Protein AF-A0A9E3R0T6-F1 (afdb_monomer)

Mean predicted aligned error: 9.63 Å

Nearest PDB structures (foldseek):
  4bvy-assembly1_B  TM=3.135E-01  e=6.376E+00  Homo sapiens
  3fvy-assembly1_A  TM=2.188E-01  e=5.363E+00  Homo sapiens
  3thy-assembly1_A  TM=2.079E-01  e=4.020E+00  Homo sapiens

Structure (mmCIF, N/CA/C/O backbone):
data_AF-A0A9E3R0T6-F1
#
_entry.id   AF-A0A9E3R0T6-F1
#
loop_
_atom_site.group_PDB
_atom_site.id
_atom_site.type_symbol
_atom_site.label_atom_id
_atom_site.label_alt_id
_atom_site.label_comp_id
_atom_site.label_asym_id
_atom_site.label_entity_id
_atom_site.label_seq_id
_atom_site.pdbx_PDB_ins_code
_atom_site.Cartn_x
_atom_site.Cartn_y
_atom_site.Cartn_z
_atom_site.occupancy
_atom_site.B_iso_or_equiv
_atom_site.auth_seq_id
_atom_site.auth_comp_id
_atom_site.auth_asym_id
_atom_site.auth_atom_id
_atom_site.pdbx_PDB_model_num
ATOM 1 N N . MET A 1 1 ? 24.625 13.377 29.999 1.00 34.31 1 MET A N 1
ATOM 2 C CA . MET A 1 1 ? 25.183 12.161 30.628 1.00 34.31 1 MET A CA 1
ATOM 3 C C . MET A 1 1 ? 24.936 11.013 29.670 1.00 34.31 1 MET A C 1
ATOM 5 O O . MET A 1 1 ? 23.888 11.055 29.035 1.00 34.31 1 MET A O 1
ATOM 9 N N . PRO A 1 2 ? 25.865 10.062 29.485 1.00 40.34 2 PRO A N 1
ATOM 10 C CA . PRO A 1 2 ? 25.537 8.855 28.735 1.00 40.34 2 PRO A CA 1
ATOM 11 C C . PRO A 1 2 ? 24.373 8.166 29.459 1.00 40.34 2 PRO A C 1
ATOM 13 O O . PRO A 1 2 ? 24.388 8.087 30.689 1.00 40.34 2 PRO A O 1
ATOM 16 N N . GLY A 1 3 ? 23.334 7.782 28.714 1.00 46.12 3 GLY A N 1
ATOM 17 C CA . GLY A 1 3 ? 22.205 7.026 29.259 1.00 46.12 3 GLY A CA 1
ATOM 18 C C . GLY A 1 3 ? 22.681 5.720 29.913 1.00 46.12 3 GLY A C 1
ATOM 19 O O . GLY A 1 3 ? 23.823 5.304 29.687 1.00 46.12 3 GLY A O 1
ATOM 20 N N . PRO A 1 4 ? 21.854 5.084 30.755 1.00 53.22 4 PRO A N 1
ATOM 21 C CA . PRO A 1 4 ? 22.205 3.832 31.408 1.00 53.22 4 PRO A CA 1
ATOM 22 C C . PRO A 1 4 ? 22.650 2.779 30.386 1.00 53.22 4 PRO A C 1
ATOM 24 O O . PRO A 1 4 ? 22.109 2.697 29.278 1.00 53.22 4 PRO A O 1
ATOM 27 N N . ASP A 1 5 ? 23.628 1.966 30.796 1.00 67.00 5 ASP A N 1
ATOM 28 C CA . ASP A 1 5 ? 24.130 0.801 30.063 1.00 67.00 5 ASP A CA 1
ATOM 29 C C . ASP A 1 5 ? 22.947 -0.034 29.522 1.00 67.00 5 ASP A C 1
ATOM 31 O O . ASP A 1 5 ? 21.957 -0.245 30.241 1.00 67.00 5 ASP A O 1
ATOM 35 N N . PRO A 1 6 ? 23.000 -0.490 28.254 1.00 63.66 6 PRO A N 1
ATOM 36 C CA . PRO A 1 6 ? 22.072 -1.455 27.684 1.00 63.66 6 PRO A CA 1
ATOM 37 C C . PRO A 1 6 ? 21.591 -2.541 28.652 1.00 63.66 6 PRO A C 1
ATOM 39 O O . PRO A 1 6 ? 20.382 -2.738 28.810 1.00 63.66 6 PRO A O 1
ATOM 42 N N . SER A 1 7 ? 22.543 -3.123 29.381 1.00 73.12 7 SER A N 1
ATOM 43 C CA . SER A 1 7 ? 22.357 -4.169 30.385 1.00 73.12 7 SER A CA 1
ATOM 44 C C . SER A 1 7 ? 21.593 -3.704 31.633 1.00 73.12 7 SER A C 1
ATOM 46 O O . SER A 1 7 ? 20.827 -4.468 32.217 1.00 73.12 7 SER A O 1
ATOM 48 N N . GLU A 1 8 ? 21.736 -2.444 32.045 1.00 83.69 8 GLU A N 1
ATOM 49 C CA . GLU A 1 8 ? 21.077 -1.918 33.248 1.00 83.69 8 GLU A CA 1
ATOM 50 C C . GLU A 1 8 ? 19.575 -1.709 33.031 1.00 83.69 8 GLU A C 1
ATOM 52 O O . GLU A 1 8 ? 18.769 -2.133 33.858 1.00 83.69 8 GLU A O 1
ATOM 57 N N . LEU A 1 9 ? 19.166 -1.150 31.885 1.00 84.88 9 LEU A N 1
ATOM 58 C CA . LEU A 1 9 ? 17.736 -1.026 31.567 1.00 84.88 9 LEU A CA 1
ATOM 59 C C . LEU A 1 9 ? 17.074 -2.400 31.392 1.00 84.88 9 LEU A C 1
ATOM 61 O O . LEU A 1 9 ? 15.929 -2.582 31.803 1.00 84.88 9 LEU A O 1
ATOM 65 N N . ALA A 1 10 ? 17.795 -3.372 30.825 1.00 87.19 10 ALA A N 1
ATOM 66 C CA . ALA A 1 10 ? 17.323 -4.747 30.701 1.00 87.19 10 ALA A CA 1
ATOM 67 C C . ALA A 1 10 ? 16.992 -5.355 32.078 1.00 87.19 10 ALA A C 1
ATOM 69 O O . ALA A 1 10 ? 15.898 -5.889 32.265 1.00 87.19 10 ALA A O 1
ATOM 70 N N . LYS A 1 11 ? 17.885 -5.185 33.067 1.00 88.44 11 LYS A N 1
ATOM 71 C CA . LYS A 1 11 ? 17.655 -5.612 34.460 1.00 88.44 11 LYS A CA 1
ATOM 72 C C . LYS A 1 11 ? 16.478 -4.885 35.106 1.00 88.44 11 LYS A C 1
ATOM 74 O O . LYS A 1 11 ? 15.686 -5.517 35.800 1.00 88.44 11 LYS A O 1
ATOM 79 N N . VAL A 1 12 ? 16.348 -3.575 34.878 1.00 88.12 12 VAL A N 1
ATOM 80 C CA . VAL A 1 12 ? 15.220 -2.775 35.389 1.00 88.12 12 VAL A CA 1
ATOM 81 C C . VAL A 1 12 ? 13.895 -3.298 34.834 1.00 88.12 12 VAL A C 1
ATOM 83 O O . VAL A 1 12 ? 12.953 -3.504 35.594 1.00 88.12 12 VAL A O 1
ATOM 86 N N . CYS A 1 13 ? 13.829 -3.575 33.532 1.00 86.12 13 CYS A N 1
ATOM 87 C CA . CYS A 1 13 ? 12.639 -4.131 32.894 1.00 86.12 13 CYS A CA 1
ATOM 88 C C . CYS A 1 13 ? 12.314 -5.537 33.411 1.00 86.12 13 CYS A C 1
ATOM 90 O O . CYS A 1 13 ? 11.156 -5.811 33.715 1.00 86.12 13 CYS A O 1
ATOM 92 N N . GLU A 1 14 ? 13.312 -6.417 33.550 1.00 88.25 14 GLU A N 1
ATOM 93 C CA . GLU A 1 14 ? 13.103 -7.745 34.132 1.00 88.25 14 GLU A CA 1
ATOM 94 C C . GLU A 1 14 ? 12.560 -7.637 35.561 1.00 88.25 14 GLU A C 1
ATOM 96 O O . GLU A 1 14 ? 11.529 -8.232 35.868 1.00 88.25 14 GLU A O 1
ATOM 101 N N . ALA A 1 15 ? 13.196 -6.840 36.424 1.00 86.44 15 ALA A N 1
ATOM 102 C CA . ALA A 1 15 ? 12.739 -6.638 37.796 1.00 86.44 15 ALA A CA 1
ATOM 103 C C . ALA A 1 15 ? 11.297 -6.105 37.843 1.00 86.44 15 ALA A C 1
ATOM 105 O O . ALA A 1 15 ? 10.486 -6.584 38.639 1.00 86.44 15 ALA A O 1
ATOM 106 N N . HIS A 1 16 ? 10.957 -5.171 36.950 1.00 84.88 16 HIS A N 1
ATOM 107 C CA . HIS A 1 16 ? 9.610 -4.616 36.830 1.00 84.88 16 HIS A CA 1
ATOM 108 C C . HIS A 1 16 ? 8.584 -5.670 36.391 1.00 84.88 16 HIS A C 1
ATOM 110 O O . HIS A 1 16 ? 7.516 -5.771 36.989 1.00 84.88 16 HIS A O 1
ATOM 116 N N . LEU A 1 17 ? 8.914 -6.512 35.406 1.00 80.69 17 LEU A N 1
ATOM 117 C CA . LEU A 1 17 ? 8.072 -7.630 34.954 1.00 80.69 17 LEU A CA 1
ATOM 118 C C . LEU A 1 17 ? 7.846 -8.672 36.058 1.00 80.69 17 LEU A C 1
ATOM 120 O O . LEU A 1 17 ? 6.721 -9.135 36.257 1.00 80.69 17 LEU A O 1
ATOM 124 N N . ARG A 1 18 ? 8.904 -9.025 36.798 1.00 84.25 18 ARG A N 1
ATOM 125 C CA . ARG A 1 18 ? 8.845 -9.961 37.933 1.00 84.25 18 ARG A CA 1
ATOM 126 C C . ARG A 1 18 ? 7.965 -9.421 39.057 1.00 84.25 18 ARG A C 1
ATOM 128 O O . ARG A 1 18 ? 7.143 -10.165 39.585 1.00 84.25 18 ARG A O 1
ATOM 135 N N . ALA A 1 19 ? 8.094 -8.133 39.385 1.00 79.00 19 ALA A N 1
ATOM 136 C CA . ALA A 1 19 ? 7.260 -7.466 40.387 1.00 79.00 19 ALA A CA 1
ATOM 137 C C . ALA A 1 19 ? 5.765 -7.487 40.019 1.00 79.00 19 ALA A C 1
ATOM 139 O O . ALA A 1 19 ? 4.919 -7.512 40.908 1.00 79.00 19 ALA A O 1
ATOM 140 N N . HIS A 1 20 ? 5.453 -7.545 38.722 1.00 72.31 20 HIS A N 1
ATOM 141 C CA . HIS A 1 20 ? 4.093 -7.650 38.188 1.00 72.31 20 HIS A CA 1
ATOM 142 C C . HIS A 1 20 ? 3.665 -9.094 37.865 1.00 72.31 20 HIS A C 1
ATOM 144 O O . HIS A 1 20 ? 2.673 -9.309 37.169 1.00 72.31 20 HIS A O 1
ATOM 150 N N . GLY A 1 21 ? 4.390 -10.092 38.385 1.00 71.50 21 GLY A N 1
ATOM 151 C CA . GLY A 1 21 ? 3.963 -11.491 38.416 1.00 71.50 21 GLY A CA 1
ATOM 152 C C . GLY A 1 21 ? 4.444 -12.366 37.258 1.00 71.50 21 GLY A C 1
ATOM 153 O O . GLY A 1 21 ? 4.038 -13.524 37.187 1.00 71.50 21 GLY A O 1
ATOM 154 N N . LEU A 1 22 ? 5.297 -11.871 36.352 1.00 78.19 22 LEU A N 1
ATOM 155 C CA . LEU A 1 22 ? 5.832 -12.688 35.257 1.00 78.19 22 LEU A CA 1
ATOM 156 C C . LEU A 1 22 ? 6.675 -13.864 35.793 1.00 78.19 22 LEU A C 1
ATOM 158 O O . LEU A 1 22 ? 7.728 -13.674 36.408 1.00 78.19 22 LEU A O 1
ATOM 162 N N . THR A 1 23 ? 6.259 -15.096 35.494 1.00 76.12 23 THR A N 1
ATOM 163 C CA . THR A 1 23 ? 6.945 -16.319 35.950 1.00 76.12 23 THR A CA 1
ATOM 164 C C . THR A 1 23 ? 7.883 -16.944 34.918 1.00 76.12 23 THR A C 1
ATOM 166 O O . THR A 1 23 ? 8.727 -17.750 35.299 1.00 76.12 23 THR A O 1
ATOM 169 N N . GLY A 1 24 ? 7.772 -16.595 33.634 1.00 74.44 24 GLY A N 1
ATOM 170 C CA . GLY A 1 24 ? 8.584 -17.209 32.578 1.00 74.44 24 GLY A CA 1
ATOM 171 C C . GLY A 1 24 ? 9.998 -16.625 32.446 1.00 74.44 24 GLY A C 1
ATOM 172 O O . GLY A 1 24 ? 10.426 -15.792 33.249 1.00 74.44 24 GLY A O 1
ATOM 173 N N . GLU A 1 25 ? 10.782 -17.131 31.497 1.00 81.19 25 GLU A N 1
ATOM 174 C CA . GLU A 1 25 ? 12.190 -16.751 31.318 1.00 81.19 25 GLU A CA 1
ATOM 175 C C . GLU A 1 25 ? 12.318 -15.344 30.713 1.00 81.19 25 GLU A C 1
ATOM 177 O O . GLU A 1 25 ? 11.623 -15.015 29.757 1.00 81.19 25 GLU A O 1
ATOM 182 N N . VAL A 1 26 ? 13.230 -14.521 31.233 1.00 84.88 26 VAL A N 1
ATOM 183 C CA . VAL A 1 26 ? 13.609 -13.244 30.617 1.00 84.88 26 VAL A CA 1
ATOM 184 C C . VAL A 1 26 ? 15.099 -13.313 30.309 1.00 84.88 26 VAL A C 1
ATOM 186 O O . VAL A 1 26 ? 15.900 -13.533 31.211 1.00 84.88 26 VAL A O 1
ATOM 189 N N . ALA A 1 27 ? 15.471 -13.161 29.042 1.00 83.94 27 ALA A N 1
ATOM 190 C CA . ALA A 1 27 ? 16.856 -13.202 28.591 1.00 83.94 27 ALA A CA 1
ATOM 191 C C . ALA A 1 27 ? 17.202 -11.918 27.831 1.00 83.94 27 ALA A C 1
ATOM 193 O O . ALA A 1 27 ? 16.477 -11.507 26.926 1.00 83.94 27 ALA A O 1
ATOM 194 N N . PHE A 1 28 ? 18.316 -11.286 28.190 1.00 85.88 28 PHE A N 1
ATOM 195 C CA . PHE A 1 28 ? 18.832 -10.123 27.474 1.00 85.88 28 PHE A CA 1
ATOM 196 C C . PHE A 1 28 ? 19.744 -10.558 26.324 1.00 85.88 28 PHE A C 1
ATOM 198 O O . PHE A 1 28 ? 20.696 -11.312 26.522 1.00 85.88 28 PHE A O 1
ATOM 205 N N . ASP A 1 29 ? 19.459 -10.052 25.130 1.00 77.25 29 ASP A N 1
ATOM 206 C CA . ASP A 1 29 ? 20.255 -10.248 23.925 1.00 77.25 29 ASP A CA 1
ATOM 207 C C . ASP A 1 29 ? 21.022 -8.954 23.632 1.00 77.25 29 ASP A C 1
ATOM 209 O O . ASP A 1 29 ? 20.477 -7.985 23.096 1.00 77.25 29 ASP A O 1
ATOM 213 N N . ALA A 1 30 ? 22.297 -8.944 24.029 1.00 79.44 30 ALA A N 1
ATOM 214 C CA . ALA A 1 30 ? 23.168 -7.779 23.913 1.00 79.44 30 ALA A CA 1
ATOM 215 C C . ALA A 1 30 ? 23.504 -7.420 22.458 1.00 79.44 30 ALA A C 1
ATOM 217 O O . ALA A 1 30 ? 23.741 -6.251 22.165 1.00 79.44 30 ALA A O 1
ATOM 218 N N . ALA A 1 31 ? 23.511 -8.396 21.544 1.00 70.44 31 ALA A N 1
ATOM 219 C CA . ALA A 1 31 ? 23.819 -8.153 20.136 1.00 70.44 31 ALA A CA 1
ATOM 220 C C . ALA A 1 31 ? 22.686 -7.394 19.429 1.00 70.44 31 ALA A C 1
ATOM 222 O O . ALA A 1 31 ? 22.945 -6.617 18.512 1.00 70.44 31 ALA A O 1
ATOM 223 N N . LYS A 1 32 ? 21.439 -7.604 19.869 1.00 65.12 32 LYS A N 1
ATOM 224 C CA . LYS A 1 32 ? 20.229 -7.001 19.284 1.00 65.12 32 LYS A CA 1
ATOM 225 C C . LYS A 1 32 ? 19.561 -5.938 20.190 1.00 65.12 32 LYS A C 1
ATOM 227 O O . LYS A 1 32 ? 18.469 -5.484 19.859 1.00 65.12 32 LYS A O 1
ATOM 232 N N . ASP A 1 33 ? 20.188 -5.556 21.313 1.00 76.81 33 ASP A N 1
ATOM 233 C CA . ASP A 1 33 ? 19.683 -4.625 22.355 1.00 76.81 33 ASP A CA 1
ATOM 234 C C . ASP A 1 33 ? 18.196 -4.837 22.712 1.00 76.81 33 ASP A C 1
ATOM 236 O O . ASP A 1 33 ? 17.338 -3.956 22.562 1.00 76.81 33 ASP A O 1
ATOM 240 N N . ARG A 1 34 ? 17.864 -6.060 23.146 1.00 77.94 34 ARG A N 1
ATOM 241 C CA . ARG A 1 34 ? 16.473 -6.479 23.385 1.00 77.94 34 ARG A CA 1
ATOM 242 C C . ARG A 1 34 ? 16.320 -7.482 24.524 1.00 77.94 34 ARG A C 1
ATOM 244 O O . ARG A 1 34 ? 17.253 -8.206 24.862 1.00 77.94 34 ARG A O 1
ATOM 251 N N . LEU A 1 35 ? 15.103 -7.582 25.052 1.00 80.75 35 LEU A N 1
ATOM 252 C CA . LEU A 1 35 ? 14.685 -8.662 25.946 1.00 80.75 35 LEU A CA 1
ATOM 253 C C . LEU A 1 35 ? 13.883 -9.718 25.188 1.00 80.75 35 LEU A C 1
ATOM 255 O O . LEU A 1 35 ? 12.963 -9.382 24.444 1.00 80.75 35 LEU A O 1
ATOM 259 N N . ARG A 1 36 ? 14.205 -10.987 25.430 1.00 76.62 36 ARG A N 1
ATOM 260 C CA . ARG A 1 36 ? 13.409 -12.166 25.089 1.00 76.62 36 ARG A CA 1
ATOM 261 C C . ARG A 1 36 ? 12.639 -12.581 26.338 1.00 76.62 36 ARG A C 1
ATOM 263 O O . ARG A 1 36 ? 13.248 -12.930 27.341 1.00 76.62 36 ARG A O 1
ATOM 270 N N . ILE A 1 37 ? 11.318 -12.507 26.291 1.00 77.62 37 ILE A N 1
ATOM 271 C CA . ILE A 1 37 ? 10.422 -12.709 27.427 1.00 77.62 37 ILE A CA 1
ATOM 272 C C . ILE A 1 37 ? 9.515 -13.894 27.107 1.00 77.62 37 ILE A C 1
ATOM 274 O O . ILE A 1 37 ? 8.553 -13.766 26.354 1.00 77.62 37 ILE A O 1
ATOM 278 N N . ALA A 1 38 ? 9.814 -15.052 27.678 1.00 67.62 38 ALA A N 1
ATOM 279 C CA . ALA A 1 38 ? 8.906 -16.186 27.700 1.00 67.62 38 ALA A CA 1
ATOM 280 C C . ALA A 1 38 ? 7.878 -15.974 28.822 1.00 67.62 38 ALA A C 1
ATOM 282 O O . ALA A 1 38 ? 8.243 -15.657 29.955 1.00 67.62 38 ALA A O 1
ATOM 283 N N . GLY A 1 39 ? 6.587 -16.107 28.516 1.00 61.59 39 GLY A N 1
ATOM 284 C CA . GLY A 1 39 ? 5.519 -16.078 29.521 1.00 61.59 39 GLY A CA 1
ATOM 285 C C . GLY A 1 39 ? 5.340 -17.419 30.248 1.00 61.59 39 GLY A C 1
ATOM 286 O O . GLY A 1 39 ? 6.155 -18.328 30.130 1.00 61.59 39 GLY A O 1
ATOM 287 N N . ALA A 1 40 ? 4.229 -17.567 30.981 1.00 45.94 40 ALA A N 1
ATOM 288 C CA . ALA A 1 40 ? 3.763 -18.872 31.482 1.00 45.94 40 ALA A CA 1
ATOM 289 C C . ALA A 1 40 ? 3.128 -19.754 30.379 1.00 45.94 40 ALA A C 1
ATOM 291 O O . ALA A 1 40 ? 2.806 -20.915 30.621 1.00 45.94 40 ALA A O 1
ATOM 292 N N . GLY A 1 41 ? 2.910 -19.189 29.186 1.00 49.97 41 GLY A N 1
ATOM 293 C CA . GLY A 1 41 ? 2.424 -19.887 27.995 1.00 49.97 41 GLY A CA 1
ATOM 294 C C . GLY A 1 41 ? 3.549 -20.199 26.998 1.00 49.97 41 GLY A C 1
ATOM 295 O O . GLY A 1 41 ? 4.700 -19.858 27.254 1.00 49.97 41 GLY A O 1
ATOM 296 N N .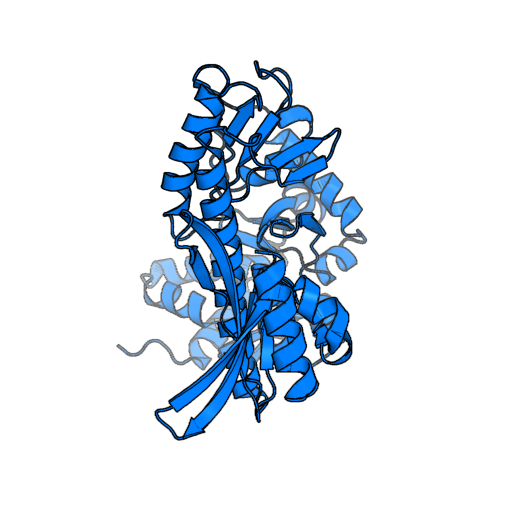 PRO A 1 42 ? 3.229 -20.794 25.835 1.00 41.44 42 PRO A N 1
ATOM 297 C CA . PRO A 1 42 ? 4.214 -21.169 24.809 1.00 41.44 42 PRO A CA 1
ATOM 298 C C . PRO A 1 42 ? 4.855 -19.969 24.091 1.00 41.44 42 PRO A C 1
ATOM 300 O O . PRO A 1 42 ? 5.694 -20.161 23.217 1.00 41.44 42 PRO A O 1
ATOM 303 N N . VAL A 1 43 ? 4.451 -18.750 24.450 1.00 49.81 43 VAL A N 1
ATOM 304 C CA . VAL A 1 43 ? 4.769 -17.532 23.719 1.00 49.81 43 VAL A CA 1
ATOM 305 C C . VAL A 1 43 ? 6.060 -16.890 24.204 1.00 49.81 43 VAL A C 1
ATOM 307 O O . VAL A 1 43 ? 6.200 -16.567 25.390 1.00 49.81 43 VAL A O 1
ATOM 310 N N . VAL A 1 44 ? 6.972 -16.657 23.260 1.00 58.62 44 VAL A N 1
ATOM 311 C CA . VAL A 1 44 ? 8.203 -15.890 23.462 1.00 58.62 44 VAL A CA 1
ATOM 312 C C . VAL A 1 44 ? 8.043 -14.527 22.804 1.00 58.62 44 VAL A C 1
ATOM 314 O O . VAL A 1 44 ? 7.984 -14.392 21.587 1.00 58.62 44 VAL A O 1
ATOM 317 N N . HIS A 1 45 ? 7.985 -13.491 23.625 1.00 67.81 45 HIS A N 1
ATOM 318 C CA . HIS A 1 45 ? 7.876 -12.117 23.176 1.00 67.81 45 HIS A CA 1
ATOM 319 C C . HIS A 1 45 ? 9.246 -11.440 23.123 1.00 67.81 45 HIS A C 1
ATOM 321 O O . HIS A 1 45 ? 10.121 -11.719 23.941 1.00 67.81 45 HIS A O 1
ATOM 327 N N . PHE A 1 46 ? 9.411 -10.484 22.213 1.00 69.25 46 PHE A N 1
ATOM 328 C CA . PHE A 1 46 ? 10.627 -9.682 22.114 1.00 69.25 46 PHE A CA 1
ATOM 329 C C . PHE A 1 46 ? 10.311 -8.211 22.365 1.00 69.25 46 PHE A C 1
ATOM 331 O O . PHE A 1 46 ? 9.349 -7.669 21.823 1.00 69.25 46 PHE A O 1
ATOM 338 N N . LEU A 1 47 ? 11.134 -7.560 23.181 1.00 74.94 47 LEU A N 1
ATOM 339 C CA . LEU A 1 47 ? 11.050 -6.134 23.469 1.00 74.94 47 LEU A CA 1
ATOM 340 C C . LEU A 1 47 ? 12.365 -5.466 23.075 1.00 74.94 47 LEU A C 1
ATOM 342 O O . LEU A 1 47 ? 13.383 -5.671 23.736 1.00 74.94 47 LEU A O 1
ATOM 346 N N . SER A 1 48 ? 12.341 -4.645 22.024 1.00 76.81 48 SER A N 1
ATOM 347 C CA . SER A 1 48 ? 13.476 -3.775 21.701 1.00 76.81 48 SER A CA 1
ATOM 348 C C . SER A 1 48 ? 13.601 -2.672 22.752 1.00 76.81 48 SER A C 1
ATOM 350 O O . SER A 1 48 ? 12.618 -1.996 23.069 1.00 76.81 48 SER A O 1
ATOM 352 N N . LEU A 1 49 ? 14.808 -2.473 23.283 1.00 80.31 49 LEU A N 1
ATOM 353 C CA . LEU A 1 49 ? 15.042 -1.513 24.359 1.00 80.31 49 LEU A CA 1
ATOM 354 C C . LEU A 1 49 ? 15.283 -0.088 23.854 1.00 80.31 49 LEU A C 1
ATOM 356 O O . LEU A 1 49 ? 15.163 0.843 24.642 1.00 80.31 49 LEU A O 1
ATOM 360 N N . GLY A 1 50 ? 15.572 0.127 22.567 1.00 73.38 50 GLY A N 1
ATOM 361 C CA . GLY A 1 50 ? 15.977 1.443 22.056 1.00 73.38 50 GLY A CA 1
ATOM 362 C C . GLY A 1 50 ? 14.918 2.543 22.221 1.00 73.38 50 GLY A C 1
ATOM 363 O O . GLY A 1 50 ? 15.233 3.659 22.636 1.00 73.38 50 GLY A O 1
ATOM 364 N N . GLY A 1 51 ? 13.651 2.232 21.925 1.00 74.50 51 GLY A N 1
ATOM 365 C CA . GLY A 1 51 ? 12.540 3.178 22.091 1.00 74.50 51 GLY A CA 1
ATOM 366 C C . GLY A 1 51 ? 12.185 3.415 23.559 1.00 74.50 51 GLY A C 1
ATOM 367 O O . GLY A 1 51 ? 12.046 4.564 23.979 1.00 74.50 51 GLY A O 1
ATOM 368 N N . LEU A 1 52 ? 12.122 2.334 24.342 1.00 79.62 52 LEU A N 1
ATOM 369 C CA . LEU A 1 52 ? 11.880 2.386 25.782 1.00 79.62 52 LEU A CA 1
ATOM 370 C C . LEU A 1 52 ? 12.958 3.203 26.495 1.00 79.62 52 LEU A C 1
ATOM 372 O O . LEU A 1 52 ? 12.637 4.045 27.323 1.00 79.62 52 LEU A O 1
ATOM 376 N N . ARG A 1 53 ? 14.229 3.003 26.140 1.00 85.69 53 ARG A N 1
ATOM 377 C CA . ARG A 1 53 ? 15.368 3.707 26.732 1.00 85.69 53 ARG A CA 1
ATOM 378 C C . ARG A 1 53 ? 15.253 5.205 26.557 1.00 85.69 53 ARG A C 1
ATOM 380 O O . ARG A 1 53 ? 15.343 5.922 27.541 1.00 85.69 53 ARG A O 1
ATOM 387 N N . ARG A 1 54 ? 14.987 5.668 25.332 1.00 79.00 54 ARG A N 1
ATOM 388 C CA . ARG A 1 54 ? 14.828 7.099 25.053 1.00 79.00 54 ARG A CA 1
ATOM 389 C C . ARG A 1 54 ? 13.757 7.716 25.949 1.00 79.00 54 ARG A C 1
ATOM 391 O O . ARG A 1 54 ? 14.012 8.704 26.620 1.00 79.00 54 ARG A O 1
ATOM 398 N N . GLU A 1 55 ? 12.588 7.088 26.013 1.00 80.00 55 GLU A N 1
ATOM 399 C CA . GLU A 1 55 ? 11.474 7.628 26.789 1.00 80.00 55 GLU A CA 1
ATOM 400 C C . GLU A 1 55 ? 11.678 7.507 28.307 1.00 80.00 55 GLU A C 1
ATOM 402 O O . GLU A 1 55 ? 11.288 8.395 29.060 1.00 80.00 55 GLU A O 1
ATOM 407 N N . HIS A 1 56 ? 12.313 6.432 28.769 1.00 84.69 56 HIS A N 1
ATOM 408 C CA . HIS A 1 56 ? 12.671 6.247 30.172 1.00 84.69 56 HIS A CA 1
ATOM 409 C C . HIS A 1 56 ? 13.749 7.248 30.622 1.00 84.69 56 HIS A C 1
ATOM 411 O O . HIS A 1 56 ? 13.687 7.773 31.734 1.00 84.69 56 HIS A O 1
ATOM 417 N N . ASP A 1 57 ? 14.726 7.539 29.766 1.00 83.94 57 ASP A N 1
ATOM 418 C CA . ASP A 1 57 ? 15.814 8.469 30.064 1.00 83.94 57 ASP A CA 1
ATOM 419 C C . ASP A 1 57 ? 15.330 9.922 30.077 1.00 83.94 57 ASP A C 1
ATOM 421 O O . ASP A 1 57 ? 15.711 10.671 30.983 1.00 83.94 57 ASP A O 1
ATOM 425 N N . ASP A 1 58 ? 14.453 10.281 29.133 1.00 83.88 58 ASP A N 1
ATOM 426 C CA . ASP A 1 58 ? 13.822 11.603 29.034 1.00 83.88 58 ASP A CA 1
ATOM 427 C C . ASP A 1 58 ? 12.804 11.854 30.164 1.00 83.88 58 ASP A C 1
ATOM 429 O O . ASP A 1 58 ? 12.528 13.006 30.516 1.00 83.88 58 ASP A O 1
ATOM 433 N N . ALA A 1 59 ? 12.252 10.793 30.763 1.00 82.19 59 ALA A N 1
ATOM 434 C CA . ALA A 1 59 ? 11.300 10.899 31.860 1.00 82.19 59 ALA A CA 1
ATOM 435 C C . ALA A 1 59 ? 11.982 11.267 33.198 1.00 82.19 59 ALA A C 1
ATOM 437 O O . ALA A 1 59 ? 13.018 10.688 33.561 1.00 82.19 59 ALA A O 1
ATOM 438 N N . PRO A 1 60 ? 11.375 12.166 34.001 1.00 80.19 60 PRO A N 1
ATOM 439 C CA . PRO A 1 60 ? 11.775 12.392 35.388 1.00 80.19 60 PRO A CA 1
ATOM 440 C C . PRO A 1 60 ? 11.774 11.090 36.201 1.00 80.19 60 PRO A C 1
ATOM 442 O O . PRO A 1 60 ? 10.941 10.216 35.967 1.00 80.19 60 PRO A O 1
ATOM 445 N N . GLU A 1 61 ? 12.640 10.971 37.216 1.00 80.44 61 GLU A N 1
ATOM 446 C CA . GLU A 1 61 ? 12.777 9.733 38.011 1.00 80.44 61 GLU A CA 1
ATOM 447 C C . GLU A 1 61 ? 11.449 9.202 38.574 1.00 80.44 61 GLU A C 1
ATOM 449 O O . GLU A 1 61 ? 11.226 7.995 38.608 1.00 80.44 61 GLU A O 1
ATOM 454 N N . TRP A 1 62 ? 10.538 10.100 38.953 1.00 64.31 62 TRP A N 1
ATOM 455 C CA . TRP A 1 62 ? 9.218 9.759 39.485 1.00 64.31 62 TRP A CA 1
ATOM 456 C C . TRP A 1 62 ? 8.209 9.282 38.421 1.00 64.31 62 TRP A C 1
ATOM 458 O O . TRP A 1 62 ? 7.185 8.701 38.779 1.00 64.31 62 TRP A O 1
ATOM 468 N N . GLU A 1 63 ? 8.479 9.486 37.127 1.00 72.56 63 GLU A N 1
ATOM 469 C CA . GLU A 1 63 ? 7.648 9.005 36.008 1.00 72.56 63 GLU A CA 1
ATOM 470 C C . GLU A 1 63 ? 8.179 7.732 35.352 1.00 72.56 63 GLU A C 1
ATOM 472 O O . GLU A 1 63 ? 7.416 7.024 34.695 1.00 72.56 63 GLU A O 1
ATOM 477 N N . ARG A 1 64 ? 9.454 7.389 35.557 1.00 80.75 64 ARG A N 1
ATOM 478 C CA . ARG A 1 64 ? 10.098 6.222 34.930 1.00 80.75 64 ARG A CA 1
ATOM 479 C C . ARG A 1 64 ? 9.355 4.909 35.164 1.00 80.75 64 ARG A C 1
ATOM 481 O O . ARG A 1 64 ? 9.204 4.124 34.233 1.00 80.75 64 ARG A O 1
ATOM 488 N N . GLY A 1 65 ? 8.803 4.711 36.364 1.00 72.00 65 GLY A N 1
ATOM 489 C CA . GLY A 1 65 ? 7.946 3.560 36.668 1.00 72.00 65 GLY A CA 1
ATOM 490 C C . GLY A 1 65 ? 6.698 3.488 35.779 1.00 72.00 65 GLY A C 1
ATOM 491 O O . GLY A 1 65 ? 6.379 2.424 35.266 1.00 72.00 65 GLY A O 1
ATOM 492 N N . ARG A 1 66 ? 6.054 4.629 35.491 1.00 68.44 66 ARG A N 1
ATOM 493 C CA . ARG A 1 66 ? 4.889 4.693 34.588 1.00 68.44 66 ARG A CA 1
ATOM 494 C C . ARG A 1 66 ? 5.260 4.445 33.129 1.00 68.44 66 ARG A C 1
ATOM 496 O O . ARG A 1 66 ? 4.456 3.890 32.383 1.00 68.44 66 ARG A O 1
ATOM 503 N N . VAL A 1 67 ? 6.456 4.859 32.710 1.00 74.94 67 VAL A N 1
ATOM 504 C CA . VAL A 1 67 ? 6.980 4.535 31.376 1.00 74.94 67 VAL A CA 1
ATOM 505 C C . VAL A 1 67 ? 7.155 3.021 31.247 1.00 74.94 67 VAL A C 1
ATOM 507 O O . VAL A 1 67 ? 6.664 2.437 30.282 1.00 74.94 67 VAL A O 1
ATOM 510 N N . LEU A 1 68 ? 7.768 2.375 32.245 1.00 78.38 68 LEU A N 1
ATOM 511 C CA . LEU A 1 68 ? 7.904 0.917 32.296 1.00 78.38 68 LEU A CA 1
ATOM 512 C C . LEU A 1 68 ? 6.540 0.226 32.313 1.00 78.38 68 LEU A C 1
ATOM 514 O O . LEU A 1 68 ? 6.324 -0.669 31.504 1.00 78.38 68 LEU A O 1
ATOM 518 N N . ASP A 1 69 ? 5.598 0.679 33.144 1.00 68.94 69 ASP A N 1
ATOM 519 C CA . ASP A 1 69 ? 4.230 0.149 33.171 1.00 68.94 69 ASP A CA 1
ATOM 520 C C . ASP A 1 69 ? 3.594 0.189 31.786 1.00 68.94 69 ASP A C 1
ATOM 522 O O . ASP A 1 69 ? 3.053 -0.810 31.330 1.00 68.94 69 ASP A O 1
ATOM 526 N N . ARG A 1 70 ? 3.699 1.319 31.082 1.00 71.44 70 ARG A N 1
ATOM 527 C CA . ARG A 1 70 ? 3.114 1.490 29.751 1.00 71.44 70 ARG A CA 1
ATOM 528 C C . ARG A 1 70 ? 3.723 0.553 28.708 1.00 71.44 70 ARG A C 1
ATOM 530 O O . ARG A 1 70 ? 2.986 -0.009 27.900 1.00 71.44 70 ARG A O 1
ATOM 537 N N . TRP A 1 71 ? 5.046 0.411 28.698 1.00 73.12 71 TRP A N 1
ATOM 538 C CA . TRP A 1 71 ? 5.755 -0.420 27.719 1.00 73.12 71 TRP A CA 1
ATOM 539 C C . TRP A 1 71 ? 5.643 -1.916 28.022 1.00 73.12 71 TRP A C 1
ATOM 541 O O . TRP A 1 71 ? 5.529 -2.732 27.108 1.00 73.12 71 TRP A O 1
ATOM 551 N N . LEU A 1 72 ? 5.648 -2.277 29.304 1.00 75.38 72 LEU A N 1
ATOM 552 C CA . LEU A 1 72 ? 5.672 -3.659 29.779 1.00 75.38 72 LEU A CA 1
ATOM 553 C C . LEU A 1 72 ? 4.273 -4.209 30.085 1.00 75.38 72 LEU A C 1
ATOM 555 O O . LEU A 1 72 ? 4.132 -5.403 30.341 1.00 75.38 72 LEU A O 1
ATOM 559 N N . TRP A 1 73 ? 3.228 -3.379 29.986 1.00 64.25 73 TRP A N 1
ATOM 560 C CA . TRP A 1 73 ? 1.846 -3.764 30.281 1.00 64.25 73 TRP A CA 1
ATOM 561 C C . TRP A 1 73 ? 1.412 -5.058 29.589 1.00 64.25 73 TRP A C 1
ATOM 563 O O . TRP A 1 73 ? 0.752 -5.903 30.190 1.00 64.25 73 TRP A O 1
ATOM 573 N N . SER A 1 74 ? 1.817 -5.235 28.328 1.00 60.28 74 SER A N 1
ATOM 574 C CA . SER A 1 74 ? 1.433 -6.397 27.516 1.00 60.28 74 SER A CA 1
ATOM 575 C C . SER A 1 74 ? 1.979 -7.743 28.022 1.00 60.28 74 SER A C 1
ATOM 577 O O . SER A 1 74 ? 1.537 -8.784 27.541 1.00 60.28 74 SER A O 1
ATOM 579 N N . PHE A 1 75 ? 2.888 -7.723 29.002 1.00 66.75 75 PHE A N 1
ATOM 580 C CA . PHE A 1 75 ? 3.565 -8.892 29.563 1.00 66.75 75 PHE A CA 1
ATOM 581 C C . PHE A 1 75 ? 3.125 -9.220 31.005 1.00 66.75 75 PHE A C 1
ATOM 583 O O . PHE A 1 75 ? 3.601 -10.201 31.576 1.00 66.75 75 PHE A O 1
ATOM 590 N N . PHE A 1 76 ? 2.243 -8.422 31.622 1.00 63.50 76 PHE A N 1
ATOM 591 C CA . PHE A 1 76 ? 1.809 -8.633 33.008 1.00 63.50 76 PHE A CA 1
ATOM 592 C C . PHE A 1 76 ? 0.692 -9.694 33.112 1.00 63.50 76 PHE A C 1
ATOM 594 O O . PHE A 1 76 ? -0.368 -9.503 32.514 1.00 63.50 76 PHE A O 1
ATOM 601 N N . PRO A 1 77 ? 0.852 -10.776 33.901 1.00 53.28 77 PRO A N 1
ATOM 602 C CA . PRO A 1 77 ? -0.162 -11.829 34.027 1.00 53.28 77 PRO A CA 1
ATOM 603 C C . PRO A 1 77 ? -1.480 -11.397 34.688 1.00 53.28 77 PRO A C 1
ATOM 605 O O . PRO A 1 77 ? -2.534 -11.850 34.255 1.00 53.28 77 PRO A O 1
ATOM 608 N N . GLU A 1 78 ? -1.461 -10.507 35.687 1.00 46.06 78 GLU A N 1
ATOM 609 C CA . GLU A 1 78 ? -2.691 -10.013 36.347 1.00 46.06 78 GLU A CA 1
ATOM 610 C C . GLU A 1 78 ? -3.333 -8.812 35.624 1.00 46.06 78 GLU A C 1
ATOM 612 O O . GLU A 1 78 ? -4.495 -8.477 35.858 1.00 46.06 78 GLU A O 1
ATOM 617 N N . GLY A 1 79 ? -2.589 -8.175 34.712 1.00 46.28 79 GLY A N 1
ATOM 618 C CA . GLY A 1 79 ? -3.047 -7.065 33.871 1.00 46.28 79 GLY A CA 1
ATOM 619 C C . GLY A 1 79 ? -3.443 -7.476 32.452 1.00 46.28 79 GLY A C 1
ATOM 620 O O . GLY A 1 79 ? -4.026 -6.657 31.736 1.00 46.28 79 GLY A O 1
ATOM 621 N N . ALA A 1 80 ? -3.155 -8.721 32.054 1.00 48.31 80 ALA A N 1
ATOM 622 C CA . ALA A 1 80 ? -3.509 -9.256 30.753 1.00 48.31 80 ALA A CA 1
ATOM 623 C C . ALA A 1 80 ? -5.040 -9.216 30.609 1.00 48.31 80 ALA A C 1
ATOM 625 O O . ALA A 1 80 ? -5.748 -9.913 31.342 1.00 48.31 80 ALA A O 1
ATOM 626 N N . PRO A 1 81 ? -5.597 -8.378 29.715 1.00 51.12 81 PRO A N 1
ATOM 627 C CA . PRO A 1 81 ? -7.024 -8.410 29.434 1.00 51.12 81 PRO A CA 1
ATOM 628 C C . PRO A 1 81 ? -7.424 -9.853 29.121 1.00 51.12 81 PRO A C 1
ATOM 630 O O . PRO A 1 81 ? -6.734 -10.527 28.354 1.00 51.12 81 PRO A O 1
ATOM 633 N N . SER A 1 82 ? -8.527 -10.326 29.714 1.00 60.16 82 SER A N 1
ATOM 634 C CA . SER A 1 82 ? -9.062 -11.644 29.369 1.00 60.16 82 SER A CA 1
ATOM 635 C C . SER A 1 82 ? -9.209 -11.747 27.851 1.00 60.16 82 SER A C 1
ATOM 637 O O . SER A 1 82 ? -9.384 -10.727 27.170 1.00 60.16 82 SER A O 1
ATOM 639 N N . LYS A 1 83 ? -9.149 -12.967 27.309 1.00 68.19 83 LYS A N 1
ATOM 640 C CA . LYS A 1 83 ? -9.349 -13.205 25.875 1.00 68.19 83 LYS A CA 1
ATOM 641 C C . LYS A 1 83 ? -10.570 -12.434 25.366 1.00 68.19 83 LYS A C 1
ATOM 643 O O . LYS A 1 83 ? -10.468 -11.710 24.385 1.00 68.19 83 LYS A O 1
ATOM 648 N N . GLU A 1 84 ? -11.681 -12.487 26.093 1.00 73.19 84 GLU A N 1
ATOM 649 C CA . GLU A 1 84 ? -12.915 -11.766 25.772 1.00 73.19 84 GLU A CA 1
ATOM 650 C C . GLU A 1 84 ? -12.683 -10.251 25.711 1.00 73.19 84 GLU A C 1
ATOM 652 O O . GLU A 1 84 ? -13.083 -9.594 24.751 1.00 73.19 84 GLU A O 1
ATOM 657 N N . ARG A 1 85 ? -11.979 -9.676 26.693 1.00 69.56 85 ARG A N 1
ATOM 658 C CA . ARG A 1 85 ? -11.678 -8.239 26.734 1.00 69.56 85 ARG A CA 1
ATOM 659 C C . ARG A 1 85 ? -10.775 -7.788 25.582 1.00 69.56 85 ARG A C 1
ATOM 661 O O . ARG A 1 85 ? -10.984 -6.683 25.081 1.00 69.56 85 ARG A O 1
ATOM 668 N N . VAL A 1 86 ? -9.805 -8.602 25.157 1.00 70.81 86 VAL A N 1
ATOM 669 C CA . VAL A 1 86 ? -8.985 -8.305 23.964 1.00 70.81 86 VAL A CA 1
ATOM 670 C C . VAL A 1 86 ? -9.823 -8.402 22.703 1.00 70.81 86 VAL A C 1
ATOM 672 O O . VAL A 1 86 ? -9.806 -7.489 21.884 1.00 70.81 86 VAL A O 1
ATOM 675 N N . LEU A 1 87 ? -10.612 -9.468 22.581 1.00 83.19 87 LEU A N 1
ATOM 676 C CA . LEU A 1 87 ? -11.478 -9.702 21.434 1.00 83.19 87 LEU A CA 1
ATOM 677 C C . LEU A 1 87 ? -12.528 -8.596 21.259 1.00 83.19 87 LEU A C 1
ATOM 679 O O . LEU A 1 87 ? -12.839 -8.236 20.131 1.00 83.19 87 LEU A O 1
ATOM 683 N N . HIS A 1 88 ? -13.014 -7.971 22.337 1.00 84.56 88 HIS A N 1
ATOM 684 C CA . HIS A 1 88 ? -13.882 -6.784 22.266 1.00 84.56 88 HIS A CA 1
ATOM 685 C C . HIS A 1 88 ? -13.176 -5.506 21.782 1.00 84.56 88 HIS A C 1
ATOM 687 O O . HIS A 1 88 ? -13.839 -4.534 21.414 1.00 84.56 88 HIS A O 1
ATOM 693 N N . ARG A 1 89 ? -11.843 -5.483 21.814 1.00 82.25 89 ARG A N 1
ATOM 694 C CA . ARG A 1 89 ? -10.997 -4.362 21.379 1.00 82.25 89 ARG A CA 1
ATOM 695 C C . ARG A 1 89 ? -10.227 -4.657 20.097 1.00 82.25 89 ARG A C 1
ATOM 697 O O . ARG A 1 89 ? -9.413 -3.836 19.688 1.00 82.25 89 ARG A O 1
ATOM 704 N N . LEU A 1 90 ? -10.495 -5.803 19.484 1.00 90.06 90 LEU A N 1
ATOM 705 C CA . LEU A 1 90 ? -9.970 -6.174 18.185 1.00 90.06 90 LEU A CA 1
ATOM 706 C C . LEU A 1 90 ? -10.580 -5.262 17.117 1.00 90.06 90 LEU A C 1
ATOM 708 O O . LEU A 1 90 ? -11.804 -5.123 17.054 1.00 90.06 90 LEU A O 1
ATOM 712 N N . LEU A 1 91 ? -9.742 -4.640 16.296 1.00 94.19 91 LEU A N 1
ATOM 713 C CA . LEU A 1 91 ? -10.140 -3.706 15.247 1.00 94.19 91 LEU A CA 1
ATOM 714 C C . LEU A 1 91 ? -9.340 -3.978 13.972 1.00 94.19 91 LEU A C 1
ATOM 716 O O . LEU A 1 91 ? -8.169 -4.358 14.052 1.00 94.19 91 LEU A O 1
ATOM 720 N N . PRO A 1 92 ? -9.934 -3.762 12.789 1.00 96.25 92 PRO A N 1
ATOM 721 C CA . PRO A 1 92 ? -9.183 -3.798 11.555 1.00 96.25 92 PRO A CA 1
ATOM 722 C C . PRO A 1 92 ? -8.381 -2.502 11.410 1.00 96.25 92 PRO A C 1
ATOM 724 O O . PRO A 1 92 ? -8.829 -1.415 11.796 1.00 96.25 92 PRO A O 1
ATOM 727 N N . ARG A 1 93 ? -7.200 -2.607 10.809 1.00 93.88 93 ARG A N 1
ATOM 728 C CA . ARG A 1 93 ? -6.358 -1.466 10.450 1.00 93.88 93 ARG A CA 1
ATOM 729 C C . ARG A 1 93 ? -5.919 -1.595 9.004 1.00 93.88 93 ARG A C 1
ATOM 731 O O . ARG A 1 93 ? -5.596 -2.690 8.552 1.00 93.88 93 ARG A O 1
ATOM 738 N N . LEU A 1 94 ? -5.933 -0.475 8.283 1.00 93.31 94 LEU A N 1
ATOM 739 C CA . LEU A 1 94 ? -5.419 -0.427 6.919 1.00 93.31 94 LEU A CA 1
ATOM 740 C C . LEU A 1 94 ? -3.962 0.021 6.917 1.00 93.31 94 LEU A C 1
ATOM 742 O O . LEU A 1 94 ? -3.583 0.955 7.630 1.00 93.31 94 LEU A O 1
ATOM 746 N N . ARG A 1 95 ? -3.158 -0.662 6.110 1.00 90.19 95 ARG A N 1
ATOM 747 C CA . ARG A 1 95 ? -1.726 -0.427 5.921 1.00 90.19 95 ARG A CA 1
ATOM 748 C C . ARG A 1 95 ? -1.377 -0.582 4.450 1.00 90.19 95 ARG A C 1
ATOM 750 O O . ARG A 1 95 ? -2.097 -1.252 3.710 1.00 90.19 95 ARG A O 1
ATOM 757 N N . ASP A 1 96 ? -0.275 0.023 4.035 1.00 86.12 96 ASP A N 1
ATOM 758 C CA . ASP A 1 96 ? 0.326 -0.305 2.749 1.00 86.12 96 ASP A CA 1
ATOM 759 C C . ASP A 1 96 ? 0.946 -1.716 2.780 1.00 86.12 96 ASP A C 1
ATOM 761 O O . ASP A 1 96 ? 1.237 -2.261 3.846 1.00 86.12 96 ASP A O 1
ATOM 765 N N . HIS A 1 97 ? 1.136 -2.333 1.613 1.00 84.56 97 HIS A N 1
ATOM 766 C CA . HIS A 1 97 ? 1.723 -3.677 1.543 1.00 84.56 97 HIS A CA 1
ATOM 767 C C . HIS A 1 97 ? 3.193 -3.706 2.008 1.00 84.56 97 HIS A C 1
ATOM 769 O O . HIS A 1 97 ? 3.673 -4.713 2.537 1.00 84.56 97 HIS A O 1
ATOM 775 N N . VAL A 1 98 ? 3.922 -2.602 1.835 1.00 80.88 98 VAL A N 1
ATOM 776 C CA . VAL A 1 98 ? 5.350 -2.534 2.164 1.00 80.88 98 VAL A CA 1
ATOM 777 C C . VAL A 1 98 ? 5.570 -2.604 3.669 1.00 80.88 98 VAL A C 1
ATOM 779 O O . VAL A 1 98 ? 6.541 -3.217 4.099 1.00 80.88 98 VAL A O 1
ATOM 782 N N . TYR A 1 99 ? 4.638 -2.100 4.475 1.00 84.56 99 TYR A N 1
ATOM 783 C CA . TYR A 1 99 ? 4.632 -2.253 5.926 1.00 84.56 99 TYR A CA 1
ATOM 784 C C . TYR A 1 99 ? 4.821 -3.715 6.361 1.00 84.56 99 TYR A C 1
ATOM 786 O O . TYR A 1 99 ? 5.642 -3.990 7.234 1.00 84.56 99 TYR A O 1
ATOM 794 N N . PHE A 1 100 ? 4.120 -4.662 5.729 1.00 85.94 100 PHE A N 1
ATOM 795 C CA . PHE A 1 100 ? 4.230 -6.082 6.082 1.00 85.94 100 PHE A CA 1
ATOM 796 C C . PHE A 1 100 ? 5.544 -6.702 5.608 1.00 85.94 100 PHE A C 1
ATOM 798 O O . PHE A 1 100 ? 6.112 -7.520 6.324 1.00 85.94 100 PHE A O 1
ATOM 805 N N . ALA A 1 101 ? 6.071 -6.272 4.458 1.00 80.56 101 ALA A N 1
ATOM 806 C CA . ALA A 1 101 ? 7.387 -6.706 3.987 1.00 80.56 101 ALA A CA 1
ATOM 807 C C . ALA A 1 101 ? 8.519 -6.192 4.901 1.00 80.56 101 ALA A C 1
ATOM 809 O O . ALA A 1 101 ? 9.436 -6.942 5.237 1.00 80.56 101 ALA A O 1
ATOM 810 N N . VAL A 1 102 ? 8.435 -4.933 5.358 1.00 76.38 102 VAL A N 1
ATOM 811 C CA . VAL A 1 102 ? 9.339 -4.365 6.377 1.00 76.38 102 VAL A CA 1
ATOM 812 C C . VAL A 1 102 ? 9.280 -5.207 7.642 1.00 76.38 102 VAL A C 1
ATOM 814 O O . VAL A 1 102 ? 10.318 -5.611 8.162 1.00 76.38 102 VAL A O 1
ATOM 817 N N . LEU A 1 103 ? 8.065 -5.455 8.134 1.00 78.88 103 LEU A N 1
ATOM 818 C CA . LEU A 1 103 ? 7.855 -6.148 9.391 1.00 78.88 103 LEU A CA 1
ATOM 819 C C . LEU A 1 103 ? 8.377 -7.587 9.327 1.00 78.88 103 LEU A C 1
ATOM 821 O O . LEU A 1 103 ? 9.115 -7.991 10.220 1.00 78.88 103 LEU A O 1
ATOM 825 N N . ASP A 1 104 ? 8.079 -8.325 8.254 1.00 80.00 104 ASP A N 1
ATOM 826 C CA . ASP A 1 104 ? 8.585 -9.686 8.039 1.00 80.00 104 ASP A CA 1
ATOM 827 C C . ASP A 1 104 ? 10.119 -9.721 8.048 1.00 80.00 104 ASP A C 1
ATOM 829 O O . ASP A 1 104 ? 10.720 -10.496 8.790 1.00 80.00 104 ASP A O 1
ATOM 833 N N . ARG A 1 105 ? 10.784 -8.822 7.311 1.00 74.94 105 ARG A N 1
ATOM 834 C CA . ARG A 1 105 ? 12.256 -8.769 7.284 1.00 74.94 105 ARG A CA 1
ATOM 835 C C . ARG A 1 105 ? 12.864 -8.381 8.625 1.00 74.94 105 ARG A C 1
ATOM 837 O O . ARG A 1 105 ? 13.858 -8.978 9.035 1.00 74.94 105 ARG A O 1
ATOM 844 N N . GLN A 1 106 ? 12.270 -7.417 9.330 1.00 70.31 106 GLN A N 1
ATOM 845 C CA . GLN A 1 106 ? 12.698 -7.057 10.683 1.00 70.31 106 GLN A CA 1
ATOM 846 C C . GLN A 1 106 ? 12.572 -8.245 11.639 1.00 70.31 106 GLN A C 1
ATOM 848 O O . GLN A 1 106 ? 13.478 -8.472 12.439 1.00 70.31 106 GLN A O 1
ATOM 853 N N . MET A 1 107 ? 11.489 -9.020 11.539 1.00 73.25 107 MET A N 1
ATOM 854 C CA . MET A 1 107 ? 11.304 -10.231 12.338 1.00 73.25 107 MET A CA 1
ATOM 855 C C . MET A 1 107 ? 12.322 -11.311 11.967 1.00 73.25 107 MET A C 1
ATOM 857 O O . MET A 1 107 ? 12.949 -11.867 12.864 1.00 73.25 107 MET A O 1
ATOM 861 N N . ARG A 1 108 ? 12.592 -11.550 10.679 1.00 73.56 108 ARG A N 1
ATOM 862 C CA . ARG A 1 108 ? 13.622 -12.510 10.235 1.00 73.56 108 ARG A CA 1
ATOM 863 C C . ARG A 1 108 ? 15.033 -12.141 10.683 1.00 73.56 108 ARG A C 1
ATOM 865 O O . ARG A 1 108 ? 15.807 -13.023 11.022 1.00 73.56 108 ARG A O 1
ATOM 872 N N . ALA A 1 109 ? 15.371 -10.852 10.720 1.00 68.88 109 ALA A N 1
ATOM 873 C CA . ALA A 1 109 ? 16.653 -10.395 11.265 1.00 68.88 109 ALA A CA 1
ATOM 874 C C . ALA A 1 109 ? 16.749 -10.603 12.790 1.00 68.88 109 ALA A C 1
ATOM 876 O O . ALA A 1 109 ? 17.837 -10.702 13.362 1.00 68.88 109 ALA A O 1
ATOM 877 N N . GLN A 1 110 ? 15.604 -10.643 13.468 1.00 65.56 110 GLN A N 1
ATOM 878 C CA . GLN A 1 110 ? 15.512 -10.744 14.917 1.00 65.56 110 GLN A CA 1
ATOM 879 C C . GLN A 1 110 ? 15.395 -12.187 15.415 1.00 65.56 110 GLN A C 1
ATOM 881 O O . GLN A 1 110 ? 15.906 -12.487 16.490 1.00 65.56 110 GLN A O 1
ATOM 886 N N . LEU A 1 111 ? 14.761 -13.081 14.682 1.00 70.94 111 LEU A N 1
ATOM 887 C CA . LEU A 1 111 ? 14.378 -14.409 15.157 1.00 70.94 111 LEU A CA 1
ATOM 888 C C . LEU A 1 111 ? 15.235 -15.489 14.499 1.00 70.94 111 LEU A C 1
ATOM 890 O O . LEU A 1 111 ? 15.611 -15.343 13.339 1.00 70.94 111 LEU A O 1
ATOM 894 N N . ASP A 1 112 ? 15.518 -16.573 15.215 1.00 72.19 112 ASP A N 1
ATOM 895 C CA . ASP A 1 112 ? 16.559 -17.520 14.805 1.00 72.19 112 ASP A CA 1
ATOM 896 C C . ASP A 1 112 ? 15.972 -18.814 14.206 1.00 72.19 112 ASP A C 1
ATOM 898 O O . ASP A 1 112 ? 16.683 -19.552 13.520 1.00 72.19 112 ASP A O 1
ATOM 902 N N . THR A 1 113 ? 14.674 -19.082 14.417 1.00 75.00 113 THR A N 1
ATOM 903 C CA . THR A 1 113 ? 14.003 -20.310 13.953 1.00 75.00 113 THR A CA 1
ATOM 904 C C . THR A 1 113 ? 12.752 -20.054 13.093 1.00 75.00 113 THR A C 1
ATOM 906 O O . THR A 1 113 ? 12.027 -19.081 13.320 1.00 75.00 113 THR A O 1
ATOM 909 N N . PRO A 1 114 ? 12.430 -20.948 12.133 1.00 77.94 114 PRO A N 1
ATOM 910 C CA . PRO A 1 114 ? 11.199 -20.863 11.342 1.00 77.94 114 PRO A CA 1
ATOM 911 C C . PRO A 1 114 ? 9.908 -20.858 12.169 1.00 77.94 114 PRO A C 1
ATOM 913 O O . PRO A 1 114 ? 8.931 -20.209 11.792 1.00 77.94 114 PRO A O 1
ATOM 916 N N . GLU A 1 115 ? 9.886 -21.570 13.293 1.00 75.88 115 GLU A N 1
ATOM 917 C CA . GLU A 1 115 ? 8.741 -21.625 14.199 1.00 75.88 115 GLU A CA 1
ATOM 918 C C . GLU A 1 115 ? 8.492 -20.268 14.866 1.00 75.88 115 GLU A C 1
ATOM 920 O O . GLU A 1 115 ? 7.349 -19.807 14.904 1.00 75.88 115 GLU A O 1
ATOM 925 N N . GLU A 1 116 ? 9.553 -19.590 15.315 1.00 74.19 116 GLU A N 1
ATOM 926 C CA . GLU A 1 116 ? 9.471 -18.225 15.844 1.00 74.19 116 GLU A CA 1
ATOM 927 C C . GLU A 1 116 ? 8.993 -17.240 14.770 1.00 74.19 116 GLU A C 1
ATOM 929 O O . GLU A 1 116 ? 8.152 -16.385 15.051 1.00 74.19 116 GLU A O 1
ATOM 934 N N . TRP A 1 117 ? 9.467 -17.378 13.525 1.00 77.38 117 TRP A N 1
ATOM 935 C CA . TRP A 1 117 ? 9.018 -1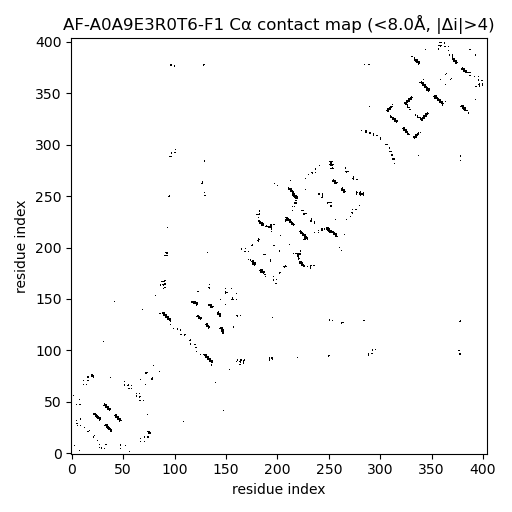6.539 12.405 1.00 77.38 117 TRP A CA 1
ATOM 936 C C . TRP A 1 117 ? 7.525 -16.689 12.157 1.00 77.38 117 TRP A C 1
ATOM 938 O O . TRP A 1 117 ? 6.800 -15.696 12.064 1.00 77.38 117 TRP A O 1
ATOM 948 N N . LYS A 1 118 ? 7.050 -17.936 12.090 1.00 79.38 118 LYS A N 1
ATOM 949 C CA . LYS A 1 118 ? 5.634 -18.228 11.884 1.00 79.38 118 LYS A CA 1
ATOM 950 C C . LYS A 1 118 ? 4.788 -17.659 13.020 1.00 79.38 118 LYS A C 1
ATOM 952 O O . LYS A 1 118 ? 3.768 -17.041 12.744 1.00 79.38 118 LYS A O 1
ATOM 957 N N . ALA A 1 119 ? 5.219 -17.826 14.269 1.00 73.88 119 ALA A N 1
ATOM 958 C CA . ALA A 1 119 ? 4.521 -17.309 15.443 1.00 73.88 119 ALA A CA 1
ATOM 959 C C . ALA A 1 119 ? 4.419 -15.770 15.440 1.00 73.88 119 ALA A C 1
ATOM 961 O O . ALA A 1 119 ? 3.344 -15.218 15.686 1.00 73.88 119 ALA A O 1
ATOM 962 N N . ALA A 1 120 ? 5.514 -15.082 15.103 1.00 76.69 120 ALA A N 1
ATOM 963 C CA . ALA A 1 120 ? 5.605 -13.621 15.087 1.00 76.69 120 ALA A CA 1
ATOM 964 C C . ALA A 1 120 ? 5.016 -12.959 13.829 1.00 76.69 120 ALA A C 1
ATOM 966 O O . ALA A 1 120 ? 4.851 -11.738 13.801 1.00 76.69 120 ALA A O 1
ATOM 967 N N . THR A 1 121 ? 4.694 -13.741 12.794 1.00 86.50 121 THR A N 1
ATOM 968 C CA . THR A 1 121 ? 4.086 -13.236 11.557 1.00 86.50 121 THR A CA 1
ATOM 969 C C . THR A 1 121 ? 2.812 -12.465 11.886 1.00 86.50 121 THR A C 1
ATOM 971 O O . THR A 1 121 ? 1.984 -12.946 12.657 1.00 86.50 121 THR A O 1
ATOM 974 N N . VAL A 1 122 ? 2.635 -11.281 11.295 1.00 90.62 122 VAL A N 1
ATOM 975 C CA . VAL A 1 122 ? 1.382 -10.516 11.378 1.00 90.62 122 VAL A CA 1
ATOM 976 C C . VAL A 1 122 ? 0.517 -10.874 10.174 1.00 90.62 122 VAL A C 1
ATOM 978 O O . VAL A 1 122 ? 0.864 -10.488 9.055 1.00 90.62 122 VAL A O 1
ATOM 981 N N . PRO A 1 123 ? -0.599 -11.599 10.365 1.00 93.44 123 PRO A N 1
ATOM 982 C CA . PRO A 1 123 ? -1.472 -11.963 9.263 1.00 93.44 123 PRO A CA 1
ATOM 983 C C . PRO A 1 123 ? -2.179 -10.724 8.708 1.00 93.44 123 PRO A C 1
ATOM 985 O O . PRO A 1 123 ? -2.611 -9.836 9.451 1.00 93.44 123 PRO A O 1
ATOM 988 N N . PHE A 1 124 ? -2.304 -10.673 7.388 1.00 95.12 124 PHE A N 1
ATOM 989 C CA . PHE A 1 124 ? -2.981 -9.600 6.677 1.00 95.12 124 PHE A CA 1
ATOM 990 C C . PHE A 1 124 ? -3.671 -10.143 5.427 1.00 95.12 124 PHE A C 1
ATOM 992 O O . PHE A 1 124 ? -3.350 -11.224 4.934 1.00 95.12 124 PHE A O 1
ATOM 999 N N . ARG A 1 125 ? -4.600 -9.355 4.887 1.00 93.62 125 ARG A N 1
ATOM 1000 C CA . ARG A 1 125 ? -5.273 -9.621 3.614 1.00 93.62 125 ARG A CA 1
ATOM 1001 C C . ARG A 1 125 ? -5.158 -8.409 2.703 1.00 93.62 125 ARG A C 1
ATOM 1003 O O . ARG A 1 125 ? -5.441 -7.287 3.126 1.00 93.62 125 ARG A O 1
ATOM 1010 N N . ALA A 1 126 ? -4.782 -8.629 1.449 1.00 89.81 126 ALA A N 1
ATOM 1011 C CA . ALA A 1 126 ? -4.796 -7.576 0.441 1.00 89.81 126 ALA A CA 1
ATOM 1012 C C . ALA A 1 126 ? -6.244 -7.159 0.127 1.00 89.81 126 ALA A C 1
ATOM 1014 O O . ALA A 1 126 ? -7.110 -8.002 -0.103 1.00 89.81 126 ALA A O 1
ATOM 1015 N N . LEU A 1 127 ? -6.508 -5.852 0.137 1.00 86.62 127 LEU A N 1
ATOM 1016 C CA . LEU A 1 127 ? -7.753 -5.254 -0.360 1.00 86.62 127 LEU A CA 1
ATOM 1017 C C . LEU A 1 127 ? -7.580 -4.732 -1.788 1.00 86.62 127 LEU A C 1
ATOM 1019 O O . LEU A 1 127 ? -8.534 -4.707 -2.558 1.00 86.62 127 LEU A O 1
ATOM 1023 N N . SER A 1 128 ? -6.365 -4.302 -2.120 1.00 82.06 128 SER A N 1
ATOM 1024 C CA . SER A 1 128 ? -5.929 -3.878 -3.447 1.00 82.06 128 SER A CA 1
ATOM 1025 C C . SER A 1 128 ? -4.423 -4.117 -3.587 1.00 82.06 128 SER A C 1
ATOM 1027 O O . SER A 1 128 ? -3.769 -4.531 -2.629 1.00 82.06 128 SER A O 1
ATOM 1029 N N . ASP A 1 129 ? -3.851 -3.775 -4.741 1.00 75.62 129 ASP A N 1
ATOM 1030 C CA . ASP A 1 129 ? -2.402 -3.850 -4.979 1.00 75.62 129 ASP A CA 1
ATOM 1031 C C . ASP A 1 129 ? -1.572 -2.984 -4.015 1.00 75.62 129 ASP A C 1
ATOM 1033 O O . ASP A 1 129 ? -0.379 -3.220 -3.837 1.00 75.62 129 ASP A O 1
ATOM 1037 N N . SER A 1 130 ? -2.183 -1.964 -3.401 1.00 79.12 130 SER A N 1
ATOM 1038 C CA . SER A 1 130 ? -1.484 -1.022 -2.515 1.00 79.12 130 SER A CA 1
ATOM 1039 C C . SER A 1 130 ? -1.956 -1.060 -1.065 1.00 79.12 130 SER A C 1
ATOM 1041 O O . SER A 1 130 ? -1.214 -0.627 -0.187 1.00 79.12 130 SER A O 1
ATOM 1043 N N . LEU A 1 131 ? -3.157 -1.578 -0.797 1.00 87.44 131 LEU A N 1
ATOM 1044 C CA . LEU A 1 131 ? -3.813 -1.479 0.502 1.00 87.44 131 LEU A CA 1
ATOM 1045 C C . LEU A 1 131 ? -4.120 -2.860 1.061 1.00 87.44 131 LEU A C 1
ATOM 1047 O O . LEU A 1 131 ? -4.721 -3.705 0.402 1.00 87.44 131 LEU A O 1
ATOM 1051 N N . CYS A 1 132 ? -3.743 -3.065 2.310 1.00 92.38 132 CYS A N 1
ATOM 1052 C CA . CYS A 1 132 ? -3.931 -4.298 3.048 1.00 92.38 132 CYS A CA 1
ATOM 1053 C C . CYS A 1 132 ? -4.699 -4.017 4.339 1.00 92.38 132 CYS A C 1
ATOM 1055 O O . CYS A 1 132 ? -4.645 -2.911 4.881 1.00 92.38 132 CYS A O 1
ATOM 1057 N N . VAL A 1 133 ? -5.399 -5.031 4.838 1.00 95.44 133 VAL A N 1
ATOM 1058 C CA . VAL A 1 133 ? -6.012 -5.031 6.164 1.00 95.44 133 VAL A CA 1
ATOM 1059 C C . VAL A 1 133 ? -5.292 -6.020 7.064 1.00 95.44 133 VAL A C 1
ATOM 1061 O O . VAL A 1 133 ? -5.083 -7.170 6.684 1.00 95.44 133 VAL A O 1
ATOM 1064 N N . ASN A 1 134 ? -4.966 -5.586 8.275 1.00 96.06 134 ASN A N 1
ATOM 1065 C CA . ASN A 1 134 ? -4.566 -6.464 9.363 1.00 96.06 134 ASN A CA 1
ATOM 1066 C C . ASN A 1 134 ? -5.403 -6.205 10.615 1.00 96.06 134 ASN A C 1
ATOM 1068 O O . ASN A 1 134 ? -6.280 -5.336 10.645 1.00 96.06 134 ASN A O 1
ATOM 1072 N N . LEU A 1 135 ? -5.131 -6.993 11.648 1.00 94.50 135 LEU A N 1
ATOM 1073 C CA . LEU A 1 135 ? -5.810 -6.920 12.928 1.00 94.50 135 LEU A CA 1
ATOM 1074 C C . LEU A 1 135 ? -4.914 -6.249 13.956 1.00 94.50 135 LEU A C 1
ATOM 1076 O O . LEU A 1 135 ? -3.737 -6.583 14.086 1.00 94.50 135 LEU A O 1
ATOM 1080 N N . VAL A 1 136 ? -5.505 -5.342 14.721 1.00 88.75 136 VAL A N 1
ATOM 1081 C CA . VAL A 1 136 ? -4.869 -4.729 15.881 1.00 88.75 136 VAL A CA 1
ATOM 1082 C C . VAL A 1 136 ? -5.785 -4.826 17.087 1.00 88.75 136 VAL A C 1
ATOM 1084 O O . VAL A 1 136 ? -7.003 -4.948 16.955 1.00 88.75 136 VAL A O 1
ATOM 1087 N N . PHE A 1 137 ? -5.213 -4.729 18.276 1.00 81.56 137 PHE A N 1
ATOM 1088 C CA . PHE A 1 137 ? -5.980 -4.460 19.482 1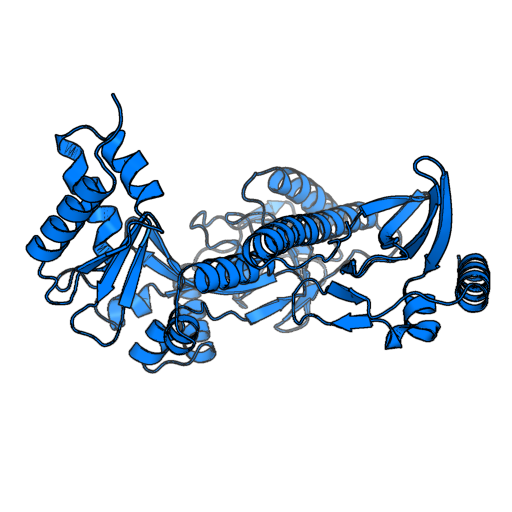.00 81.56 137 PHE A CA 1
ATOM 1089 C C . PHE A 1 137 ? -5.419 -3.237 20.192 1.00 81.56 137 PHE A C 1
ATOM 1091 O O . PHE A 1 137 ? -4.217 -2.965 20.174 1.00 81.56 137 PHE A O 1
ATOM 1098 N N . GLU A 1 138 ? -6.319 -2.496 20.826 1.00 69.31 138 GLU A N 1
ATOM 1099 C CA . GLU A 1 138 ? -5.970 -1.275 21.538 1.00 69.31 138 GLU A CA 1
ATOM 1100 C C . GLU A 1 138 ? -5.886 -1.511 23.045 1.00 69.31 138 GLU A C 1
ATOM 1102 O O . GLU A 1 138 ? -6.793 -2.040 23.705 1.00 69.31 138 GLU A O 1
ATOM 1107 N N . THR A 1 139 ? -4.798 -1.032 23.620 1.00 64.88 139 THR A N 1
ATOM 1108 C CA . THR A 1 139 ? -4.645 -0.815 25.053 1.00 64.88 139 THR A CA 1
ATOM 1109 C C . THR A 1 139 ? -4.938 0.663 25.348 1.00 64.88 139 THR A C 1
ATOM 1111 O O . THR A 1 139 ? -5.022 1.469 24.423 1.00 64.88 139 THR A O 1
ATOM 1114 N N . PRO A 1 140 ? -5.117 1.075 26.617 1.00 58.75 140 PRO A N 1
ATOM 1115 C CA . PRO A 1 140 ? -5.280 2.495 26.943 1.00 58.75 140 PRO A CA 1
ATOM 1116 C C . PRO A 1 140 ? -4.123 3.392 26.468 1.00 58.75 140 PRO A C 1
ATOM 1118 O O . PRO A 1 140 ? -4.282 4.607 26.428 1.00 58.75 140 PRO A O 1
ATOM 1121 N N . THR A 1 141 ? -2.963 2.812 26.150 1.00 53.34 141 THR A N 1
ATOM 1122 C CA . THR A 1 141 ? -1.725 3.546 25.872 1.00 53.34 141 THR A CA 1
ATOM 1123 C C . THR A 1 141 ? -1.021 3.136 24.579 1.00 53.34 141 THR A C 1
ATOM 1125 O O . THR A 1 141 ? -0.010 3.744 24.234 1.00 53.34 141 THR A O 1
ATOM 1128 N N . SER A 1 142 ? -1.494 2.109 23.871 1.00 62.97 142 SER A N 1
ATOM 1129 C CA . SER A 1 142 ? -0.840 1.588 22.667 1.00 62.97 142 SER A CA 1
ATOM 1130 C C . SER A 1 142 ? -1.803 0.838 21.747 1.00 62.97 142 SER A C 1
ATOM 1132 O O . SER A 1 142 ? -2.839 0.335 22.177 1.00 62.97 142 SER A O 1
ATOM 1134 N N . ILE A 1 143 ? -1.423 0.731 20.475 1.00 73.31 143 ILE A N 1
ATOM 1135 C CA . ILE A 1 143 ? -2.062 -0.140 19.486 1.00 73.31 143 ILE A CA 1
ATOM 1136 C C . ILE A 1 143 ? -1.042 -1.209 19.112 1.00 73.31 143 ILE A C 1
ATOM 1138 O O . ILE A 1 143 ? 0.099 -0.871 18.794 1.00 73.31 143 ILE A O 1
ATOM 1142 N N . SER A 1 144 ? -1.441 -2.477 19.146 1.00 77.75 144 SER A N 1
ATOM 1143 C CA . SER A 1 144 ? -0.557 -3.606 18.848 1.00 77.75 144 SER A CA 1
ATOM 1144 C C . SER A 1 144 ? -1.134 -4.476 17.743 1.00 77.75 144 SER A C 1
ATOM 1146 O O . SER A 1 144 ? -2.322 -4.797 17.769 1.00 77.75 144 SER A O 1
ATOM 1148 N N . ASP A 1 145 ? -0.287 -4.869 16.793 1.00 85.12 145 ASP A N 1
ATOM 1149 C CA . ASP A 1 145 ? -0.647 -5.824 15.749 1.00 85.12 145 ASP A CA 1
ATOM 1150 C C . ASP A 1 145 ? -0.874 -7.224 16.337 1.00 85.12 145 ASP A C 1
ATOM 1152 O O . ASP A 1 145 ? -0.226 -7.649 17.300 1.00 85.12 145 ASP A O 1
ATOM 1156 N N . VAL A 1 146 ? -1.841 -7.937 15.768 1.00 85.12 146 VAL A N 1
ATOM 1157 C CA . VAL A 1 146 ? -2.145 -9.321 16.129 1.00 85.12 146 VAL A CA 1
ATOM 1158 C C . VAL A 1 146 ? -1.258 -10.245 15.306 1.00 85.12 146 VAL A C 1
ATOM 1160 O O . VAL A 1 146 ? -1.286 -10.209 14.079 1.00 85.12 146 VAL A O 1
ATOM 1163 N N . THR A 1 147 ? -0.481 -11.078 15.991 1.00 85.88 147 THR A N 1
ATOM 1164 C CA . THR A 1 147 ? 0.385 -12.088 15.376 1.00 85.88 147 THR A CA 1
ATOM 1165 C C . THR A 1 147 ? -0.353 -13.413 15.172 1.00 85.88 147 THR A C 1
ATOM 1167 O O . THR A 1 147 ? -1.393 -13.656 15.793 1.00 85.88 147 THR A O 1
ATOM 1170 N N . GLN A 1 148 ? 0.197 -14.296 14.337 1.00 84.25 148 GLN A N 1
ATOM 1171 C CA . GLN A 1 148 ? -0.339 -15.639 14.098 1.00 84.25 148 GLN A CA 1
ATOM 1172 C C . GLN A 1 148 ? -0.447 -16.439 15.398 1.00 84.25 148 GLN A C 1
ATOM 1174 O O . GLN A 1 148 ? -1.467 -17.059 15.670 1.00 84.25 148 GLN A O 1
ATOM 1179 N N . GLU A 1 149 ? 0.565 -16.353 16.250 1.00 79.38 149 GLU A N 1
ATOM 1180 C CA . GLU A 1 149 ? 0.565 -16.995 17.560 1.00 79.38 149 GLU A CA 1
ATOM 1181 C C . GLU A 1 149 ? -0.606 -16.558 18.451 1.00 79.38 149 GLU A C 1
ATOM 1183 O O . GLU A 1 149 ? -1.182 -17.374 19.172 1.00 79.38 149 GLU A O 1
ATOM 1188 N N . ARG A 1 150 ? -0.999 -15.277 18.401 1.00 79.00 150 ARG A N 1
ATOM 1189 C CA . ARG A 1 150 ? -2.161 -14.791 19.159 1.00 79.00 150 ARG A CA 1
ATOM 1190 C C . ARG A 1 150 ? -3.463 -15.362 18.609 1.00 79.00 150 ARG A C 1
ATOM 1192 O O . ARG A 1 150 ? -4.327 -15.727 19.402 1.00 79.00 150 ARG A O 1
ATOM 1199 N N . LEU A 1 151 ? -3.596 -15.454 17.286 1.00 82.88 151 LEU A N 1
ATOM 1200 C CA . LEU A 1 151 ? -4.748 -16.097 16.651 1.00 82.88 151 LEU A CA 1
ATOM 1201 C C . LEU A 1 151 ? -4.845 -17.574 17.050 1.00 82.88 151 LEU A C 1
ATOM 1203 O O . LEU A 1 151 ? -5.897 -18.008 17.524 1.00 82.88 151 LEU A O 1
ATOM 1207 N N . ASP A 1 152 ? -3.726 -18.299 16.987 1.00 81.12 152 ASP A N 1
ATOM 1208 C CA . ASP A 1 152 ? -3.633 -19.704 17.392 1.00 81.12 152 ASP A CA 1
ATOM 1209 C C . ASP A 1 152 ? -4.014 -19.879 18.874 1.00 81.12 152 ASP A C 1
ATOM 1211 O O . ASP A 1 152 ? -4.822 -20.744 19.219 1.00 81.12 152 ASP A O 1
ATOM 1215 N N . ALA A 1 153 ? -3.519 -19.005 19.759 1.00 74.19 153 ALA A N 1
ATOM 1216 C CA . ALA A 1 153 ? -3.869 -19.003 21.181 1.00 74.19 153 ALA A CA 1
ATOM 1217 C C . ALA A 1 153 ? -5.355 -18.683 21.438 1.00 74.19 153 ALA A C 1
ATOM 1219 O O . ALA A 1 153 ? -5.945 -19.148 22.418 1.00 74.19 153 ALA A O 1
ATOM 1220 N N . TRP A 1 154 ? -5.988 -17.891 20.570 1.00 79.94 154 TRP A N 1
ATOM 1221 C CA . TRP A 1 154 ? -7.426 -17.635 20.617 1.00 79.94 154 TRP A CA 1
ATOM 1222 C C . TRP A 1 154 ? -8.251 -18.730 19.935 1.00 79.94 154 TRP A C 1
ATOM 1224 O O . TRP A 1 154 ? -9.472 -18.728 20.105 1.00 79.94 154 TRP A O 1
ATOM 1234 N N . GLY A 1 155 ? -7.624 -19.677 19.235 1.00 82.88 155 GLY A N 1
ATOM 1235 C CA . GLY A 1 155 ? -8.322 -20.672 18.427 1.00 82.88 155 GLY A CA 1
ATOM 1236 C C . GLY A 1 155 ? -9.193 -20.023 17.351 1.00 82.88 155 GLY A C 1
ATOM 1237 O O . GLY A 1 155 ? -10.308 -20.484 17.124 1.00 82.88 155 GLY A O 1
ATOM 1238 N N . LEU A 1 156 ? -8.723 -18.913 16.775 1.00 87.75 156 LEU A N 1
ATOM 1239 C CA . LEU A 1 156 ? -9.381 -18.190 15.690 1.00 87.75 156 LEU A CA 1
ATOM 1240 C C . LEU A 1 156 ? -8.486 -18.233 14.460 1.00 87.75 156 LEU A C 1
ATOM 1242 O O . LEU A 1 156 ? -7.273 -18.083 14.584 1.00 87.75 156 LEU A O 1
ATOM 1246 N N . ASP A 1 157 ? -9.076 -18.379 13.280 1.00 94.69 157 ASP A N 1
ATOM 1247 C CA . ASP A 1 157 ? -8.373 -18.014 12.057 1.00 94.69 157 ASP A CA 1
ATOM 1248 C C . ASP A 1 157 ? -8.476 -16.500 11.799 1.00 94.69 157 ASP A C 1
ATOM 1250 O O . ASP A 1 157 ? -9.152 -15.750 12.516 1.00 94.69 157 ASP A O 1
ATOM 1254 N N . PHE A 1 158 ? -7.742 -16.026 10.793 1.00 96.00 158 PHE A N 1
ATOM 1255 C CA . PHE A 1 158 ? -7.695 -14.605 10.467 1.00 96.00 158 PHE A CA 1
ATOM 1256 C C . PHE A 1 158 ? -9.044 -14.055 9.985 1.00 96.00 158 PHE A C 1
ATOM 1258 O O . PHE A 1 158 ? -9.378 -12.917 10.314 1.00 96.00 158 PHE A O 1
ATOM 1265 N N . GLU A 1 159 ? -9.817 -14.830 9.222 1.00 96.25 159 GLU A N 1
ATOM 1266 C CA . GLU A 1 159 ? -11.068 -14.354 8.625 1.00 96.25 159 GLU A CA 1
ATOM 1267 C C . GLU A 1 159 ? -12.161 -14.218 9.691 1.00 96.25 159 GLU A C 1
ATOM 1269 O O . GLU A 1 159 ? -12.823 -13.180 9.764 1.00 96.25 159 GLU A O 1
ATOM 1274 N N . ASP A 1 160 ? -12.272 -15.191 10.598 1.00 96.12 160 ASP A N 1
ATOM 1275 C CA . ASP A 1 160 ? -13.173 -15.124 11.751 1.00 96.12 160 ASP A CA 1
ATOM 1276 C C . ASP A 1 160 ? -12.828 -13.935 12.660 1.00 96.12 160 ASP A C 1
ATOM 1278 O O . ASP A 1 160 ? -13.701 -13.177 13.105 1.00 96.12 160 ASP A O 1
ATOM 1282 N N . ALA A 1 161 ? -11.533 -13.728 12.911 1.00 95.19 161 ALA A N 1
ATOM 1283 C CA . ALA A 1 161 ? -11.055 -12.601 13.699 1.00 95.19 161 ALA A CA 1
ATOM 1284 C C . ALA A 1 161 ? -11.315 -11.254 12.995 1.00 95.19 161 ALA A C 1
ATOM 1286 O O . ALA A 1 161 ? -11.666 -10.271 13.654 1.00 95.19 161 ALA A O 1
ATOM 1287 N N . LEU A 1 162 ? -11.215 -11.197 11.664 1.00 97.25 162 LEU A N 1
ATOM 1288 C CA . LEU A 1 162 ? -11.528 -10.007 10.875 1.00 97.25 162 LEU A CA 1
ATOM 1289 C C . LEU A 1 162 ? -13.015 -9.668 10.876 1.00 97.25 162 LEU A C 1
ATOM 1291 O O . LEU A 1 162 ? -13.363 -8.493 11.023 1.00 97.25 162 LEU A O 1
ATOM 1295 N N . GLU A 1 163 ? -13.901 -10.654 10.785 1.00 96.44 163 GLU A N 1
ATOM 1296 C CA . GLU A 1 163 ? -15.338 -10.406 10.907 1.00 96.44 163 GLU A CA 1
ATOM 1297 C C . GLU A 1 163 ? -15.709 -9.890 12.301 1.00 96.44 163 GLU A C 1
ATOM 1299 O O . GLU A 1 163 ? -16.460 -8.917 12.425 1.00 96.44 163 GLU A O 1
ATOM 1304 N N . LEU A 1 164 ? -15.109 -10.439 13.361 1.00 95.81 164 LEU A N 1
ATOM 1305 C CA . LEU A 1 164 ? -15.273 -9.902 14.712 1.00 95.81 164 LEU A CA 1
ATOM 1306 C C . LEU A 1 164 ? -14.755 -8.458 14.825 1.00 95.81 164 LEU A C 1
ATOM 1308 O O . LEU A 1 164 ? -15.415 -7.596 15.414 1.00 95.81 164 LEU A O 1
ATOM 1312 N N . ALA A 1 165 ? -13.596 -8.171 14.234 1.00 96.38 165 ALA A N 1
ATOM 1313 C CA . ALA A 1 165 ? -13.014 -6.837 14.225 1.00 96.38 165 ALA A CA 1
ATOM 1314 C C . ALA A 1 165 ? -13.914 -5.828 13.489 1.00 96.38 165 ALA A C 1
ATOM 1316 O O . ALA A 1 165 ? -14.143 -4.722 13.986 1.00 96.38 165 ALA A O 1
ATOM 1317 N N . LYS A 1 166 ? -14.491 -6.215 12.343 1.00 96.69 166 LYS A N 1
ATOM 1318 C CA . LYS A 1 166 ? -15.480 -5.411 11.604 1.00 96.69 166 LYS A CA 1
ATOM 1319 C C . LYS A 1 166 ? -16.724 -5.143 12.448 1.00 96.69 166 LYS A C 1
ATOM 1321 O O . LYS A 1 166 ? -17.191 -4.008 12.484 1.00 96.69 166 LYS A O 1
ATOM 1326 N N . GLN A 1 167 ? -17.232 -6.135 13.181 1.00 95.94 167 GLN A N 1
ATOM 1327 C CA . GLN A 1 167 ? -18.364 -5.935 14.095 1.00 95.94 167 GLN A CA 1
ATOM 1328 C C . GLN A 1 167 ? -18.028 -4.938 15.212 1.00 95.94 167 GLN A C 1
ATOM 1330 O O . GLN A 1 167 ? -18.835 -4.058 15.519 1.00 95.94 167 GLN A O 1
ATOM 1335 N N . ASN A 1 168 ? -16.839 -5.040 15.814 1.00 94.81 168 ASN A N 1
ATOM 1336 C CA . ASN A 1 168 ? -16.383 -4.094 16.834 1.00 94.81 168 ASN A CA 1
ATOM 1337 C C . ASN A 1 168 ? -16.260 -2.672 16.272 1.00 94.81 168 ASN A C 1
ATOM 1339 O O . ASN A 1 168 ? -16.750 -1.728 16.895 1.00 94.81 168 ASN A O 1
ATOM 1343 N N . LEU A 1 169 ? -15.667 -2.520 15.083 1.00 95.62 169 LEU A N 1
ATOM 1344 C CA . LEU A 1 169 ? -15.575 -1.232 14.399 1.00 95.62 169 LEU A CA 1
ATOM 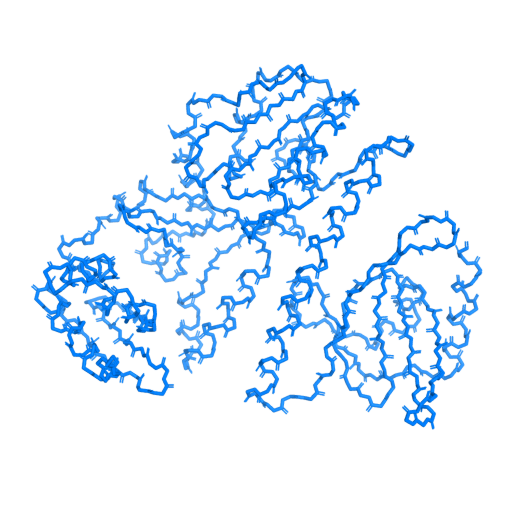1345 C C . LEU A 1 169 ? -16.966 -0.680 14.057 1.00 95.62 169 LEU A C 1
ATOM 1347 O O . LEU A 1 169 ? -17.217 0.507 14.255 1.00 95.62 169 LEU A O 1
ATOM 1351 N N . GLY A 1 170 ? -17.895 -1.534 13.622 1.00 94.94 170 GLY A N 1
ATOM 1352 C CA . GLY A 1 170 ? -19.289 -1.172 13.365 1.00 94.94 170 GLY A CA 1
ATOM 1353 C C . GLY A 1 170 ? -19.982 -0.608 14.606 1.00 94.94 170 GLY A C 1
ATOM 1354 O O . GLY A 1 170 ? -20.602 0.450 14.536 1.00 94.94 170 GLY A O 1
ATOM 1355 N N . ARG A 1 171 ? -19.790 -1.225 15.782 1.00 92.44 171 ARG A N 1
ATOM 1356 C CA . ARG A 1 171 ? -20.321 -0.691 17.053 1.00 92.44 171 ARG A CA 1
ATOM 1357 C C . ARG A 1 171 ? -19.750 0.687 17.404 1.00 92.44 171 ARG A C 1
ATOM 1359 O O . ARG A 1 171 ? -20.458 1.474 18.024 1.00 92.44 171 ARG A O 1
ATOM 1366 N N . ARG A 1 172 ? -18.508 0.984 16.999 1.00 89.69 172 ARG A N 1
ATOM 1367 C CA . ARG A 1 172 ? -17.857 2.303 17.145 1.00 89.69 172 ARG A CA 1
ATOM 1368 C C . ARG A 1 172 ? -18.221 3.295 16.034 1.00 89.69 172 ARG A C 1
ATOM 1370 O O . ARG A 1 172 ? -17.851 4.461 16.109 1.00 89.69 172 ARG A O 1
ATOM 1377 N N . SER A 1 173 ? -18.952 2.853 15.015 1.00 91.25 173 SER A N 1
ATOM 1378 C CA . SER A 1 173 ? -19.281 3.636 13.820 1.00 91.25 173 SER A CA 1
ATOM 1379 C C . SER A 1 173 ? -20.759 4.033 13.775 1.00 91.25 173 SER A C 1
ATOM 1381 O O . SER A 1 173 ? -21.380 4.011 12.721 1.00 91.25 173 SER A O 1
ATOM 1383 N N . GLN A 1 174 ? -21.332 4.388 14.932 1.00 83.44 174 GLN A N 1
ATOM 1384 C CA . GLN A 1 174 ? -22.725 4.860 15.022 1.00 83.44 174 GLN A CA 1
ATOM 1385 C C . GLN A 1 174 ? -22.912 6.256 14.409 1.00 83.44 174 GLN A C 1
ATOM 1387 O O . GLN A 1 174 ? -24.013 6.612 13.991 1.00 83.44 174 GLN A O 1
ATOM 1392 N N . LEU A 1 175 ? -21.842 7.058 14.360 1.00 81.75 175 LEU A N 1
ATOM 1393 C CA . LEU A 1 175 ? -21.831 8.303 13.596 1.00 81.75 175 LEU A CA 1
ATOM 1394 C C . LEU A 1 175 ? -21.749 7.980 12.101 1.00 81.75 175 LEU A C 1
ATOM 1396 O O . LEU A 1 175 ? -21.064 7.045 11.697 1.00 81.75 175 LEU A O 1
ATOM 1400 N N . LYS A 1 176 ? -22.429 8.774 11.275 1.00 89.69 176 LYS A N 1
ATOM 1401 C CA . LYS A 1 176 ? -22.284 8.718 9.815 1.00 89.69 176 LYS A CA 1
ATOM 1402 C C . LYS A 1 176 ? -21.131 9.608 9.354 1.00 89.69 176 LYS A C 1
ATOM 1404 O O . LYS A 1 176 ? -20.677 10.472 10.104 1.00 89.69 176 LYS A O 1
ATOM 1409 N N . LEU A 1 177 ? -20.699 9.434 8.104 1.00 95.94 177 LEU A N 1
ATOM 1410 C CA . LEU A 1 177 ? -19.786 10.389 7.478 1.00 95.94 177 LEU A CA 1
ATOM 1411 C C . LEU A 1 177 ? -20.414 11.789 7.461 1.00 95.94 177 LEU A C 1
ATOM 1413 O O . LEU A 1 177 ? -21.604 11.959 7.179 1.00 95.94 177 LEU A O 1
ATOM 1417 N N . GLN A 1 178 ? -19.599 12.794 7.754 1.00 95.94 178 GLN A N 1
ATOM 1418 C CA . GLN A 1 178 ? -20.004 14.188 7.753 1.00 95.94 178 GLN A CA 1
ATOM 1419 C C . GLN A 1 178 ? -19.955 14.735 6.329 1.00 95.94 178 GLN A C 1
ATOM 1421 O O . GLN A 1 178 ? -18.947 14.609 5.637 1.00 95.94 178 GLN A O 1
ATOM 1426 N N . ARG A 1 179 ? -21.038 15.383 5.896 1.00 97.19 179 ARG A N 1
ATOM 1427 C CA . ARG A 1 179 ? -21.073 16.103 4.620 1.00 97.19 179 ARG A CA 1
ATOM 1428 C C . ARG A 1 179 ? -20.172 17.334 4.709 1.00 97.19 179 ARG A C 1
ATOM 1430 O O . ARG A 1 179 ? -20.426 18.206 5.538 1.00 97.19 179 ARG A O 1
ATOM 1437 N N . LEU A 1 180 ? -19.155 17.403 3.854 1.00 96.38 180 LEU A N 1
ATOM 1438 C CA . LEU A 1 180 ? -18.317 18.593 3.691 1.00 96.38 180 LEU A CA 1
ATOM 1439 C C . LEU A 1 180 ? -18.974 19.573 2.719 1.00 96.38 180 LEU A C 1
ATOM 1441 O O . LEU A 1 180 ? -19.117 20.757 3.007 1.00 96.38 180 LEU A O 1
ATOM 1445 N N . GLU A 1 181 ? -19.409 19.048 1.578 1.00 94.69 181 GLU A N 1
ATOM 1446 C CA . GLU A 1 181 ? -20.027 19.780 0.475 1.00 94.69 181 GLU A CA 1
ATOM 1447 C C . GLU A 1 181 ? -21.095 18.874 -0.174 1.00 94.69 181 GLU A C 1
ATOM 1449 O O . GLU A 1 181 ? -21.177 17.681 0.141 1.00 94.69 181 GLU A O 1
ATOM 1454 N N . PRO A 1 182 ? -21.978 19.377 -1.053 1.00 94.56 182 PRO A N 1
ATOM 1455 C CA . PRO A 1 182 ? -22.822 18.500 -1.859 1.00 94.56 182 PRO A CA 1
ATOM 1456 C C . PRO A 1 182 ? -22.009 17.423 -2.587 1.00 94.56 182 PRO A C 1
ATOM 1458 O O . PRO A 1 182 ? -21.029 17.743 -3.248 1.00 94.56 182 PRO A O 1
ATOM 1461 N N . GLY A 1 183 ? -22.398 16.157 -2.408 1.00 95.75 183 GLY A N 1
ATOM 1462 C CA . GLY A 1 183 ? -21.732 15.017 -3.038 1.00 95.75 183 GLY A CA 1
ATOM 1463 C C . GLY A 1 183 ? -20.378 14.616 -2.439 1.00 95.75 183 GLY A C 1
ATOM 1464 O O . GLY A 1 183 ? -19.778 13.688 -2.971 1.00 95.75 183 GLY A O 1
ATOM 1465 N N . LEU A 1 184 ? -19.898 15.259 -1.359 1.00 98.12 184 LEU A N 1
ATOM 1466 C CA . LEU A 1 184 ? -18.598 14.986 -0.727 1.00 98.12 184 LEU A CA 1
ATOM 1467 C C . LEU A 1 184 ? -18.697 14.880 0.802 1.00 98.12 184 LEU A C 1
ATOM 1469 O O . LEU A 1 184 ? -19.241 15.756 1.480 1.00 98.12 184 LEU A O 1
ATOM 1473 N N . TYR A 1 185 ? -18.093 13.830 1.348 1.00 98.44 185 TYR A N 1
ATOM 1474 C CA . TYR A 1 185 ? -18.164 13.461 2.757 1.00 98.44 185 TYR A CA 1
ATOM 1475 C C . TYR A 1 185 ? -16.783 13.114 3.329 1.00 98.44 185 TYR A C 1
ATOM 1477 O O . TYR A 1 185 ? -15.898 12.666 2.600 1.00 98.44 185 TYR A O 1
ATOM 1485 N N . THR A 1 186 ? -16.621 13.286 4.642 1.00 97.12 186 THR A N 1
ATOM 1486 C CA . THR A 1 186 ? -15.432 12.888 5.410 1.00 97.12 186 THR A CA 1
ATOM 1487 C C . THR A 1 186 ? -15.813 12.102 6.655 1.00 97.12 186 THR A C 1
ATOM 1489 O O . THR A 1 186 ? -16.901 12.267 7.212 1.00 97.12 186 THR A O 1
ATOM 1492 N N . SER A 1 187 ? -14.907 11.259 7.123 1.00 95.00 187 SER A N 1
ATOM 1493 C CA . SER A 1 187 ? -15.013 10.609 8.421 1.00 95.00 187 SER A CA 1
ATOM 1494 C C . SER A 1 187 ? -14.777 11.607 9.571 1.00 95.00 187 SER A C 1
ATOM 1496 O O . SER A 1 187 ? -13.865 12.427 9.468 1.00 95.00 187 SER A O 1
ATOM 1498 N N . PRO A 1 188 ? -15.602 11.582 10.639 1.00 91.88 188 PRO A N 1
ATOM 1499 C CA . PRO A 1 188 ? -15.449 12.470 11.795 1.00 91.88 188 PRO A CA 1
ATOM 1500 C C . PRO A 1 188 ? -14.915 11.754 13.052 1.00 91.88 188 PRO A C 1
ATOM 1502 O O . PRO A 1 188 ? -15.119 12.250 14.157 1.00 91.88 188 PRO A O 1
ATOM 1505 N N . PHE A 1 189 ? -14.369 10.536 12.933 1.00 88.06 189 PHE A N 1
ATOM 1506 C CA . PHE A 1 189 ? -14.153 9.677 14.105 1.00 88.06 189 PHE A CA 1
ATOM 1507 C C . PHE A 1 189 ? -12.858 9.996 14.841 1.00 88.06 189 PHE A C 1
ATOM 1509 O O . PHE A 1 189 ? -12.847 9.921 16.068 1.00 88.06 189 PHE A O 1
ATOM 1516 N N . GLU A 1 190 ? -11.799 10.333 14.099 1.00 83.25 190 GLU A N 1
ATOM 1517 C CA . GLU A 1 190 ? -10.487 10.715 14.639 1.00 83.25 190 GLU A CA 1
ATOM 1518 C C . GLU A 1 190 ? -9.917 9.684 15.634 1.00 83.25 190 GLU A C 1
ATOM 1520 O O . GLU A 1 190 ? -9.145 10.009 16.534 1.00 83.25 190 GLU A O 1
ATOM 1525 N N . ASP A 1 191 ? -10.285 8.412 15.462 1.00 84.50 191 ASP A N 1
ATOM 1526 C CA . ASP A 1 191 ? -9.896 7.311 16.348 1.00 84.50 191 ASP A CA 1
ATOM 1527 C C . ASP A 1 191 ? -8.751 6.469 15.770 1.00 84.50 191 ASP A C 1
ATOM 1529 O O . ASP A 1 191 ? -8.391 5.436 16.324 1.00 84.50 191 ASP A O 1
ATOM 1533 N N . GLY A 1 192 ? -8.171 6.900 14.645 1.00 83.00 192 GLY A N 1
ATOM 1534 C CA . GLY A 1 192 ? -7.089 6.192 13.955 1.00 83.00 192 GLY A CA 1
ATOM 1535 C C . GLY A 1 192 ? -7.553 4.974 13.150 1.00 83.00 192 GLY A C 1
ATOM 1536 O O . GLY A 1 192 ? -6.721 4.268 12.571 1.00 83.00 192 GLY A O 1
ATOM 1537 N N . HIS A 1 193 ? -8.868 4.738 13.084 1.00 90.06 193 HIS A N 1
ATOM 1538 C CA . HIS A 1 193 ? -9.497 3.670 12.308 1.00 90.06 193 HIS A CA 1
ATOM 1539 C C . HIS A 1 193 ? -10.411 4.206 11.200 1.00 90.06 193 HIS A C 1
ATOM 1541 O O . HIS A 1 193 ? -11.176 3.447 10.600 1.00 90.06 193 HIS A O 1
ATOM 1547 N N . ASP A 1 194 ? -10.348 5.504 10.899 1.00 92.69 194 ASP A N 1
ATOM 1548 C CA . ASP A 1 194 ? -11.117 6.158 9.840 1.00 92.69 194 ASP A CA 1
ATOM 1549 C C . ASP A 1 194 ? -11.018 5.411 8.491 1.00 92.69 194 ASP A C 1
ATOM 1551 O O . ASP A 1 194 ? -12.067 5.023 7.967 1.00 92.69 194 ASP A O 1
ATOM 1555 N N . PRO A 1 195 ? -9.821 5.056 7.971 1.00 93.62 195 PRO 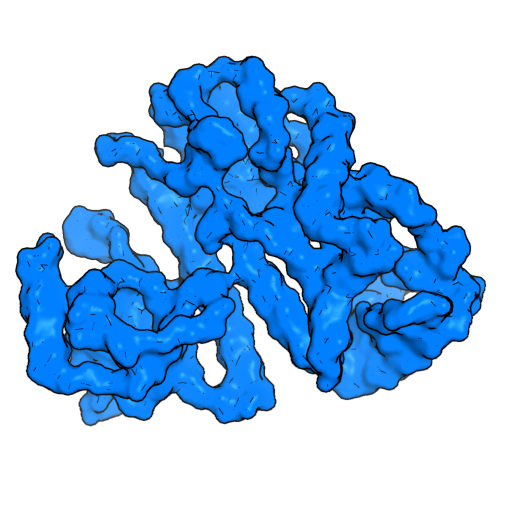A N 1
ATOM 1556 C CA . PRO A 1 195 ? -9.703 4.256 6.750 1.00 93.62 195 PRO A CA 1
ATOM 1557 C C . PRO A 1 195 ? -10.374 2.886 6.820 1.00 93.62 195 PRO A C 1
ATOM 1559 O O . PRO A 1 195 ? -10.985 2.436 5.851 1.00 93.62 195 PRO A O 1
ATOM 1562 N N . ALA A 1 196 ? -10.282 2.208 7.967 1.00 94.75 196 ALA A N 1
ATOM 1563 C CA . ALA A 1 196 ? -10.774 0.841 8.127 1.00 94.75 196 ALA A CA 1
ATOM 1564 C C . ALA A 1 196 ? -12.299 0.743 7.990 1.00 94.75 196 ALA A C 1
ATOM 1566 O O . ALA A 1 196 ? -12.831 -0.330 7.704 1.00 94.75 196 ALA A O 1
ATOM 1567 N N . ARG A 1 197 ? -13.009 1.872 8.101 1.00 94.88 197 ARG A N 1
ATOM 1568 C CA . ARG A 1 197 ? -14.454 1.958 7.864 1.00 94.88 197 ARG A CA 1
ATOM 1569 C C . ARG A 1 197 ? -14.843 1.744 6.405 1.00 94.88 197 ARG A C 1
ATOM 1571 O O . ARG A 1 197 ? -16.014 1.480 6.150 1.00 94.88 197 ARG A O 1
ATOM 1578 N N . LEU A 1 198 ? -13.894 1.716 5.465 1.00 93.06 198 LEU A N 1
ATOM 1579 C CA . LEU A 1 198 ? -14.139 1.179 4.120 1.00 93.06 198 LEU A CA 1
ATOM 1580 C C . LEU A 1 198 ? -14.629 -0.278 4.140 1.00 93.06 198 LEU A C 1
ATOM 1582 O O . LEU A 1 198 ? -15.336 -0.697 3.227 1.00 93.06 198 LEU A O 1
ATOM 1586 N N . LEU A 1 199 ? -14.284 -1.054 5.171 1.00 93.50 199 LEU A N 1
ATOM 1587 C CA . LEU A 1 199 ? -14.688 -2.457 5.304 1.00 93.50 199 LEU A CA 1
ATOM 1588 C C . LEU A 1 199 ? -16.150 -2.637 5.737 1.00 93.50 199 LEU A C 1
ATOM 1590 O O . LEU A 1 199 ? -16.645 -3.765 5.735 1.00 93.50 199 LEU A O 1
ATOM 1594 N N . LEU A 1 200 ? -16.824 -1.559 6.146 1.00 93.62 200 LEU A N 1
ATOM 1595 C CA . LEU A 1 200 ? -18.204 -1.590 6.619 1.00 93.62 200 LEU A CA 1
ATOM 1596 C C . LEU A 1 200 ? -19.153 -1.167 5.499 1.00 93.62 200 LEU A C 1
ATOM 1598 O O . LEU A 1 200 ? -19.008 -0.086 4.930 1.00 93.62 200 LEU A O 1
ATOM 1602 N N . GLU A 1 201 ? -20.166 -1.985 5.220 1.00 87.31 201 GLU A N 1
ATOM 1603 C CA . GLU A 1 201 ? -21.192 -1.662 4.216 1.00 87.31 201 GLU A CA 1
ATOM 1604 C C . GLU A 1 201 ? -21.965 -0.390 4.596 1.00 87.31 201 GLU A C 1
ATOM 1606 O O . GLU A 1 201 ? -22.170 0.496 3.762 1.00 87.31 201 GLU A O 1
ATOM 1611 N N . SER A 1 202 ? -22.246 -0.238 5.894 1.00 89.94 202 SER A N 1
ATOM 1612 C CA . SER A 1 202 ? -22.963 0.900 6.469 1.00 89.94 202 SER A CA 1
ATOM 1613 C C . SER A 1 202 ? -22.277 2.253 6.271 1.00 89.94 202 SER A C 1
ATOM 1615 O O . SER A 1 202 ? -22.920 3.290 6.412 1.00 89.94 202 SER A O 1
ATOM 1617 N N . THR A 1 203 ? -20.984 2.283 5.928 1.00 91.56 203 THR A N 1
ATOM 1618 C CA . THR A 1 203 ? -20.222 3.534 5.775 1.00 91.56 203 THR A CA 1
ATOM 1619 C C . THR A 1 203 ? -20.758 4.415 4.647 1.00 91.56 203 THR A C 1
ATOM 1621 O O . THR A 1 203 ? -20.694 5.639 4.751 1.00 91.56 203 THR A O 1
ATOM 1624 N N . THR A 1 204 ? -21.317 3.820 3.589 1.00 92.00 204 THR A N 1
ATOM 1625 C CA . THR A 1 204 ? -21.881 4.576 2.451 1.00 92.00 204 THR A CA 1
ATOM 1626 C C . THR A 1 204 ? -23.409 4.668 2.468 1.00 92.00 204 THR A C 1
ATOM 1628 O O . THR A 1 204 ? -24.010 5.298 1.597 1.00 92.00 204 THR A O 1
ATOM 1631 N N . GLU A 1 205 ? -24.061 4.089 3.478 1.00 90.88 205 GLU A N 1
ATOM 1632 C CA . GLU A 1 205 ? -25.519 4.023 3.553 1.00 90.88 205 GLU A CA 1
ATOM 1633 C C . GLU A 1 205 ? -26.168 5.382 3.854 1.00 90.88 205 GLU A C 1
ATOM 1635 O O . GLU A 1 205 ? -26.007 5.994 4.921 1.00 90.88 205 GLU A O 1
ATOM 1640 N N . GLY A 1 206 ? -27.011 5.821 2.918 1.00 90.44 206 GLY A N 1
ATOM 1641 C CA . GLY A 1 206 ? -27.766 7.068 3.023 1.00 90.44 206 GLY A CA 1
ATOM 1642 C C . GLY A 1 206 ? -26.955 8.321 2.694 1.00 90.44 206 GLY A C 1
ATOM 1643 O O . GLY A 1 206 ? -27.392 9.415 3.043 1.00 90.44 206 GLY A O 1
ATOM 1644 N N . LEU A 1 207 ? -25.792 8.180 2.049 1.00 95.00 207 LEU A N 1
ATOM 1645 C CA . LEU A 1 207 ? -25.084 9.316 1.461 1.00 95.00 207 LEU A CA 1
ATOM 1646 C C . LEU A 1 207 ? -25.800 9.774 0.181 1.00 95.00 207 LEU A C 1
ATOM 1648 O O . LEU A 1 207 ? -26.211 8.957 -0.642 1.00 95.00 207 LEU A O 1
ATOM 1652 N N . GLU A 1 208 ? -25.929 11.087 -0.005 1.00 96.69 208 GLU A N 1
ATOM 1653 C CA . GLU A 1 208 ? -26.512 11.684 -1.210 1.00 96.69 208 GLU A CA 1
ATOM 1654 C C . GLU A 1 208 ? -25.424 11.799 -2.287 1.00 96.69 208 GLU A C 1
ATOM 1656 O O . GLU A 1 208 ? -24.770 12.836 -2.423 1.00 96.69 208 GLU A O 1
ATOM 1661 N N . LEU A 1 209 ? -25.190 10.705 -3.016 1.00 96.75 209 LEU A N 1
ATOM 1662 C CA . LEU A 1 209 ? -24.144 10.594 -4.037 1.00 96.75 209 LEU A CA 1
ATOM 1663 C C . LEU A 1 209 ? -24.744 10.456 -5.440 1.00 96.75 209 LEU A C 1
ATOM 1665 O O . LEU A 1 209 ? -25.766 9.797 -5.631 1.00 96.75 209 LEU A O 1
ATOM 1669 N N . HIS A 1 210 ? -24.081 11.050 -6.434 1.00 96.88 210 HIS A N 1
ATOM 1670 C CA . HIS A 1 210 ? -24.399 10.835 -7.844 1.00 96.88 210 HIS A CA 1
ATOM 1671 C C . HIS A 1 210 ? -23.476 9.756 -8.430 1.00 96.88 210 HIS A C 1
ATOM 1673 O O . HIS A 1 210 ? -22.270 9.970 -8.549 1.00 96.88 210 HIS A O 1
ATOM 1679 N N . GLY A 1 211 ? -24.047 8.609 -8.807 1.00 95.12 211 GLY A N 1
ATOM 1680 C CA . GLY A 1 211 ? -23.285 7.436 -9.258 1.00 95.12 211 GLY A CA 1
ATOM 1681 C C . GLY A 1 211 ? -22.774 6.574 -8.100 1.00 95.12 211 GLY A C 1
ATOM 1682 O O . GLY A 1 211 ? -23.249 6.703 -6.969 1.00 95.12 211 GLY A O 1
ATOM 1683 N N . ALA A 1 212 ? -21.831 5.672 -8.383 1.00 95.75 212 ALA A N 1
ATOM 1684 C CA . ALA A 1 212 ? -21.232 4.837 -7.350 1.00 95.75 212 ALA A CA 1
ATOM 1685 C C . ALA A 1 212 ? -20.366 5.669 -6.381 1.00 95.75 212 ALA A C 1
ATOM 1687 O O . ALA A 1 212 ? -19.761 6.670 -6.785 1.00 95.75 212 ALA A O 1
ATOM 1688 N N . PRO A 1 213 ? -20.263 5.258 -5.103 1.00 97.25 213 PRO A N 1
ATOM 1689 C CA . PRO A 1 213 ? -19.305 5.842 -4.177 1.00 97.25 213 PRO A CA 1
ATOM 1690 C C . PRO A 1 213 ? -17.866 5.645 -4.662 1.00 97.25 213 PRO A C 1
ATOM 1692 O O . PRO A 1 213 ? -17.452 4.525 -4.976 1.00 97.25 213 PRO A O 1
ATOM 1695 N N . VAL A 1 214 ? -17.090 6.723 -4.639 1.00 97.75 214 VAL A N 1
ATOM 1696 C CA . VAL A 1 214 ? -15.631 6.700 -4.757 1.00 97.75 214 VAL A CA 1
ATOM 1697 C C . VAL A 1 214 ? -15.011 7.209 -3.466 1.00 97.75 214 VAL A C 1
ATOM 1699 O O . VAL A 1 214 ? -15.518 8.154 -2.868 1.00 97.75 214 VAL A O 1
ATOM 1702 N N . ALA A 1 215 ? -13.935 6.580 -3.011 1.00 97.06 215 ALA A N 1
ATOM 1703 C CA . ALA A 1 215 ? -13.340 6.854 -1.718 1.00 97.06 215 ALA A CA 1
ATOM 1704 C C . ALA A 1 215 ? -11.815 6.937 -1.769 1.00 97.06 215 ALA A C 1
ATOM 1706 O O . ALA A 1 215 ? -11.161 6.255 -2.559 1.00 97.06 215 ALA A O 1
ATOM 1707 N N . MET A 1 216 ? -11.250 7.751 -0.883 1.00 96.94 216 MET A N 1
ATOM 1708 C CA . MET A 1 216 ? -9.812 7.847 -0.649 1.00 96.94 216 MET A CA 1
A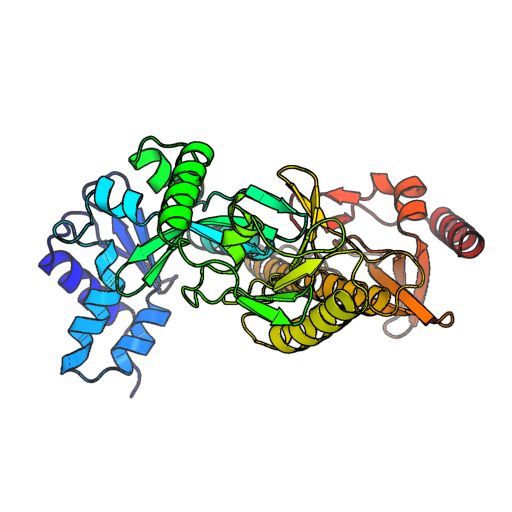TOM 1709 C C . MET A 1 216 ? -9.496 7.748 0.835 1.00 96.94 216 MET A C 1
ATOM 1711 O O . MET A 1 216 ? -10.240 8.248 1.679 1.00 96.94 216 MET A O 1
ATOM 1715 N N . VAL A 1 217 ? -8.343 7.150 1.129 1.00 95.19 217 VAL A N 1
ATOM 1716 C CA . VAL A 1 217 ? -7.778 7.030 2.479 1.00 95.19 217 VAL A CA 1
ATOM 1717 C C . VAL A 1 217 ? -6.370 7.627 2.506 1.00 95.19 217 VAL A C 1
ATOM 1719 O O . VAL A 1 217 ? -5.377 6.901 2.569 1.00 95.19 217 VAL A O 1
ATOM 1722 N N . PRO A 1 218 ? -6.253 8.963 2.394 1.00 93.94 218 PRO A N 1
ATOM 1723 C CA . PRO A 1 218 ? -4.959 9.622 2.239 1.00 93.94 218 PRO A CA 1
ATOM 1724 C C . PRO A 1 218 ? -4.099 9.576 3.510 1.00 93.94 218 PRO A C 1
ATOM 1726 O O . PRO A 1 218 ? -2.883 9.714 3.417 1.00 93.94 218 PRO A O 1
ATOM 1729 N N . SER A 1 219 ? -4.687 9.349 4.687 1.00 89.94 219 SER A N 1
ATOM 1730 C CA . SER A 1 219 ? -3.973 9.229 5.964 1.00 89.94 219 SER A CA 1
ATOM 1731 C C . SER A 1 219 ? -4.699 8.282 6.924 1.00 89.94 219 SER A C 1
ATOM 1733 O O . SER A 1 219 ? -5.822 7.856 6.662 1.00 89.94 219 SER A O 1
ATOM 1735 N N . GLN A 1 220 ? -4.085 7.970 8.070 1.00 83.31 220 GLN A N 1
ATOM 1736 C CA . GLN A 1 220 ? -4.700 7.115 9.102 1.00 83.31 220 GLN A CA 1
ATOM 1737 C C . GLN A 1 220 ? -5.918 7.739 9.805 1.00 83.31 220 GLN A C 1
ATOM 1739 O O . GLN A 1 220 ? -6.646 7.027 10.490 1.00 83.31 220 GLN A O 1
ATOM 1744 N N . ALA A 1 221 ? -6.142 9.043 9.640 1.00 86.50 221 ALA A N 1
ATOM 1745 C CA . ALA A 1 221 ? -7.220 9.786 10.293 1.00 86.50 221 ALA A CA 1
ATOM 1746 C C . ALA A 1 221 ? -8.288 10.284 9.306 1.00 86.50 221 ALA A C 1
ATOM 1748 O O . ALA A 1 221 ? -9.177 11.032 9.697 1.00 86.50 221 ALA A O 1
ATOM 1749 N N . ALA A 1 222 ? -8.199 9.913 8.025 1.00 91.88 222 ALA A N 1
ATOM 1750 C CA . ALA A 1 222 ? -9.092 10.439 7.003 1.00 91.88 222 ALA A CA 1
ATOM 1751 C C . ALA A 1 222 ? -9.623 9.343 6.080 1.00 91.88 222 ALA A C 1
ATOM 1753 O O . ALA A 1 222 ? -8.864 8.616 5.436 1.00 91.88 222 ALA A O 1
ATOM 1754 N N . LEU A 1 223 ? -10.947 9.306 5.962 1.00 96.00 223 LEU A N 1
ATOM 1755 C CA . LEU A 1 223 ? -11.678 8.652 4.889 1.00 96.00 223 LEU A CA 1
ATOM 1756 C C . LEU A 1 223 ? -12.551 9.703 4.200 1.00 96.00 223 LEU A C 1
ATOM 1758 O O . LEU A 1 223 ? -13.443 10.281 4.818 1.00 96.00 223 LEU A O 1
ATOM 1762 N N . LEU A 1 224 ? -12.297 9.930 2.915 1.00 97.94 224 LEU A N 1
ATOM 1763 C CA . LEU A 1 224 ? -13.063 10.842 2.069 1.00 97.94 224 LEU A CA 1
ATOM 1764 C C . LEU A 1 224 ? -13.914 10.037 1.087 1.00 97.94 224 LEU A C 1
ATOM 1766 O O . LEU A 1 224 ? -13.410 9.076 0.509 1.00 97.94 224 LEU A O 1
ATOM 1770 N N . VAL A 1 225 ? -15.173 10.430 0.876 1.00 98.25 225 VAL A N 1
ATOM 1771 C CA . VAL A 1 225 ? -16.108 9.753 -0.041 1.00 98.25 225 VAL A CA 1
ATOM 1772 C C . VAL A 1 225 ? -16.839 10.770 -0.913 1.00 98.25 225 VAL A C 1
ATOM 1774 O O . VAL A 1 225 ? -17.388 11.741 -0.396 1.00 98.25 225 VAL A O 1
ATOM 1777 N N . ALA A 1 226 ? -16.887 10.530 -2.222 1.00 98.38 226 ALA A N 1
ATOM 1778 C CA . ALA A 1 226 ? -17.642 11.319 -3.192 1.00 98.38 226 ALA A CA 1
ATOM 1779 C C . ALA A 1 226 ? -18.483 10.433 -4.130 1.00 98.38 226 ALA A C 1
ATOM 1781 O O . ALA A 1 226 ? -18.341 9.211 -4.130 1.00 98.38 226 ALA A O 1
ATOM 1782 N N . GLY A 1 227 ? -19.373 11.037 -4.922 1.00 97.62 227 GLY A N 1
ATOM 1783 C CA . GLY A 1 227 ? -20.087 10.347 -6.005 1.00 97.62 227 GLY A CA 1
ATOM 1784 C C . GLY A 1 227 ? -19.303 10.420 -7.314 1.00 97.62 227 GLY A C 1
ATOM 1785 O O . GLY A 1 227 ? -18.887 11.508 -7.706 1.00 97.62 227 GLY A O 1
ATOM 1786 N N . GLU A 1 228 ? -19.100 9.292 -8.000 1.00 96.75 228 GLU A N 1
ATOM 1787 C CA . GLU A 1 228 ? -18.235 9.220 -9.192 1.00 96.75 228 GLU A CA 1
ATOM 1788 C C . GLU A 1 228 ? -18.684 10.139 -10.349 1.00 96.75 228 GLU A C 1
ATOM 1790 O O . GLU A 1 228 ? -17.854 10.598 -11.133 1.00 96.75 228 GLU A O 1
ATOM 1795 N N . HIS A 1 229 ? -19.985 10.440 -10.445 1.00 96.69 229 HIS A N 1
ATOM 1796 C CA . HIS A 1 229 ? -20.559 11.305 -11.482 1.00 96.69 229 HIS A CA 1
ATOM 1797 C C . HIS A 1 229 ? -20.731 12.766 -11.031 1.00 96.69 229 HIS A C 1
ATOM 1799 O O . HIS A 1 229 ? -21.328 13.572 -11.752 1.00 96.69 229 HIS A O 1
ATOM 1805 N N . ASP A 1 230 ? -20.249 13.134 -9.843 1.00 97.25 230 ASP A N 1
ATOM 1806 C CA . ASP A 1 230 ? -20.206 14.523 -9.388 1.00 97.25 230 ASP A CA 1
ATOM 1807 C C . ASP A 1 230 ? -18.808 15.106 -9.619 1.00 97.25 230 ASP A C 1
ATOM 1809 O O . ASP A 1 230 ? -17.924 15.048 -8.765 1.00 97.25 230 ASP A O 1
ATOM 1813 N N . GLY A 1 231 ? -18.601 15.697 -10.799 1.00 96.69 231 GLY A N 1
ATOM 1814 C CA . GLY A 1 231 ? -17.291 16.223 -11.190 1.00 96.69 231 GLY A CA 1
ATOM 1815 C C . GLY A 1 231 ? -16.735 17.300 -10.247 1.00 96.69 231 GLY A C 1
ATOM 1816 O O . GLY A 1 231 ? -15.517 17.402 -10.095 1.00 96.69 231 GLY A O 1
ATOM 1817 N N . LYS A 1 232 ? -17.595 18.076 -9.564 1.00 96.88 232 LYS A N 1
ATOM 1818 C CA . LYS A 1 232 ? -17.144 19.067 -8.571 1.00 96.88 232 LYS A CA 1
ATOM 1819 C C . LYS A 1 232 ? -16.669 18.374 -7.298 1.00 96.88 232 LYS A C 1
ATOM 1821 O O . LYS A 1 232 ? -15.578 18.683 -6.822 1.00 96.88 232 LYS A O 1
ATOM 1826 N N . ALA A 1 233 ? -17.441 17.413 -6.790 1.00 97.88 233 ALA A N 1
ATOM 1827 C CA . ALA A 1 233 ? -17.056 16.632 -5.619 1.00 97.88 233 ALA A CA 1
ATOM 1828 C C . ALA A 1 233 ? -15.782 15.809 -5.876 1.00 97.88 233 ALA A C 1
ATOM 1830 O O . ALA A 1 233 ? -14.893 15.781 -5.030 1.00 97.88 233 ALA A O 1
ATOM 1831 N N . VAL A 1 234 ? -15.641 15.209 -7.062 1.00 98.31 234 VAL A N 1
ATOM 1832 C CA . VAL A 1 234 ? -14.443 14.459 -7.482 1.00 98.31 234 VAL A CA 1
ATOM 1833 C C . VAL A 1 234 ? -13.214 15.372 -7.586 1.00 98.31 234 VAL A C 1
ATOM 1835 O O . VAL A 1 234 ? -12.129 15.008 -7.131 1.00 98.31 234 VAL A O 1
ATOM 1838 N N . GLN A 1 235 ? -13.362 16.580 -8.136 1.00 97.88 235 GLN A N 1
ATOM 1839 C CA . GLN A 1 235 ? -12.277 17.564 -8.161 1.00 97.88 235 GLN A CA 1
ATOM 1840 C C . GLN A 1 235 ? -11.869 17.988 -6.742 1.00 97.88 235 GLN A C 1
ATOM 1842 O O . GLN A 1 235 ? -10.681 18.060 -6.427 1.00 97.88 235 GLN A O 1
ATOM 1847 N N . ARG A 1 236 ? -12.844 18.214 -5.859 1.00 98.00 236 ARG A N 1
ATOM 1848 C CA . ARG A 1 236 ? -12.584 18.594 -4.469 1.00 98.00 236 ARG A CA 1
ATOM 1849 C C . ARG A 1 236 ? -11.949 17.458 -3.659 1.00 98.00 236 ARG A C 1
ATOM 1851 O O . ARG A 1 236 ? -11.034 17.705 -2.874 1.00 98.00 236 ARG A O 1
ATOM 1858 N N . LEU A 1 237 ? -12.365 16.215 -3.905 1.00 98.25 237 LEU A N 1
ATOM 1859 C CA . LEU A 1 237 ? -11.759 15.002 -3.353 1.00 98.25 237 LEU A CA 1
ATOM 1860 C C . LEU A 1 237 ? -10.259 14.936 -3.677 1.00 98.25 237 LEU A C 1
ATOM 1862 O O . LEU A 1 237 ? -9.454 14.661 -2.785 1.00 98.25 237 LEU A O 1
ATOM 1866 N N . LEU A 1 238 ? -9.873 15.239 -4.922 1.00 98.25 238 LEU A N 1
ATOM 1867 C CA . LEU A 1 238 ? -8.469 15.294 -5.340 1.00 98.25 238 LEU A CA 1
ATOM 1868 C C . LEU A 1 238 ? -7.677 16.348 -4.556 1.00 98.25 238 LEU A C 1
ATOM 1870 O O . LEU A 1 238 ? -6.577 16.069 -4.083 1.00 98.25 238 LEU A O 1
ATOM 1874 N N . GLU A 1 239 ? -8.211 17.561 -4.434 1.00 97.31 239 GLU A N 1
ATOM 1875 C CA . GLU A 1 239 ? -7.540 18.674 -3.751 1.00 97.31 239 GLU A CA 1
ATOM 1876 C C . GLU A 1 239 ? -7.302 18.388 -2.267 1.00 97.31 239 GLU A C 1
ATOM 1878 O O . GLU A 1 239 ? -6.189 18.577 -1.773 1.00 97.31 239 GLU A O 1
ATOM 1883 N N . LEU A 1 240 ? -8.328 17.895 -1.565 1.00 96.69 240 LEU A N 1
ATOM 1884 C CA . LEU A 1 240 ? -8.217 17.518 -0.156 1.00 96.69 240 LEU A CA 1
ATOM 1885 C C . LEU A 1 240 ? -7.219 16.374 0.035 1.00 96.69 240 LEU A C 1
ATOM 1887 O O . LEU A 1 240 ? -6.373 16.431 0.927 1.00 96.69 240 LEU A O 1
ATOM 1891 N N . SER A 1 241 ? -7.267 15.369 -0.840 1.00 96.69 241 SER A N 1
ATOM 1892 C CA . SER A 1 241 ? -6.357 14.224 -0.764 1.00 96.69 241 SER A CA 1
ATOM 1893 C C . SER A 1 241 ? -4.908 14.633 -1.010 1.00 96.69 241 SER A C 1
ATOM 1895 O O . SER A 1 241 ? -4.032 14.209 -0.266 1.00 96.69 241 SER A O 1
ATOM 1897 N N . LYS A 1 242 ? -4.643 15.522 -1.980 1.00 95.44 242 LYS A N 1
ATOM 1898 C CA . LYS A 1 242 ? -3.300 16.088 -2.209 1.00 95.44 242 LYS A CA 1
ATOM 1899 C C . LYS A 1 242 ? -2.727 16.736 -0.952 1.00 95.44 242 LYS A C 1
ATOM 1901 O O . LYS A 1 242 ? -1.551 16.531 -0.667 1.00 95.44 242 LYS A O 1
ATOM 1906 N N . ALA A 1 243 ? -3.540 17.507 -0.228 1.00 93.06 243 ALA A N 1
ATOM 1907 C CA . ALA A 1 243 ? -3.116 18.173 0.999 1.00 93.06 243 ALA A CA 1
ATOM 1908 C C . ALA A 1 243 ? -2.824 17.166 2.122 1.00 93.06 243 ALA A C 1
ATOM 1910 O O . ALA A 1 243 ? -1.776 17.244 2.755 1.00 93.06 243 ALA A O 1
ATOM 1911 N N . LEU A 1 244 ? -3.711 16.188 2.327 1.00 92.44 244 LEU A N 1
ATOM 1912 C CA . LEU A 1 244 ? -3.559 15.164 3.368 1.00 92.44 244 LEU A CA 1
ATOM 1913 C C . LEU A 1 244 ? -2.376 14.218 3.110 1.00 92.44 244 LEU A C 1
ATOM 1915 O O . LEU A 1 244 ? -1.751 13.745 4.054 1.00 92.44 244 LEU A O 1
ATOM 1919 N N . LEU A 1 245 ? -2.029 13.976 1.845 1.00 91.81 245 LEU A N 1
ATOM 1920 C CA . LEU A 1 245 ? -0.877 13.154 1.462 1.00 91.81 245 LEU A CA 1
ATOM 1921 C C . LEU A 1 245 ? 0.479 13.839 1.695 1.00 91.81 245 LEU A C 1
ATOM 1923 O O . LEU A 1 245 ? 1.501 13.168 1.606 1.00 91.81 245 LEU A O 1
ATOM 1927 N N . GLN A 1 246 ? 0.515 15.144 2.000 1.00 87.06 246 GLN A N 1
ATOM 1928 C CA . GLN A 1 246 ? 1.757 15.819 2.408 1.00 87.06 246 GLN A CA 1
ATOM 1929 C C . GLN A 1 246 ? 2.181 15.468 3.845 1.00 87.06 246 GLN A C 1
ATOM 1931 O O . GLN A 1 246 ? 3.289 15.810 4.254 1.00 87.06 246 GLN A O 1
ATOM 1936 N N . ASP A 1 247 ? 1.316 14.812 4.625 1.00 79.38 247 ASP A N 1
ATOM 1937 C CA . ASP A 1 247 ? 1.650 14.340 5.968 1.00 79.38 247 ASP A CA 1
ATOM 1938 C C . ASP A 1 247 ? 2.664 13.179 5.904 1.00 79.38 247 ASP A C 1
ATOM 1940 O O . ASP A 1 247 ? 2.565 12.273 5.069 1.00 79.38 247 ASP A O 1
ATOM 1944 N N . ALA A 1 248 ? 3.616 13.170 6.841 1.00 67.12 248 ALA A N 1
ATOM 1945 C CA . ALA A 1 248 ? 4.572 12.082 7.035 1.00 67.12 248 ALA A CA 1
ATOM 1946 C C . ALA A 1 248 ? 3.900 10.730 7.352 1.00 67.12 248 ALA A C 1
ATOM 1948 O O . ALA A 1 248 ? 4.523 9.684 7.188 1.00 67.12 248 ALA A O 1
ATOM 1949 N N . ARG A 1 249 ? 2.641 10.733 7.813 1.00 71.81 249 ARG A N 1
ATOM 1950 C CA . ARG A 1 249 ? 1.819 9.538 8.080 1.00 71.81 249 ARG A CA 1
ATOM 1951 C C . ARG A 1 249 ? 0.740 9.304 7.016 1.00 71.81 249 ARG A C 1
ATOM 1953 O O . ARG A 1 249 ? -0.331 8.768 7.327 1.00 71.81 249 ARG A O 1
ATOM 1960 N N . SER A 1 250 ? 1.000 9.727 5.782 1.00 86.06 250 SER A N 1
ATOM 1961 C CA . SER A 1 250 ? 0.157 9.408 4.630 1.00 86.06 250 SER A CA 1
ATOM 1962 C C . SER A 1 250 ? 0.020 7.893 4.424 1.00 86.06 250 SER A C 1
ATOM 1964 O O . SER A 1 250 ? 0.868 7.110 4.852 1.00 86.06 250 SER A O 1
ATOM 1966 N N . LEU A 1 251 ? -1.097 7.474 3.823 1.00 88.00 251 LEU A N 1
ATOM 1967 C CA . LEU A 1 251 ? -1.431 6.061 3.627 1.00 88.00 251 LEU A CA 1
ATOM 1968 C C . LEU A 1 251 ? -1.508 5.693 2.141 1.00 88.00 251 LEU A C 1
ATOM 1970 O O . LEU A 1 251 ? -0.667 4.945 1.655 1.00 88.00 251 LEU A O 1
ATOM 1974 N N . SER A 1 252 ? -2.506 6.192 1.405 1.00 91.94 252 SER A N 1
ATOM 1975 C CA . SER A 1 252 ? -2.663 5.861 -0.016 1.00 91.94 252 SER A CA 1
ATOM 1976 C C . SER A 1 252 ? -3.241 7.020 -0.822 1.00 91.94 252 SER A C 1
ATOM 1978 O O . SER A 1 252 ? -4.263 7.605 -0.468 1.00 91.94 252 SER A O 1
ATOM 1980 N N . GLY A 1 253 ? -2.597 7.321 -1.947 1.00 94.19 253 GLY A N 1
ATOM 1981 C CA . GLY A 1 253 ? -3.070 8.250 -2.971 1.00 94.19 253 GLY A CA 1
ATOM 1982 C C . GLY A 1 253 ? -3.938 7.602 -4.050 1.00 94.19 253 GLY A C 1
ATOM 1983 O O . GLY A 1 253 ? -4.268 8.256 -5.036 1.00 94.19 253 GLY A O 1
ATOM 1984 N N . VAL A 1 254 ? -4.310 6.332 -3.883 1.00 94.88 254 VAL A N 1
ATOM 1985 C CA . VAL A 1 254 ? -5.224 5.626 -4.787 1.00 94.88 254 VAL A CA 1
ATOM 1986 C C . VAL A 1 254 ? -6.668 5.972 -4.424 1.00 94.88 254 VAL A C 1
ATOM 1988 O O . VAL A 1 254 ? -7.044 5.963 -3.251 1.00 94.88 254 VAL A O 1
ATOM 1991 N N . VAL A 1 255 ? -7.481 6.267 -5.438 1.00 96.56 255 VAL A N 1
ATOM 1992 C CA . VAL A 1 255 ? -8.936 6.381 -5.295 1.00 96.56 255 VAL A CA 1
ATOM 1993 C C . VAL A 1 255 ? -9.591 5.054 -5.655 1.00 96.56 255 VAL A C 1
ATOM 1995 O O . VAL A 1 255 ? -9.191 4.383 -6.606 1.00 96.56 255 VAL A O 1
ATOM 1998 N N . TYR A 1 256 ? -10.587 4.671 -4.867 1.00 95.75 256 TYR A N 1
ATOM 1999 C CA . TYR A 1 256 ? -11.286 3.401 -4.986 1.00 95.75 256 TYR A CA 1
ATOM 2000 C C . TYR A 1 256 ? -12.747 3.636 -5.328 1.00 95.75 256 TYR A C 1
ATOM 2002 O O . TYR A 1 256 ? -13.377 4.492 -4.720 1.00 95.75 256 TYR A O 1
ATOM 2010 N N . ARG A 1 257 ? -13.315 2.852 -6.239 1.00 96.00 257 ARG A N 1
ATOM 2011 C CA . ARG A 1 257 ? -14.755 2.812 -6.506 1.00 96.00 257 ARG A CA 1
ATOM 2012 C C . ARG A 1 257 ? -15.384 1.608 -5.823 1.00 96.00 257 ARG A C 1
ATOM 2014 O O . ARG A 1 257 ? -14.796 0.527 -5.795 1.00 96.00 257 ARG A O 1
ATOM 2021 N N . ARG A 1 258 ? -16.593 1.785 -5.296 1.00 93.12 258 ARG A N 1
ATOM 2022 C CA . ARG A 1 258 ? -17.403 0.684 -4.778 1.00 93.12 258 ARG A CA 1
ATOM 2023 C C . ARG A 1 258 ? -18.019 -0.110 -5.932 1.00 93.12 258 ARG A C 1
ATOM 2025 O O . ARG A 1 258 ? -18.811 0.431 -6.697 1.00 93.12 258 ARG A O 1
ATOM 2032 N N . GLU A 1 259 ? -17.716 -1.402 -6.004 1.00 91.12 259 GLU A N 1
ATOM 2033 C CA . GLU A 1 259 ? -18.345 -2.365 -6.914 1.00 91.12 259 GLU A CA 1
ATOM 2034 C C . GLU A 1 259 ? -18.962 -3.505 -6.099 1.00 91.12 259 GLU A C 1
ATOM 2036 O O . GLU A 1 259 ? -18.270 -4.389 -5.591 1.00 91.12 259 GLU A O 1
ATOM 2041 N N . GLY A 1 260 ? -20.285 -3.456 -5.909 1.00 87.75 260 GLY A N 1
ATOM 2042 C CA . GLY A 1 260 ? -20.977 -4.363 -4.992 1.00 87.75 260 GLY A CA 1
ATOM 2043 C C . GLY A 1 260 ? -20.441 -4.221 -3.564 1.00 87.75 260 GLY A C 1
ATOM 2044 O O . GLY A 1 260 ? -20.583 -3.166 -2.940 1.00 87.75 260 GLY A O 1
ATOM 2045 N N . THR A 1 261 ? -19.814 -5.282 -3.049 1.00 83.19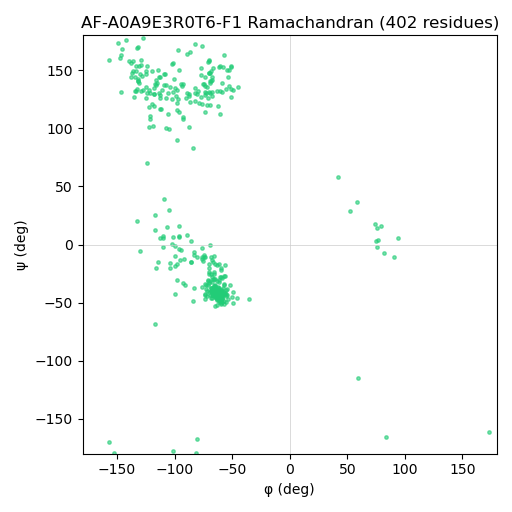 261 THR A N 1
ATOM 2046 C CA . THR A 1 261 ? -19.198 -5.308 -1.712 1.00 83.19 261 THR A CA 1
ATOM 2047 C C . THR A 1 261 ? -17.693 -5.010 -1.710 1.00 83.19 261 THR A C 1
ATOM 2049 O O . THR A 1 261 ? -17.096 -4.891 -0.635 1.00 83.19 261 THR A O 1
ATOM 2052 N N . ALA A 1 262 ? -17.078 -4.846 -2.884 1.00 87.38 262 ALA A N 1
ATOM 2053 C CA . ALA A 1 262 ? -15.644 -4.630 -3.046 1.00 87.38 262 ALA A CA 1
ATOM 2054 C C . ALA A 1 262 ? -15.303 -3.157 -3.322 1.00 87.38 262 ALA A C 1
ATOM 2056 O O . ALA A 1 262 ? -16.123 -2.388 -3.824 1.00 87.38 262 ALA A O 1
ATOM 2057 N N . TRP A 1 263 ? -14.071 -2.772 -2.992 1.00 91.44 263 TRP A N 1
ATOM 2058 C CA . TRP A 1 263 ? -13.481 -1.487 -3.358 1.00 91.44 263 TRP A CA 1
ATOM 2059 C C . TRP A 1 263 ? -12.354 -1.741 -4.351 1.00 91.44 263 TRP A C 1
ATOM 2061 O O . TRP A 1 263 ? -11.376 -2.398 -4.003 1.00 91.44 263 TRP A O 1
ATOM 2071 N N . VAL A 1 264 ? -12.489 -1.234 -5.573 1.00 92.31 264 VAL A N 1
ATOM 2072 C CA . VAL A 1 264 ? -11.517 -1.454 -6.653 1.00 92.31 264 VAL A CA 1
ATOM 2073 C C . VAL A 1 264 ? -10.820 -0.146 -7.020 1.00 92.31 264 VAL A C 1
ATOM 2075 O O . VAL A 1 264 ? -11.470 0.900 -6.974 1.00 92.31 264 VAL A O 1
ATOM 2078 N N . PRO A 1 265 ? -9.519 -0.150 -7.369 1.00 94.12 265 PRO A N 1
ATOM 2079 C CA . PRO A 1 265 ? -8.850 1.044 -7.872 1.00 94.12 265 PRO A CA 1
ATOM 2080 C C . PRO A 1 265 ? -9.617 1.655 -9.046 1.00 94.12 265 PRO A C 1
ATOM 2082 O O . PRO A 1 265 ? -10.088 0.947 -9.936 1.00 94.12 265 PRO A O 1
ATOM 2085 N N . TRP A 1 266 ? -9.747 2.974 -9.045 1.00 95.88 266 TRP A N 1
ATOM 2086 C CA . TRP A 1 266 ? -10.536 3.700 -10.027 1.00 95.88 266 TRP A CA 1
ATOM 2087 C C . TRP A 1 266 ? -9.805 4.954 -10.493 1.00 95.88 266 TRP A C 1
ATOM 2089 O O . TRP A 1 266 ? -8.950 5.501 -9.803 1.00 95.88 266 TRP A O 1
ATOM 2099 N N . LEU A 1 267 ? -10.156 5.422 -11.685 1.00 96.94 267 LEU A N 1
ATOM 2100 C CA . LEU A 1 267 ? -9.811 6.749 -12.170 1.00 96.94 267 LEU A CA 1
ATOM 2101 C C . LEU A 1 267 ? -11.042 7.332 -12.868 1.00 96.94 267 LEU A C 1
ATOM 2103 O O . LEU A 1 267 ? -11.730 6.582 -13.564 1.00 96.94 267 LEU A O 1
ATOM 2107 N N . PRO A 1 268 ? -11.284 8.652 -12.766 1.00 97.06 268 PRO A N 1
ATOM 2108 C CA . PRO A 1 268 ? -12.321 9.318 -13.548 1.00 97.06 268 PRO A CA 1
ATOM 2109 C C . PRO A 1 268 ? -12.183 9.033 -15.042 1.00 97.06 268 PRO A C 1
ATOM 2111 O O . PRO A 1 268 ? -11.060 8.878 -15.520 1.00 97.06 268 PRO A O 1
ATOM 2114 N N . GLU A 1 269 ? -13.288 9.025 -15.786 1.00 93.94 269 GLU A N 1
ATOM 2115 C CA . GLU A 1 269 ? -13.291 8.774 -17.235 1.00 93.94 269 GLU A CA 1
ATOM 2116 C C . GLU A 1 269 ? -12.290 9.660 -18.010 1.00 93.94 269 GLU A C 1
ATOM 2118 O O . GLU A 1 269 ? -11.964 10.777 -17.574 1.00 93.94 269 GLU A O 1
ATOM 2123 N N . PRO A 1 270 ? -11.778 9.197 -19.169 1.00 93.56 270 PRO A N 1
ATOM 2124 C CA . PRO A 1 270 ? -10.928 10.010 -20.033 1.00 93.56 270 PRO A CA 1
ATOM 2125 C C . PRO A 1 270 ? -11.532 11.397 -20.305 1.00 93.56 270 PRO A C 1
ATOM 2127 O O . PRO A 1 270 ? -12.713 11.531 -20.613 1.00 93.56 270 PRO A O 1
ATOM 2130 N N . GLY A 1 271 ? -10.710 12.443 -20.178 1.00 90.88 271 GLY A N 1
ATOM 2131 C CA . GLY A 1 271 ? -11.131 13.841 -20.341 1.00 90.88 271 GLY A CA 1
ATOM 2132 C C . GLY A 1 271 ? -11.598 14.541 -19.057 1.00 90.88 271 GLY A C 1
ATOM 2133 O O . GLY A 1 271 ? -11.720 15.764 -19.055 1.00 90.88 271 GLY A O 1
ATOM 2134 N N . HIS A 1 272 ? -11.804 13.823 -17.947 1.00 95.25 272 HIS A N 1
ATOM 2135 C CA . HIS A 1 272 ? -12.129 14.463 -16.671 1.00 95.25 272 HIS A CA 1
ATOM 2136 C C . HIS A 1 272 ? -10.915 15.237 -16.096 1.00 95.25 272 HIS A C 1
ATOM 2138 O O . HIS A 1 272 ? -9.839 14.645 -15.957 1.00 95.25 272 HIS A O 1
ATOM 2144 N N . PRO A 1 273 ? -11.060 16.510 -15.661 1.00 95.75 273 PRO A N 1
ATOM 2145 C CA . PRO A 1 273 ? -9.942 17.337 -15.177 1.00 95.75 273 PRO A CA 1
ATOM 2146 C C . PRO A 1 273 ? -9.142 16.737 -14.009 1.00 95.75 273 PRO A C 1
ATOM 2148 O O . PRO A 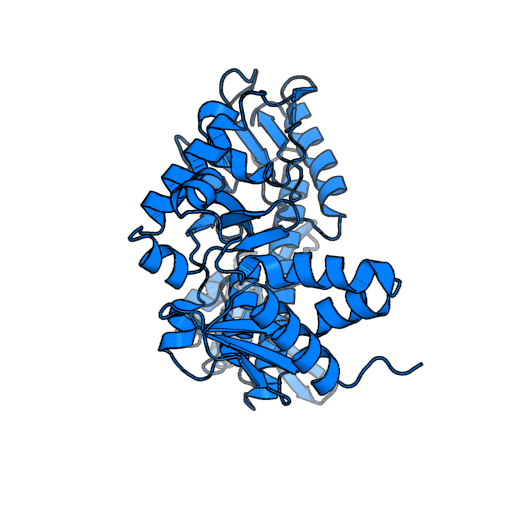1 273 ? -7.926 16.888 -13.936 1.00 95.75 273 PRO A O 1
ATOM 2151 N N . ALA A 1 274 ? -9.810 16.012 -13.107 1.00 97.25 274 ALA A N 1
ATOM 2152 C CA . ALA A 1 274 ? -9.163 15.374 -11.958 1.00 97.25 274 ALA A CA 1
ATOM 2153 C C . ALA A 1 274 ? -8.377 14.089 -12.297 1.00 97.25 274 ALA A C 1
ATOM 2155 O O . ALA A 1 274 ? -7.627 13.603 -11.448 1.00 97.25 274 ALA A O 1
ATOM 2156 N N . ARG A 1 275 ? -8.539 13.512 -13.502 1.00 97.00 275 ARG A N 1
ATOM 2157 C CA . ARG A 1 275 ? -7.992 12.184 -13.839 1.00 97.00 275 ARG A CA 1
ATOM 2158 C C . ARG A 1 275 ? -6.471 12.138 -13.712 1.00 97.00 275 ARG A C 1
ATOM 2160 O O . ARG A 1 275 ? -5.956 11.263 -13.022 1.00 97.00 275 ARG A O 1
ATOM 2167 N N . GLU A 1 276 ? -5.765 13.085 -14.336 1.00 95.75 276 GLU A N 1
ATOM 2168 C CA . GLU A 1 276 ? -4.297 13.147 -14.254 1.00 95.75 276 GLU A CA 1
ATOM 2169 C C . GLU A 1 276 ? -3.843 13.316 -12.799 1.00 95.75 276 GLU A C 1
ATOM 2171 O O . GLU A 1 276 ? -2.902 12.666 -12.358 1.00 95.75 276 GLU A O 1
ATOM 2176 N N . GLY A 1 277 ? -4.550 14.140 -12.022 1.00 96.94 277 GLY A N 1
ATOM 2177 C CA . GLY A 1 277 ? -4.223 14.360 -10.620 1.00 96.94 277 GLY A CA 1
ATOM 2178 C C . GLY A 1 277 ? -4.289 13.086 -9.778 1.00 96.94 277 GLY A C 1
ATOM 2179 O O . GLY A 1 277 ? -3.348 12.821 -9.034 1.00 96.94 277 GLY A O 1
ATOM 2180 N N . PHE A 1 278 ? -5.356 12.291 -9.901 1.00 97.69 278 PHE A N 1
ATOM 2181 C CA . PHE A 1 278 ? -5.444 11.004 -9.198 1.00 97.69 278 PHE A CA 1
ATOM 2182 C C . PHE A 1 278 ? -4.408 10.005 -9.702 1.00 97.69 278 PHE A C 1
ATOM 2184 O O . PHE A 1 278 ? -3.815 9.289 -8.899 1.00 97.69 278 PHE A O 1
ATOM 2191 N N . PHE A 1 279 ? -4.138 9.993 -11.010 1.00 96.25 279 PHE A N 1
ATOM 2192 C CA . PHE A 1 279 ? -3.089 9.146 -11.565 1.00 96.25 279 PHE A CA 1
ATOM 2193 C C . PHE A 1 279 ? -1.722 9.478 -10.947 1.00 96.25 279 PHE A C 1
ATOM 2195 O O . PHE A 1 279 ? -1.044 8.582 -10.448 1.00 96.25 279 PHE A O 1
ATOM 2202 N N . VAL A 1 280 ? -1.363 10.762 -10.852 1.00 95.94 280 VAL A N 1
ATOM 2203 C CA . VAL A 1 280 ? -0.131 11.217 -10.185 1.00 95.94 280 VAL A CA 1
ATOM 2204 C C . VAL A 1 280 ? -0.078 10.780 -8.719 1.00 95.94 280 VAL A C 1
ATOM 2206 O O . VAL A 1 280 ? 0.949 10.263 -8.288 1.00 95.94 280 VAL A O 1
ATOM 2209 N N . LEU A 1 281 ? -1.164 10.935 -7.954 1.00 95.31 281 LEU A N 1
ATOM 2210 C CA . LEU A 1 281 ? -1.209 10.493 -6.551 1.00 95.31 281 LEU A CA 1
ATOM 2211 C C . LEU A 1 281 ? -1.026 8.971 -6.406 1.00 95.31 281 LEU A C 1
ATOM 2213 O O . LEU A 1 281 ? -0.328 8.501 -5.501 1.00 95.31 281 LEU A O 1
ATOM 2217 N N . SER A 1 282 ? -1.614 8.195 -7.320 1.00 93.94 282 SER A N 1
ATOM 2218 C CA . SER A 1 282 ? -1.444 6.739 -7.354 1.00 93.94 282 SER A CA 1
ATOM 2219 C C . SER A 1 282 ? 0.009 6.346 -7.654 1.00 93.94 282 SER A C 1
ATOM 2221 O O . SER A 1 282 ? 0.572 5.493 -6.966 1.00 93.94 282 SER A O 1
ATOM 2223 N N . LEU A 1 283 ? 0.665 7.043 -8.591 1.00 94.06 283 LEU A N 1
ATOM 2224 C CA . LEU A 1 283 ? 2.071 6.825 -8.932 1.00 94.06 283 LEU A CA 1
ATOM 2225 C C . LEU A 1 283 ? 3.015 7.221 -7.797 1.00 94.06 283 LEU A C 1
ATOM 2227 O O . LEU A 1 283 ? 4.004 6.533 -7.570 1.00 94.06 283 LEU A O 1
ATOM 2231 N N . GLN A 1 284 ? 2.714 8.293 -7.062 1.00 91.88 284 GLN A N 1
ATOM 2232 C CA . GLN A 1 284 ? 3.474 8.675 -5.868 1.00 91.88 284 GLN A CA 1
ATOM 2233 C C . GLN A 1 284 ? 3.402 7.588 -4.792 1.00 91.88 284 GLN A C 1
ATOM 2235 O O . GLN A 1 284 ? 4.423 7.230 -4.212 1.00 91.88 284 GLN A O 1
ATOM 2240 N N . THR A 1 285 ? 2.218 7.007 -4.581 1.00 90.44 285 THR A N 1
ATOM 2241 C CA . THR A 1 285 ? 2.031 5.889 -3.639 1.00 90.44 285 THR A CA 1
ATOM 2242 C C . THR A 1 285 ? 2.874 4.682 -4.047 1.00 90.44 285 THR A C 1
ATOM 2244 O O . THR A 1 285 ? 3.619 4.141 -3.232 1.00 90.44 285 THR A O 1
ATOM 2247 N N . LEU A 1 286 ? 2.812 4.292 -5.324 1.00 91.50 286 LEU A N 1
ATOM 2248 C CA . LEU A 1 286 ? 3.591 3.172 -5.855 1.00 91.50 286 LEU A CA 1
ATOM 2249 C C . LEU A 1 286 ? 5.105 3.446 -5.823 1.00 91.50 286 LEU A C 1
ATOM 2251 O O . LEU A 1 286 ? 5.889 2.568 -5.469 1.00 91.50 286 LEU A O 1
ATOM 2255 N N . GLY A 1 287 ? 5.523 4.670 -6.148 1.00 92.06 287 GLY A N 1
ATOM 2256 C CA . GLY A 1 287 ? 6.919 5.093 -6.096 1.00 92.06 287 GLY A CA 1
ATOM 2257 C C . GLY A 1 287 ? 7.494 5.046 -4.682 1.00 92.06 287 GLY A C 1
ATOM 2258 O O . GLY A 1 287 ? 8.585 4.509 -4.493 1.00 92.06 287 GLY A O 1
ATOM 2259 N N . ASN A 1 288 ? 6.740 5.521 -3.686 1.00 88.69 288 ASN A N 1
ATOM 2260 C CA . ASN A 1 288 ? 7.123 5.430 -2.274 1.00 88.69 288 ASN A CA 1
ATOM 2261 C C . ASN A 1 288 ? 7.239 3.969 -1.822 1.00 88.69 288 ASN A C 1
ATOM 2263 O O . ASN A 1 288 ? 8.211 3.605 -1.162 1.00 88.69 288 ASN A O 1
ATOM 2267 N N . ALA A 1 289 ? 6.296 3.116 -2.235 1.00 88.12 289 ALA A N 1
ATOM 2268 C CA . ALA A 1 289 ? 6.341 1.689 -1.944 1.00 88.12 289 ALA A CA 1
ATOM 2269 C C . ALA A 1 289 ? 7.614 1.027 -2.511 1.00 88.12 289 ALA A C 1
ATOM 2271 O O . ALA A 1 289 ? 8.341 0.348 -1.784 1.00 88.12 289 ALA A O 1
ATOM 2272 N N . TYR A 1 290 ? 7.945 1.274 -3.783 1.00 92.50 290 TYR A N 1
ATOM 2273 C CA . TYR A 1 290 ? 9.177 0.749 -4.378 1.00 92.50 290 TYR A CA 1
ATOM 2274 C C . TYR A 1 290 ? 10.450 1.319 -3.747 1.00 92.50 290 TYR A C 1
ATOM 2276 O O . TYR A 1 290 ? 11.437 0.585 -3.664 1.00 92.50 290 TYR A O 1
ATOM 2284 N N . ALA A 1 291 ? 10.450 2.588 -3.327 1.00 91.19 291 ALA A N 1
ATOM 2285 C CA . ALA A 1 291 ? 11.584 3.218 -2.653 1.00 91.19 291 ALA A CA 1
ATOM 2286 C C . ALA A 1 291 ? 11.851 2.566 -1.289 1.00 91.19 291 ALA A C 1
ATOM 2288 O O . ALA A 1 291 ? 12.940 2.046 -1.073 1.00 91.19 291 ALA A O 1
ATOM 2289 N N . HIS A 1 292 ? 10.833 2.460 -0.430 1.00 86.56 292 HIS A N 1
ATOM 2290 C CA . HIS A 1 292 ? 10.956 1.769 0.857 1.00 86.56 292 HIS A CA 1
ATOM 2291 C C . HIS A 1 292 ? 11.385 0.308 0.683 1.00 86.56 292 HIS A C 1
ATOM 2293 O O . HIS A 1 292 ? 12.273 -0.178 1.377 1.00 86.56 292 HIS A O 1
ATOM 2299 N N . GLN A 1 293 ? 10.792 -0.402 -0.280 1.00 88.50 293 GLN A N 1
ATOM 2300 C CA . GLN A 1 293 ? 11.180 -1.778 -0.576 1.00 88.50 293 GLN A CA 1
ATOM 2301 C C . GLN A 1 293 ? 12.645 -1.885 -1.030 1.00 88.50 293 GLN A C 1
ATOM 2303 O O . GLN A 1 293 ? 13.314 -2.859 -0.679 1.00 88.50 293 GLN A O 1
ATOM 2308 N N . LYS A 1 294 ? 13.141 -0.907 -1.803 1.00 91.88 294 LYS A N 1
ATOM 2309 C CA . LYS A 1 294 ? 14.543 -0.839 -2.232 1.00 91.88 294 LYS A CA 1
ATOM 2310 C C . LYS A 1 294 ? 15.471 -0.685 -1.033 1.00 91.88 294 LYS A C 1
ATOM 2312 O O . LYS A 1 294 ? 16.351 -1.525 -0.885 1.00 91.88 294 LYS A O 1
ATOM 2317 N N . ASP A 1 295 ? 15.216 0.289 -0.164 1.00 89.56 295 ASP A N 1
ATOM 2318 C CA . ASP A 1 295 ? 16.049 0.543 1.018 1.00 89.56 295 ASP A CA 1
ATOM 2319 C C . ASP A 1 295 ? 16.169 -0.714 1.899 1.00 89.56 295 ASP A C 1
ATOM 2321 O O . ASP A 1 295 ? 17.253 -1.081 2.351 1.00 89.56 295 ASP A O 1
ATOM 2325 N N . LEU A 1 296 ? 15.063 -1.443 2.080 1.00 83.88 296 LEU A N 1
ATOM 2326 C CA . LEU A 1 296 ? 15.049 -2.696 2.840 1.00 83.88 296 LEU A CA 1
ATOM 2327 C C . LEU A 1 296 ? 15.809 -3.830 2.151 1.00 83.88 296 LEU A C 1
ATOM 2329 O O . LEU A 1 296 ? 16.374 -4.678 2.835 1.00 83.88 296 LEU A O 1
ATOM 2333 N N . LEU A 1 297 ? 15.725 -3.927 0.820 1.00 87.50 297 LEU A N 1
ATOM 2334 C CA . LEU A 1 297 ? 16.438 -4.959 0.062 1.00 87.50 297 LEU A CA 1
ATOM 2335 C C . LEU A 1 297 ? 17.939 -4.698 0.134 1.00 87.50 297 LEU A C 1
ATOM 2337 O O . LEU A 1 297 ? 18.701 -5.620 0.384 1.00 87.50 297 LEU A O 1
ATOM 2341 N N . GLU A 1 298 ? 18.357 -3.444 -0.016 1.00 90.50 298 GLU A N 1
ATOM 2342 C CA . GLU A 1 298 ? 19.766 -3.061 0.060 1.00 90.50 298 GLU A CA 1
ATOM 2343 C C . GLU A 1 298 ? 20.350 -3.299 1.453 1.00 90.50 298 GLU A C 1
ATOM 2345 O O . GLU A 1 298 ? 21.401 -3.927 1.562 1.00 90.50 298 GLU A O 1
ATOM 2350 N N . ALA A 1 299 ? 19.633 -2.915 2.514 1.00 83.69 299 ALA A N 1
ATOM 2351 C CA . ALA A 1 299 ? 20.046 -3.222 3.883 1.00 83.69 299 ALA A CA 1
ATOM 2352 C C . ALA A 1 299 ? 20.133 -4.740 4.139 1.00 83.69 299 ALA A C 1
ATOM 2354 O O . ALA A 1 299 ? 21.047 -5.216 4.810 1.00 83.69 299 ALA A O 1
ATOM 2355 N N . TRP A 1 300 ? 19.199 -5.526 3.593 1.00 82.19 300 TRP A N 1
ATOM 2356 C CA . TRP A 1 300 ? 19.232 -6.985 3.710 1.00 82.19 300 TRP A CA 1
ATOM 2357 C C . TRP A 1 300 ? 20.410 -7.606 2.951 1.00 82.19 300 TRP A C 1
ATOM 2359 O O . TRP A 1 300 ? 21.074 -8.507 3.468 1.00 82.19 300 TRP A O 1
ATOM 2369 N N . HIS A 1 301 ? 20.699 -7.119 1.744 1.00 86.00 301 HIS A N 1
ATOM 2370 C CA . HIS A 1 301 ? 21.843 -7.561 0.950 1.00 86.00 301 HIS A CA 1
ATOM 2371 C C . HIS A 1 301 ? 23.170 -7.252 1.651 1.00 86.00 301 HIS A C 1
ATOM 2373 O O . HIS A 1 301 ? 24.055 -8.101 1.658 1.00 86.00 301 HIS A O 1
ATOM 2379 N N . GLU A 1 302 ? 23.289 -6.093 2.308 1.00 84.00 302 GLU A N 1
ATOM 2380 C CA . GLU A 1 302 ? 24.469 -5.740 3.107 1.00 84.00 302 GLU A CA 1
ATOM 2381 C C . GLU A 1 302 ? 24.713 -6.747 4.244 1.00 84.00 302 GLU A C 1
ATOM 2383 O O . GLU A 1 302 ? 25.846 -7.174 4.464 1.00 84.00 302 GLU A O 1
ATOM 2388 N N . VAL A 1 303 ? 23.649 -7.194 4.920 1.00 78.12 303 VAL A N 1
ATOM 2389 C CA . VAL A 1 303 ? 23.733 -8.193 6.002 1.00 78.12 303 VAL A CA 1
ATOM 2390 C C . VAL A 1 303 ? 24.033 -9.602 5.476 1.00 78.12 303 VAL A C 1
ATOM 2392 O O . VAL A 1 303 ? 24.770 -10.355 6.111 1.00 78.12 303 VAL A O 1
ATOM 2395 N N . THR A 1 304 ? 23.459 -9.983 4.334 1.00 79.81 304 THR A N 1
ATOM 2396 C CA . THR A 1 304 ? 23.557 -11.349 3.781 1.00 79.81 304 THR A CA 1
ATOM 2397 C C . THR A 1 304 ? 24.725 -11.555 2.814 1.00 79.81 304 THR A C 1
ATOM 2399 O O . THR A 1 304 ? 25.057 -12.696 2.495 1.00 79.81 304 THR A O 1
ATOM 2402 N N . GLY A 1 305 ? 25.369 -10.477 2.362 1.00 82.94 305 GLY A N 1
ATOM 2403 C CA . GLY A 1 305 ? 26.422 -10.508 1.345 1.00 82.94 305 GLY A CA 1
ATOM 2404 C C . GLY A 1 305 ? 25.903 -10.714 -0.083 1.00 82.94 305 GLY A C 1
ATOM 2405 O O . GLY A 1 305 ? 26.685 -11.047 -0.975 1.00 82.94 305 GLY A O 1
ATOM 2406 N N . GLU A 1 306 ? 24.600 -10.550 -0.316 1.00 85.88 306 GLU A N 1
ATOM 2407 C CA . GLU A 1 306 ? 24.023 -10.594 -1.660 1.00 85.88 306 GLU A CA 1
ATOM 2408 C C . GLU A 1 306 ? 24.441 -9.360 -2.480 1.00 85.88 306 GLU A C 1
ATOM 2410 O O . GLU A 1 306 ? 24.628 -8.269 -1.952 1.00 85.88 306 GLU A O 1
ATOM 2415 N N . THR A 1 307 ? 24.599 -9.518 -3.798 1.00 87.12 307 THR A N 1
ATOM 2416 C CA . THR A 1 307 ? 25.182 -8.480 -4.676 1.00 87.12 307 THR A CA 1
ATOM 2417 C C . THR A 1 307 ? 24.211 -7.956 -5.734 1.00 87.12 307 THR A C 1
ATOM 2419 O O . THR A 1 307 ? 24.625 -7.483 -6.794 1.00 87.12 307 THR A O 1
ATOM 2422 N N . PHE A 1 308 ? 22.903 -8.036 -5.480 1.00 92.31 308 PHE A N 1
ATOM 2423 C CA . PHE A 1 308 ? 21.912 -7.545 -6.433 1.00 92.31 308 PHE A CA 1
ATOM 2424 C C . PHE A 1 308 ? 21.856 -6.015 -6.472 1.00 92.31 308 PHE A C 1
ATOM 2426 O O . PHE A 1 308 ? 21.660 -5.362 -5.445 1.00 92.31 308 PHE A O 1
ATOM 2433 N N . LEU A 1 309 ? 21.897 -5.449 -7.679 1.00 94.56 309 LEU A N 1
ATOM 2434 C CA . LEU A 1 309 ? 21.541 -4.053 -7.908 1.00 94.56 309 LEU A CA 1
ATOM 2435 C C . LEU A 1 309 ? 20.018 -3.898 -7.808 1.00 94.56 309 LEU A C 1
ATOM 2437 O O . LEU A 1 309 ? 19.271 -4.414 -8.642 1.00 94.56 309 LEU A O 1
ATOM 2441 N N . VAL A 1 310 ? 19.534 -3.167 -6.807 1.00 95.88 310 VAL A N 1
ATOM 2442 C CA . VAL A 1 310 ? 18.096 -2.927 -6.642 1.00 95.88 310 VAL A CA 1
ATOM 2443 C C . VAL A 1 310 ? 17.688 -1.694 -7.444 1.00 95.88 310 VAL A C 1
ATOM 2445 O O . VAL A 1 310 ? 17.905 -0.558 -7.017 1.00 95.88 310 VAL A O 1
ATOM 2448 N N . SER A 1 311 ? 17.097 -1.892 -8.622 1.00 96.81 311 SER A N 1
ATOM 2449 C CA . SER A 1 311 ? 16.790 -0.788 -9.536 1.00 96.81 311 SER A CA 1
ATOM 2450 C C . SER A 1 311 ? 15.681 0.121 -9.008 1.00 96.81 311 SER A C 1
ATOM 2452 O O . SER A 1 311 ? 14.746 -0.306 -8.317 1.00 96.81 311 SER A O 1
ATOM 2454 N N . ARG A 1 312 ? 15.784 1.407 -9.353 1.00 96.00 312 ARG A N 1
ATOM 2455 C CA . ARG A 1 312 ? 14.803 2.430 -8.985 1.00 96.00 312 ARG A CA 1
ATOM 2456 C C . ARG A 1 312 ? 13.548 2.333 -9.858 1.00 96.00 312 ARG A C 1
ATOM 2458 O O . ARG A 1 312 ? 13.605 1.905 -11.011 1.00 96.00 312 ARG A O 1
ATOM 2465 N N . PHE A 1 313 ? 12.428 2.761 -9.287 1.00 96.94 313 PHE A N 1
ATOM 2466 C CA . PHE A 1 313 ? 11.204 3.098 -10.003 1.00 96.94 313 PHE A CA 1
ATOM 2467 C C . PHE A 1 313 ? 11.101 4.623 -10.102 1.00 96.94 313 PHE A C 1
ATOM 2469 O O . PHE A 1 313 ? 11.168 5.314 -9.080 1.00 96.94 313 PHE A O 1
ATOM 2476 N N . SER A 1 314 ? 10.953 5.144 -11.315 1.00 96.00 314 SER A N 1
ATOM 2477 C CA . SER A 1 314 ? 10.874 6.583 -11.579 1.00 96.00 314 SER A CA 1
ATOM 2478 C C . SER A 1 314 ? 9.690 6.884 -12.489 1.00 96.00 314 SER A C 1
ATOM 2480 O O . SER A 1 314 ? 9.425 6.124 -13.411 1.00 96.00 314 SER A O 1
ATOM 2482 N N . ALA A 1 315 ? 8.998 7.998 -12.261 1.00 95.75 315 ALA A N 1
ATOM 2483 C CA . ALA A 1 315 ? 7.956 8.498 -13.155 1.00 95.75 315 ALA A CA 1
ATOM 2484 C C . ALA A 1 315 ? 8.447 9.768 -13.860 1.00 95.75 315 ALA A C 1
ATOM 2486 O O . ALA A 1 315 ? 9.037 10.643 -13.224 1.00 95.75 315 ALA A O 1
ATOM 2487 N N . TYR A 1 316 ? 8.180 9.870 -15.158 1.00 94.38 316 TYR A N 1
ATOM 2488 C CA . TYR A 1 316 ? 8.562 10.992 -16.008 1.00 94.38 316 TYR A CA 1
ATOM 2489 C C . TYR A 1 316 ? 7.354 11.502 -16.781 1.00 94.38 316 TYR A C 1
ATOM 2491 O O . TYR A 1 316 ? 6.407 10.760 -17.042 1.00 94.38 316 TYR A O 1
ATOM 2499 N N . ARG A 1 317 ? 7.407 12.777 -17.165 1.00 93.38 317 ARG A N 1
ATOM 2500 C CA . ARG A 1 317 ? 6.481 13.350 -18.138 1.00 93.38 317 ARG A CA 1
ATOM 2501 C C . ARG A 1 317 ? 7.154 13.346 -19.508 1.00 93.38 317 ARG A C 1
ATOM 2503 O O . ARG A 1 317 ? 8.272 13.839 -19.624 1.00 93.38 317 ARG A O 1
ATOM 2510 N N . GLY A 1 318 ? 6.497 12.752 -20.495 1.00 89.81 318 GLY A N 1
ATOM 2511 C CA . GLY A 1 318 ? 6.928 12.745 -21.887 1.00 89.81 318 GLY A CA 1
ATOM 2512 C C . GLY A 1 318 ? 6.663 14.072 -22.587 1.00 89.81 318 GLY A C 1
ATOM 2513 O O . GLY A 1 318 ? 5.972 14.948 -22.061 1.00 89.81 318 GLY A O 1
ATOM 2514 N N . ASP A 1 319 ? 7.202 14.197 -23.797 1.00 88.19 319 ASP A N 1
ATOM 2515 C CA . ASP A 1 319 ? 7.048 15.391 -24.636 1.00 88.19 319 ASP A CA 1
ATOM 2516 C C . ASP A 1 319 ? 5.592 15.609 -25.085 1.00 88.19 319 ASP A C 1
ATOM 2518 O O . ASP A 1 319 ? 5.165 16.739 -25.316 1.00 88.19 319 ASP A O 1
ATOM 2522 N N . ASP A 1 320 ? 4.807 14.532 -25.151 1.00 86.81 320 ASP A N 1
ATOM 2523 C CA . ASP A 1 320 ? 3.362 14.534 -25.404 1.00 86.81 320 ASP A CA 1
ATOM 2524 C C . ASP A 1 320 ? 2.531 14.969 -24.180 1.00 86.81 320 ASP A C 1
ATOM 2526 O O . ASP A 1 320 ? 1.306 15.073 -24.251 1.00 86.81 320 ASP A O 1
ATOM 2530 N N . GLY A 1 321 ? 3.188 15.225 -23.044 1.00 85.88 321 GLY A N 1
ATOM 2531 C CA . GLY A 1 321 ? 2.562 15.549 -21.768 1.00 85.88 321 GLY A CA 1
ATOM 2532 C C . GLY A 1 321 ? 2.081 14.329 -20.980 1.00 85.88 321 GLY A C 1
ATOM 2533 O O . GLY A 1 321 ? 1.703 14.496 -19.817 1.00 85.88 321 GLY A O 1
ATOM 2534 N N . GLY A 1 322 ? 2.135 13.125 -21.557 1.00 89.19 322 GLY A N 1
ATOM 2535 C CA . GLY A 1 322 ? 1.790 11.873 -20.893 1.00 89.19 322 GLY A CA 1
ATOM 2536 C C . GLY A 1 322 ? 2.768 11.542 -19.768 1.00 89.19 322 GLY A C 1
ATOM 2537 O O . GLY A 1 322 ? 3.930 11.943 -19.791 1.00 89.19 322 GLY A O 1
ATOM 2538 N N . ILE A 1 323 ? 2.305 10.820 -18.751 1.00 93.75 323 ILE A N 1
ATOM 2539 C CA . ILE A 1 323 ? 3.159 10.365 -17.648 1.00 93.75 323 ILE A CA 1
ATOM 2540 C C . ILE A 1 323 ? 3.415 8.874 -17.829 1.00 93.75 323 ILE A C 1
ATOM 2542 O O . ILE A 1 323 ? 2.469 8.111 -18.001 1.00 93.75 323 ILE A O 1
ATOM 2546 N N . PHE A 1 324 ? 4.681 8.473 -17.758 1.00 94.56 324 PHE A N 1
ATOM 2547 C CA . PHE A 1 324 ? 5.103 7.079 -17.849 1.00 94.56 324 PHE A CA 1
ATOM 2548 C C . PHE A 1 324 ? 6.153 6.762 -16.789 1.00 94.56 324 PHE A C 1
ATOM 2550 O O . PHE A 1 324 ? 6.846 7.642 -16.274 1.00 94.56 324 PHE A O 1
ATOM 2557 N N . THR A 1 325 ? 6.275 5.486 -16.462 1.00 97.44 325 THR A N 1
ATOM 2558 C CA . THR A 1 325 ? 7.198 4.975 -15.453 1.00 97.44 325 THR A CA 1
ATOM 2559 C C . THR A 1 325 ? 8.346 4.213 -16.099 1.00 97.44 325 THR A C 1
ATOM 2561 O O . THR A 1 325 ? 8.195 3.587 -17.147 1.00 97.44 325 THR A O 1
ATOM 2564 N N . VAL A 1 326 ? 9.521 4.283 -15.482 1.00 97.56 326 VAL A N 1
ATOM 2565 C CA . VAL A 1 326 ? 10.764 3.710 -15.993 1.00 97.56 326 VAL A CA 1
ATOM 2566 C C . VAL A 1 326 ? 11.482 2.961 -14.886 1.00 97.56 326 VAL A C 1
ATOM 2568 O O . VAL A 1 326 ? 11.528 3.402 -13.731 1.00 97.56 326 VAL A O 1
ATOM 2571 N N . THR A 1 327 ? 12.112 1.858 -15.270 1.00 98.31 327 THR A N 1
ATOM 2572 C CA . THR A 1 327 ? 13.181 1.239 -14.496 1.00 98.31 327 THR A CA 1
ATOM 2573 C C . THR A 1 327 ? 14.381 0.887 -15.366 1.00 98.31 327 THR A C 1
ATOM 2575 O O . THR A 1 327 ? 14.297 0.936 -16.588 1.00 98.31 327 THR A O 1
ATOM 2578 N N . GLN A 1 328 ? 15.497 0.532 -14.735 1.00 96.88 328 GLN A N 1
ATOM 2579 C CA . GLN A 1 328 ? 16.758 0.230 -15.400 1.00 96.88 328 GLN A CA 1
ATOM 2580 C C . GLN A 1 328 ? 17.164 -1.225 -15.186 1.00 96.88 328 GLN A C 1
ATOM 2582 O O . GLN A 1 328 ? 17.086 -1.746 -14.072 1.00 96.88 328 GLN A O 1
ATOM 2587 N N . TRP A 1 329 ? 17.638 -1.858 -16.253 1.00 97.56 329 TRP A N 1
ATOM 2588 C CA . TRP A 1 329 ? 18.246 -3.183 -16.244 1.00 97.56 329 TRP A CA 1
ATOM 2589 C C . TRP A 1 329 ? 19.662 -3.048 -16.791 1.00 97.56 329 TRP A C 1
ATOM 2591 O O . TRP A 1 329 ? 19.851 -2.803 -17.980 1.00 97.56 329 TRP A O 1
ATOM 2601 N N . GLN A 1 330 ? 20.657 -3.170 -15.917 1.00 96.44 330 GLN A N 1
ATOM 2602 C CA . GLN A 1 330 ? 22.056 -2.973 -16.281 1.00 96.44 330 GLN A CA 1
ATOM 2603 C C . GLN A 1 330 ? 22.724 -4.297 -16.686 1.00 96.44 330 GLN A C 1
ATOM 2605 O O . GLN A 1 330 ? 22.510 -5.327 -16.048 1.00 96.44 330 GLN A O 1
ATOM 2610 N N . ASP A 1 331 ? 23.532 -4.260 -17.745 1.00 96.06 331 ASP A N 1
ATOM 2611 C CA . ASP A 1 331 ? 24.343 -5.388 -18.210 1.00 96.06 331 ASP A CA 1
ATOM 2612 C C . ASP A 1 331 ? 25.491 -5.693 -17.233 1.00 96.06 331 ASP A C 1
ATOM 2614 O O . ASP A 1 331 ? 26.042 -4.802 -16.583 1.00 96.06 331 ASP A O 1
ATOM 2618 N N . GLY A 1 332 ? 25.863 -6.966 -17.126 1.00 91.44 332 GLY A N 1
ATOM 2619 C CA . GLY A 1 332 ? 26.969 -7.429 -16.284 1.00 91.44 332 GLY A CA 1
ATOM 2620 C C . GLY A 1 332 ? 26.684 -7.489 -14.778 1.00 91.44 332 GLY A C 1
ATOM 2621 O O . G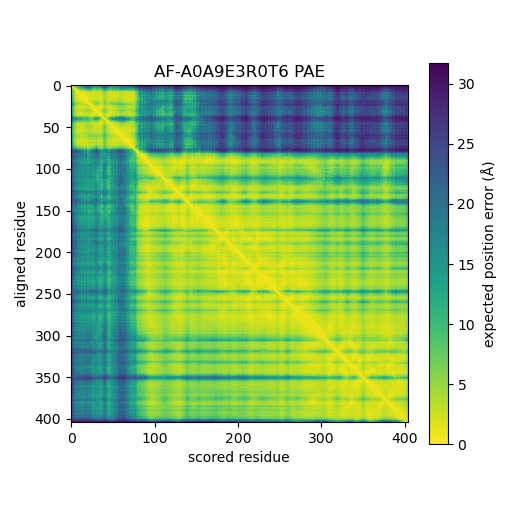LY A 1 332 ? 27.541 -7.958 -14.030 1.00 91.44 332 GLY A O 1
ATOM 2622 N N . VAL A 1 333 ? 25.498 -7.080 -14.316 1.00 91.62 333 VAL A N 1
ATOM 2623 C CA . VAL A 1 333 ? 25.089 -7.155 -12.903 1.00 91.62 333 VAL A CA 1
ATOM 2624 C C . VAL A 1 333 ? 23.732 -7.842 -12.752 1.00 91.62 333 VAL A C 1
ATOM 2626 O O . VAL A 1 333 ? 22.846 -7.713 -13.593 1.00 91.62 333 VAL A O 1
ATOM 2629 N N . SER A 1 334 ? 23.552 -8.596 -11.665 1.00 92.00 334 SER A N 1
ATOM 2630 C CA . SER A 1 334 ? 22.234 -9.148 -11.331 1.00 92.00 334 SER A CA 1
ATOM 2631 C C . SER A 1 334 ? 21.367 -8.041 -10.736 1.00 92.00 334 SER A C 1
ATOM 2633 O O . SER A 1 334 ? 21.778 -7.393 -9.775 1.00 92.00 334 SER A O 1
ATOM 2635 N N . CYS A 1 335 ? 20.170 -7.829 -11.277 1.00 96.19 335 CYS A N 1
ATOM 2636 C CA . CYS A 1 335 ? 19.281 -6.744 -10.868 1.00 96.19 335 CYS A CA 1
ATOM 2637 C C . CYS A 1 335 ? 17.996 -7.272 -10.223 1.00 96.19 335 CYS A C 1
ATOM 2639 O O . CYS A 1 335 ? 17.486 -8.329 -10.599 1.00 96.19 335 CYS A O 1
ATOM 2641 N N . LEU A 1 336 ? 17.433 -6.481 -9.308 1.00 96.94 336 LEU A N 1
ATOM 2642 C CA . LEU A 1 336 ? 16.036 -6.573 -8.883 1.00 96.94 336 LEU A CA 1
ATOM 2643 C C . LEU A 1 336 ? 15.268 -5.380 -9.454 1.00 96.94 336 LEU A C 1
ATOM 2645 O O . LEU A 1 336 ? 15.332 -4.274 -8.906 1.00 96.94 336 LEU A O 1
ATOM 2649 N N . ILE A 1 337 ? 14.531 -5.598 -10.543 1.00 97.62 337 ILE A N 1
ATOM 2650 C CA . ILE A 1 337 ? 13.812 -4.533 -11.248 1.00 97.62 337 ILE A CA 1
ATOM 2651 C C . ILE A 1 337 ? 12.324 -4.483 -10.845 1.00 97.62 337 ILE A C 1
ATOM 2653 O O . ILE A 1 337 ? 11.677 -5.529 -10.779 1.00 97.62 337 ILE A O 1
ATOM 2657 N N . PRO A 1 338 ? 11.762 -3.300 -10.540 1.00 96.50 338 PRO A N 1
ATOM 2658 C CA . PRO A 1 338 ? 10.325 -3.100 -10.363 1.00 96.50 338 PRO A CA 1
ATOM 2659 C C . PRO A 1 338 ? 9.573 -3.224 -11.696 1.00 96.50 338 PRO A C 1
ATOM 2661 O O . PRO A 1 338 ? 10.151 -3.007 -12.760 1.00 96.50 338 PRO A O 1
ATOM 2664 N N . LYS A 1 339 ? 8.267 -3.507 -11.649 1.00 95.44 339 LYS A N 1
ATOM 2665 C CA . LYS A 1 339 ? 7.403 -3.366 -12.833 1.00 95.44 339 LYS A CA 1
ATOM 2666 C C . LYS A 1 339 ? 7.156 -1.884 -13.131 1.00 95.44 339 LYS A C 1
ATOM 2668 O O . LYS A 1 339 ? 6.779 -1.140 -12.227 1.00 95.44 339 LYS A O 1
ATOM 2673 N N . ALA A 1 340 ? 7.350 -1.482 -14.384 1.00 97.00 340 ALA A N 1
ATOM 2674 C CA . ALA A 1 340 ? 7.156 -0.120 -14.890 1.00 97.00 340 ALA A CA 1
ATOM 2675 C C . ALA A 1 340 ? 6.560 -0.157 -16.310 1.00 97.00 340 ALA A C 1
ATOM 2677 O O . ALA A 1 340 ? 6.417 -1.237 -16.875 1.00 97.00 340 ALA A O 1
ATOM 2678 N N . ASP A 1 341 ? 6.233 0.995 -16.897 1.00 96.81 341 ASP A N 1
ATOM 2679 C CA . ASP A 1 341 ? 5.754 1.088 -18.285 1.00 96.81 341 ASP A CA 1
ATOM 2680 C C . ASP A 1 341 ? 6.888 0.814 -19.276 1.00 96.81 341 ASP A C 1
ATOM 2682 O O . ASP A 1 341 ? 6.676 0.199 -20.321 1.00 96.81 341 ASP A O 1
ATOM 2686 N N . ARG A 1 342 ? 8.108 1.243 -18.928 1.00 96.81 342 ARG A N 1
ATOM 2687 C CA . ARG A 1 342 ? 9.313 1.107 -19.748 1.00 96.81 342 ARG A CA 1
ATOM 2688 C C . ARG A 1 342 ? 10.498 0.584 -18.951 1.00 96.81 342 ARG A C 1
ATOM 2690 O O . ARG A 1 342 ? 10.659 0.872 -17.763 1.00 96.81 342 ARG A O 1
ATOM 2697 N N . VAL A 1 343 ? 11.370 -0.137 -19.643 1.00 98.12 343 VAL A N 1
ATOM 2698 C CA . VAL A 1 343 ? 12.675 -0.561 -19.143 1.00 98.12 343 VAL A CA 1
ATOM 2699 C C . VAL A 1 343 ? 13.765 0.042 -20.014 1.00 98.12 343 VAL A C 1
ATOM 2701 O O . VAL A 1 343 ? 13.738 -0.054 -21.241 1.00 98.12 343 VAL A O 1
ATOM 2704 N N . GLU A 1 344 ? 14.725 0.673 -19.356 1.00 97.81 344 GLU A N 1
ATOM 2705 C CA . GLU A 1 344 ? 15.981 1.109 -19.943 1.00 97.81 344 GLU A CA 1
ATOM 2706 C C . GLU A 1 344 ? 17.023 0.012 -19.728 1.00 97.81 344 GLU A C 1
ATOM 2708 O O . GLU A 1 344 ? 17.487 -0.218 -18.611 1.00 97.81 344 GLU A O 1
ATOM 2713 N N . PHE A 1 345 ? 17.379 -0.685 -20.803 1.00 97.94 345 PHE A N 1
ATOM 2714 C CA . PHE A 1 345 ? 18.518 -1.594 -20.802 1.00 97.94 345 PHE A CA 1
ATOM 2715 C C . PHE A 1 345 ? 19.790 -0.775 -20.932 1.00 97.94 345 PHE A C 1
ATOM 2717 O O . PHE A 1 345 ? 19.932 -0.035 -21.903 1.00 97.94 345 PHE A O 1
ATOM 2724 N N . VAL A 1 346 ? 20.697 -0.899 -19.969 1.00 96.69 346 VAL A N 1
ATOM 2725 C CA . VAL A 1 346 ? 21.898 -0.066 -19.871 1.00 96.69 346 VAL A CA 1
ATOM 2726 C C . VAL A 1 346 ? 23.134 -0.944 -19.986 1.00 96.69 346 VAL A C 1
ATOM 2728 O O . VAL A 1 346 ? 23.364 -1.805 -19.140 1.00 96.69 346 VAL A O 1
ATOM 2731 N N . ARG A 1 347 ? 23.962 -0.701 -21.003 1.00 95.75 347 ARG A N 1
ATOM 2732 C CA . ARG A 1 347 ? 25.301 -1.288 -21.120 1.00 95.75 347 ARG A CA 1
ATOM 2733 C C . ARG A 1 347 ? 26.341 -0.187 -20.979 1.00 95.75 347 ARG A C 1
ATOM 2735 O O . ARG A 1 347 ? 26.392 0.718 -21.807 1.00 95.75 347 ARG A O 1
ATOM 2742 N N . LEU A 1 348 ? 27.168 -0.272 -19.941 1.00 93.38 348 LEU A N 1
ATOM 2743 C CA . LEU A 1 348 ? 28.295 0.644 -19.763 1.00 93.38 348 LEU A CA 1
ATOM 2744 C C . LEU A 1 348 ? 29.365 0.330 -20.816 1.00 93.38 348 LEU A C 1
ATOM 2746 O O . LEU A 1 348 ? 29.777 -0.822 -20.957 1.00 93.38 348 LEU A O 1
ATOM 2750 N N . LEU A 1 349 ? 29.783 1.342 -21.574 1.00 90.88 349 LEU A N 1
ATOM 2751 C CA . LEU A 1 349 ? 30.881 1.246 -22.541 1.00 90.88 349 LEU A CA 1
ATOM 2752 C C . LEU A 1 349 ? 32.213 1.622 -21.878 1.00 90.88 349 LEU A C 1
ATOM 2754 O O . LEU A 1 349 ? 33.256 1.052 -22.195 1.00 90.88 349 LEU A O 1
ATOM 2758 N N . ASN A 1 350 ? 32.156 2.572 -20.946 1.00 90.06 350 ASN A N 1
ATOM 2759 C CA . ASN A 1 350 ? 33.214 2.988 -20.030 1.00 90.06 350 ASN A CA 1
ATOM 2760 C C . ASN A 1 350 ? 32.558 3.664 -18.802 1.00 90.06 350 ASN A C 1
ATOM 2762 O O . ASN A 1 350 ? 31.339 3.584 -18.645 1.00 90.06 350 ASN A O 1
ATOM 2766 N N . ASP A 1 351 ? 33.348 4.299 -17.932 1.00 83.88 351 ASP A N 1
ATOM 2767 C CA . ASP A 1 351 ? 32.840 4.918 -16.697 1.00 83.88 351 ASP A CA 1
ATOM 2768 C C . ASP A 1 351 ? 31.895 6.117 -16.948 1.00 83.88 351 ASP A C 1
ATOM 2770 O O . ASP A 1 351 ? 31.053 6.403 -16.098 1.00 83.88 351 ASP A O 1
ATOM 2774 N N . ASP A 1 352 ? 31.982 6.780 -18.111 1.00 86.00 352 ASP A N 1
ATOM 2775 C CA . ASP A 1 352 ? 31.225 8.003 -18.437 1.00 86.00 352 ASP A CA 1
ATOM 2776 C C . ASP A 1 352 ? 30.197 7.823 -19.577 1.00 86.00 352 ASP A C 1
ATOM 2778 O O . ASP A 1 352 ? 29.313 8.662 -19.765 1.00 86.00 352 ASP A O 1
ATOM 2782 N N . GLU A 1 353 ? 30.280 6.736 -20.347 1.00 91.50 353 GLU A N 1
ATOM 2783 C CA . GLU A 1 353 ? 29.426 6.471 -21.506 1.00 91.50 353 GLU A CA 1
ATOM 2784 C C . GLU A 1 353 ? 28.668 5.150 -21.369 1.00 91.50 353 GLU A C 1
ATOM 2786 O O . GLU A 1 353 ? 29.238 4.089 -21.101 1.00 91.50 353 GLU A O 1
ATOM 2791 N N . ALA A 1 354 ? 27.366 5.201 -21.650 1.00 93.75 354 ALA A N 1
ATOM 2792 C CA . ALA A 1 354 ? 26.494 4.037 -21.658 1.00 93.75 354 ALA A CA 1
ATOM 2793 C C . ALA A 1 354 ? 25.638 3.992 -22.925 1.00 93.75 354 ALA A C 1
ATOM 2795 O O . ALA A 1 354 ? 25.102 5.005 -23.380 1.00 93.75 354 ALA A O 1
ATOM 2796 N N . GLN A 1 355 ? 25.460 2.790 -23.463 1.00 95.31 355 GLN A N 1
ATOM 2797 C CA . GLN A 1 355 ? 24.463 2.508 -24.483 1.00 95.31 355 GLN A CA 1
ATOM 2798 C C . GLN A 1 355 ? 23.138 2.149 -23.804 1.00 95.31 355 GLN A C 1
ATOM 2800 O O . GLN A 1 355 ? 23.106 1.296 -22.915 1.00 95.31 355 GLN A O 1
ATOM 2805 N N . VAL A 1 356 ? 22.050 2.807 -24.219 1.00 96.50 356 VAL A N 1
ATOM 2806 C CA . VAL A 1 356 ? 20.723 2.637 -23.613 1.00 96.50 356 VAL A CA 1
ATOM 2807 C C . VAL A 1 356 ? 19.685 2.261 -24.664 1.00 96.50 356 VAL A C 1
ATOM 2809 O O . VAL A 1 356 ? 19.485 2.995 -25.633 1.00 96.50 356 VAL A O 1
ATOM 2812 N N . TRP A 1 357 ? 18.974 1.157 -24.436 1.00 97.69 357 TRP A N 1
ATOM 2813 C CA . TRP A 1 357 ? 17.790 0.779 -25.209 1.00 97.69 357 TRP A CA 1
ATOM 2814 C C . TRP A 1 357 ? 16.540 0.985 -24.364 1.00 97.69 357 TRP A C 1
ATOM 2816 O O . TRP A 1 357 ? 16.438 0.458 -23.258 1.00 97.69 357 TRP A O 1
ATOM 2826 N N . ARG A 1 358 ? 15.577 1.739 -24.896 1.00 96.44 358 ARG A N 1
ATOM 2827 C CA . ARG A 1 358 ? 14.285 1.990 -24.248 1.00 96.44 358 ARG A CA 1
ATOM 2828 C C . ARG A 1 358 ? 13.249 1.037 -24.818 1.00 96.44 358 ARG A C 1
ATOM 2830 O O . ARG A 1 358 ? 13.037 1.025 -26.029 1.00 96.44 358 ARG A O 1
ATOM 2837 N N . VAL A 1 359 ? 12.631 0.245 -23.953 1.00 97.75 359 VAL A N 1
ATOM 2838 C CA . VAL A 1 359 ? 11.701 -0.813 -24.352 1.00 97.75 359 VAL A CA 1
ATOM 2839 C C . VAL A 1 359 ? 10.440 -0.735 -23.503 1.00 97.75 359 VAL A C 1
ATOM 2841 O O . VAL A 1 359 ? 10.530 -0.621 -22.281 1.00 97.75 359 VAL A O 1
ATOM 2844 N N . ASP A 1 360 ? 9.267 -0.822 -24.126 1.00 97.06 360 ASP A N 1
ATOM 2845 C CA . ASP A 1 360 ? 8.003 -0.925 -23.395 1.00 97.06 360 ASP A CA 1
ATOM 2846 C C . ASP A 1 360 ? 7.909 -2.284 -22.691 1.00 97.06 360 ASP A C 1
ATOM 2848 O O . ASP A 1 360 ? 8.239 -3.332 -23.256 1.00 97.06 360 ASP A O 1
ATOM 2852 N N . TRP A 1 361 ? 7.405 -2.293 -21.458 1.00 97.12 361 TRP A N 1
ATOM 2853 C CA . TRP A 1 361 ? 7.369 -3.491 -20.617 1.00 97.12 361 TRP A CA 1
ATOM 2854 C C . TRP A 1 361 ? 6.667 -4.670 -21.289 1.00 97.12 361 TRP A C 1
ATOM 2856 O O . TRP A 1 361 ? 7.126 -5.805 -21.202 1.00 97.12 361 TRP A O 1
ATOM 2866 N N . LYS A 1 362 ? 5.579 -4.402 -22.019 1.00 96.44 362 LYS A N 1
ATOM 2867 C CA . LYS A 1 362 ? 4.819 -5.423 -22.751 1.00 96.44 362 LYS A CA 1
ATOM 2868 C C . LYS A 1 362 ? 5.660 -6.124 -23.827 1.00 96.44 362 LYS A C 1
ATOM 2870 O O . LYS A 1 362 ? 5.533 -7.333 -24.008 1.00 96.44 362 LYS A O 1
ATOM 2875 N N . VAL A 1 363 ? 6.513 -5.379 -24.533 1.00 97.38 363 VAL A N 1
ATOM 2876 C CA . VAL A 1 363 ? 7.416 -5.921 -25.564 1.00 97.38 363 VAL A CA 1
ATOM 2877 C C . VAL A 1 363 ? 8.510 -6.769 -24.913 1.00 97.38 363 VAL A C 1
ATOM 2879 O O . VAL A 1 363 ? 8.819 -7.867 -25.386 1.00 97.38 363 VAL A O 1
ATOM 2882 N N . LEU A 1 364 ? 9.043 -6.294 -23.787 1.00 96.50 364 LEU A N 1
ATOM 2883 C CA . LEU A 1 364 ? 10.012 -7.018 -22.970 1.00 96.50 364 LEU A CA 1
ATOM 2884 C C . LEU A 1 364 ? 9.448 -8.338 -22.426 1.00 96.50 364 LEU A C 1
ATOM 2886 O O . LEU A 1 364 ? 10.083 -9.375 -22.607 1.00 96.50 364 LEU A O 1
ATOM 2890 N N . GLU A 1 365 ? 8.252 -8.332 -21.826 1.00 95.81 365 GLU A N 1
ATOM 2891 C CA . GLU A 1 365 ? 7.594 -9.541 -21.304 1.00 95.81 365 GLU A CA 1
ATOM 2892 C C . GLU A 1 365 ? 7.378 -10.579 -22.415 1.00 95.81 365 GLU A C 1
ATOM 2894 O O . GLU A 1 365 ? 7.632 -11.765 -22.205 1.00 95.81 365 GLU A O 1
ATOM 2899 N N . ALA A 1 366 ? 6.972 -10.142 -23.611 1.00 96.44 366 ALA A N 1
ATOM 2900 C CA . ALA A 1 366 ? 6.730 -11.032 -24.745 1.00 96.44 366 ALA A CA 1
ATOM 2901 C C . ALA A 1 366 ? 8.013 -11.640 -25.345 1.00 96.44 366 ALA A C 1
ATOM 2903 O O . ALA A 1 366 ? 7.970 -12.752 -25.869 1.00 96.44 366 ALA A O 1
ATOM 2904 N N . THR A 1 367 ? 9.142 -10.926 -25.292 1.00 96.25 367 THR A N 1
ATOM 2905 C CA . THR A 1 367 ? 10.380 -11.318 -25.996 1.00 96.25 367 THR A CA 1
ATOM 2906 C C . THR A 1 367 ? 11.393 -12.004 -25.080 1.00 96.25 367 THR A C 1
ATOM 2908 O O . THR A 1 367 ? 12.047 -12.976 -25.470 1.00 96.25 367 THR A O 1
ATOM 2911 N N . VAL A 1 368 ? 11.561 -11.474 -23.867 1.00 96.69 368 VAL A N 1
ATOM 2912 C CA . VAL A 1 368 ? 12.590 -11.897 -22.908 1.00 96.69 368 VAL A CA 1
ATOM 2913 C C . VAL A 1 368 ? 12.036 -12.110 -21.498 1.00 96.69 368 VAL A C 1
ATOM 2915 O O . VAL A 1 368 ? 12.805 -12.144 -20.540 1.00 96.69 368 VAL A O 1
ATOM 2918 N N . GLY A 1 369 ? 10.721 -12.301 -21.343 1.00 95.56 369 GLY A N 1
ATOM 2919 C CA . GLY A 1 369 ? 10.086 -12.548 -20.044 1.00 95.56 369 GLY A CA 1
ATOM 2920 C C . GLY A 1 369 ? 10.657 -13.756 -19.288 1.00 95.56 369 GLY A C 1
ATOM 2921 O O . GLY A 1 369 ? 10.700 -13.749 -18.065 1.00 95.56 369 GLY A O 1
ATOM 2922 N N . GLN A 1 370 ? 11.198 -14.753 -19.992 1.00 96.69 370 GLN A N 1
ATOM 2923 C CA . GLN A 1 370 ? 11.917 -15.892 -19.407 1.00 96.69 370 GLN A CA 1
ATOM 2924 C C . GLN A 1 370 ? 13.200 -15.505 -18.651 1.00 96.69 370 GLN A C 1
ATOM 2926 O O . GLN A 1 370 ? 13.717 -16.308 -17.879 1.00 96.69 370 GLN A O 1
ATOM 2931 N N . LEU A 1 371 ? 13.733 -14.300 -18.880 1.00 97.12 371 LEU A N 1
ATOM 2932 C CA . LEU A 1 371 ? 14.874 -13.754 -18.143 1.00 97.12 371 LEU A CA 1
ATOM 2933 C C . LEU A 1 371 ? 14.455 -13.055 -16.840 1.00 97.12 371 LEU A C 1
ATOM 2935 O O . LEU A 1 371 ? 15.314 -12.507 -16.149 1.00 97.12 371 LEU A O 1
ATOM 2939 N N . LEU A 1 372 ? 13.165 -13.068 -16.498 1.00 96.94 372 LEU A N 1
ATOM 2940 C CA . LEU A 1 372 ? 12.621 -12.500 -15.273 1.00 96.94 372 LEU A CA 1
ATOM 2941 C C . LEU A 1 372 ? 12.091 -13.601 -14.354 1.00 96.94 372 LEU A C 1
ATOM 2943 O O . LEU A 1 372 ? 11.254 -14.411 -14.746 1.00 96.94 372 LEU A O 1
ATOM 2947 N N . ALA A 1 373 ? 12.528 -13.585 -13.098 1.00 96.38 373 ALA A N 1
ATOM 2948 C CA . ALA A 1 373 ? 11.970 -14.415 -12.035 1.00 96.38 373 ALA A CA 1
ATOM 2949 C C . ALA A 1 373 ? 11.373 -13.534 -10.937 1.00 96.38 373 ALA A C 1
ATOM 2951 O O . ALA A 1 373 ? 12.034 -12.628 -10.435 1.00 96.38 373 ALA A O 1
ATOM 2952 N N . THR A 1 374 ? 10.133 -13.792 -10.528 1.00 92.00 374 THR A N 1
ATOM 2953 C CA . THR A 1 374 ? 9.523 -13.081 -9.395 1.00 92.00 374 THR A CA 1
ATOM 2954 C C . THR A 1 374 ? 10.222 -13.452 -8.091 1.00 92.00 374 THR A C 1
ATOM 2956 O O . THR A 1 374 ? 10.505 -14.628 -7.869 1.00 92.00 374 THR A O 1
ATOM 2959 N N . ILE A 1 375 ? 10.412 -12.484 -7.195 1.00 88.25 375 ILE A N 1
ATOM 2960 C CA . ILE A 1 375 ? 10.998 -12.736 -5.865 1.00 88.25 375 ILE A CA 1
ATOM 2961 C C . ILE A 1 375 ? 9.956 -12.916 -4.746 1.00 88.25 375 ILE A C 1
ATOM 2963 O O . ILE A 1 375 ? 10.323 -13.008 -3.583 1.00 88.25 375 ILE A O 1
ATOM 2967 N N . GLY A 1 376 ? 8.661 -12.972 -5.086 1.00 83.62 376 GLY A N 1
ATOM 2968 C CA . GLY A 1 376 ? 7.577 -13.165 -4.109 1.00 83.62 376 GLY A CA 1
ATOM 2969 C C . GLY A 1 376 ? 7.269 -11.940 -3.240 1.00 83.62 376 GLY A C 1
ATOM 2970 O O . GLY A 1 376 ? 6.632 -12.075 -2.204 1.00 83.62 376 GLY A O 1
ATOM 2971 N N . GLU A 1 377 ? 7.721 -10.759 -3.658 1.00 81.19 377 GLU A N 1
ATOM 2972 C CA . GLU A 1 377 ? 7.537 -9.490 -2.948 1.00 81.19 377 GLU A CA 1
ATOM 2973 C C . GLU A 1 377 ? 6.418 -8.652 -3.577 1.00 81.19 377 GLU A C 1
ATOM 2975 O O . GLU A 1 377 ? 6.169 -8.756 -4.781 1.00 81.19 377 GLU A O 1
ATOM 2980 N N . THR A 1 378 ? 5.814 -7.755 -2.791 1.00 83.88 378 THR A N 1
ATOM 2981 C CA . THR A 1 378 ? 4.835 -6.769 -3.278 1.00 83.88 378 THR A CA 1
ATOM 2982 C C . THR A 1 378 ? 5.224 -5.354 -2.808 1.00 83.88 378 THR A C 1
ATOM 2984 O O . THR A 1 378 ? 5.506 -5.174 -1.621 1.00 83.88 378 THR A O 1
ATOM 2987 N N . PRO A 1 379 ? 5.227 -4.336 -3.691 1.00 88.31 379 PRO A N 1
ATOM 2988 C CA . PRO A 1 379 ? 4.974 -4.436 -5.130 1.00 88.31 379 PRO A CA 1
ATOM 2989 C C . PRO A 1 379 ? 6.000 -5.336 -5.832 1.00 88.31 379 PRO A C 1
ATOM 2991 O O . PRO A 1 379 ? 7.113 -5.538 -5.340 1.00 88.31 379 PRO A O 1
ATOM 2994 N N . VAL A 1 380 ? 5.588 -5.936 -6.952 1.00 91.12 380 VAL A N 1
ATOM 2995 C CA . VAL A 1 380 ? 6.364 -6.997 -7.600 1.00 91.12 380 VAL A CA 1
ATOM 2996 C C . VAL A 1 380 ? 7.720 -6.492 -8.082 1.00 91.12 380 VAL A C 1
ATOM 2998 O O . VAL A 1 380 ? 7.831 -5.474 -8.768 1.00 91.12 380 VAL A O 1
ATOM 3001 N N . ARG A 1 381 ? 8.761 -7.255 -7.752 1.00 93.75 381 ARG A N 1
ATOM 3002 C CA . ARG A 1 381 ? 10.086 -7.130 -8.354 1.00 93.75 381 ARG A CA 1
ATOM 3003 C C . ARG A 1 381 ? 10.475 -8.420 -9.047 1.00 93.75 381 ARG A C 1
ATOM 3005 O O . ARG A 1 381 ? 10.113 -9.522 -8.622 1.00 93.75 381 ARG A O 1
ATOM 3012 N N . PHE A 1 382 ? 11.257 -8.255 -10.099 1.00 96.62 382 PHE A N 1
ATOM 3013 C CA . PHE A 1 382 ? 11.809 -9.342 -10.876 1.00 96.62 382 PHE A CA 1
ATOM 3014 C C . PHE A 1 382 ? 13.318 -9.381 -10.693 1.00 96.62 382 PHE A C 1
ATOM 3016 O O . PHE A 1 382 ? 14.010 -8.388 -10.918 1.00 96.62 382 PHE A O 1
ATOM 3023 N N . ARG A 1 383 ? 13.825 -10.546 -10.302 1.00 96.75 383 ARG A N 1
ATOM 3024 C CA . ARG A 1 383 ? 15.233 -10.885 -10.418 1.00 96.75 383 ARG A CA 1
ATOM 3025 C C . ARG A 1 383 ? 15.550 -11.152 -11.880 1.00 96.75 383 ARG A C 1
ATOM 3027 O O . ARG A 1 383 ? 14.890 -11.972 -12.520 1.00 96.75 383 ARG A O 1
ATOM 3034 N N . THR A 1 384 ? 16.582 -10.492 -12.382 1.00 96.62 384 THR A N 1
ATOM 3035 C CA . THR A 1 384 ? 17.090 -10.731 -13.729 1.00 96.62 384 THR A CA 1
ATOM 3036 C C . THR A 1 384 ? 17.972 -11.983 -13.735 1.00 96.62 384 THR A C 1
ATOM 3038 O O . THR A 1 384 ? 18.810 -12.181 -12.853 1.00 96.62 384 THR A O 1
ATOM 3041 N N . LEU A 1 385 ? 17.741 -12.879 -14.698 1.00 95.62 385 LEU A N 1
ATOM 3042 C CA . LEU A 1 385 ? 18.459 -14.159 -14.839 1.00 95.62 385 LEU A CA 1
ATOM 3043 C C . LEU A 1 385 ? 19.579 -14.111 -15.890 1.00 95.62 385 LEU A C 1
ATOM 3045 O O . LEU A 1 385 ? 20.262 -15.104 -16.125 1.00 95.62 385 LEU A O 1
ATOM 3049 N N . GLY A 1 386 ? 19.750 -12.964 -16.539 1.00 94.44 386 GLY A N 1
ATOM 3050 C CA . GLY A 1 386 ? 20.723 -12.728 -17.597 1.00 94.44 386 GLY A CA 1
ATOM 3051 C C . GLY A 1 386 ? 20.513 -11.350 -18.212 1.00 94.44 386 GLY A C 1
ATOM 3052 O O . GLY A 1 386 ? 19.847 -10.502 -17.619 1.00 94.44 386 GLY A O 1
ATOM 3053 N N . PHE A 1 387 ? 21.049 -11.142 -19.410 1.00 96.94 387 PHE A N 1
ATOM 3054 C CA . PHE A 1 387 ? 20.847 -9.925 -20.194 1.00 96.94 387 PHE A CA 1
ATOM 3055 C C . PHE A 1 387 ? 20.457 -10.301 -21.634 1.00 96.94 387 PHE A C 1
ATOM 3057 O O . PHE A 1 387 ? 20.989 -11.292 -22.149 1.00 96.94 387 PHE A O 1
ATOM 3064 N N . PRO A 1 388 ? 19.516 -9.590 -22.285 1.00 96.75 388 PRO A N 1
ATOM 3065 C CA . PRO A 1 388 ? 19.155 -9.875 -23.672 1.00 96.75 388 PRO A CA 1
ATOM 3066 C C . PRO A 1 388 ? 20.330 -9.706 -24.640 1.00 96.75 388 PRO A C 1
ATOM 3068 O O . PRO A 1 388 ? 21.234 -8.903 -24.419 1.00 96.75 388 PRO A O 1
ATOM 3071 N N . THR A 1 389 ? 20.290 -10.437 -25.753 1.00 96.56 389 THR A N 1
ATOM 3072 C CA . THR A 1 389 ? 21.262 -10.263 -26.844 1.00 96.56 389 THR A CA 1
ATOM 3073 C C . THR A 1 389 ? 21.033 -8.951 -27.594 1.00 96.56 389 THR A C 1
ATOM 3075 O O . THR A 1 389 ? 19.912 -8.447 -27.643 1.00 96.56 389 THR A O 1
ATOM 3078 N N . ASP A 1 390 ? 22.065 -8.437 -28.261 1.00 95.25 390 ASP A N 1
ATOM 3079 C CA . ASP A 1 390 ? 21.994 -7.181 -29.023 1.00 95.25 390 ASP A CA 1
ATOM 3080 C C . ASP A 1 390 ? 20.879 -7.201 -30.076 1.00 95.25 390 ASP A C 1
ATOM 3082 O O . ASP A 1 390 ? 20.087 -6.267 -30.161 1.00 95.25 390 ASP A O 1
ATOM 3086 N N . ALA A 1 391 ? 20.727 -8.317 -30.794 1.00 96.06 391 ALA A N 1
ATOM 3087 C CA . ALA A 1 391 ? 19.650 -8.490 -31.767 1.00 96.06 391 ALA A CA 1
ATOM 3088 C C . ALA A 1 391 ? 18.252 -8.426 -31.119 1.00 96.06 391 ALA A C 1
ATOM 3090 O O . ALA A 1 391 ? 17.317 -7.877 -31.705 1.00 96.06 391 ALA A O 1
ATOM 3091 N N . GLN A 1 392 ? 18.096 -8.967 -29.904 1.00 96.75 392 GLN A N 1
ATOM 3092 C CA . GLN A 1 392 ? 16.845 -8.850 -29.152 1.00 96.75 392 GLN A CA 1
ATOM 3093 C C . GLN A 1 392 ? 16.609 -7.407 -28.696 1.00 96.75 392 GLN A C 1
ATOM 3095 O O . GLN A 1 392 ? 15.495 -6.915 -28.842 1.00 96.75 392 GLN A O 1
ATOM 3100 N N . LEU A 1 393 ? 17.635 -6.717 -28.187 1.00 97.44 393 LEU A N 1
ATOM 3101 C CA . LEU A 1 393 ? 17.538 -5.321 -27.741 1.00 97.44 393 LEU A CA 1
ATOM 3102 C C . LEU A 1 393 ? 17.150 -4.383 -28.886 1.00 97.44 393 LEU A C 1
ATOM 3104 O O . LEU A 1 393 ? 16.219 -3.592 -28.744 1.00 97.44 393 LEU A O 1
ATOM 3108 N N . GLU A 1 394 ? 17.816 -4.505 -30.034 1.00 96.38 394 GLU A N 1
ATOM 3109 C CA . GLU A 1 394 ? 17.509 -3.726 -31.234 1.00 96.38 394 GLU A CA 1
ATOM 3110 C C . GLU A 1 394 ? 16.078 -3.979 -31.714 1.00 96.38 394 GLU A C 1
ATOM 3112 O O . GLU A 1 394 ? 15.333 -3.029 -31.964 1.00 96.38 394 GLU A O 1
ATOM 3117 N N . SER A 1 395 ? 15.662 -5.248 -31.785 1.00 95.62 395 SER A N 1
ATOM 3118 C CA . SER A 1 395 ? 14.307 -5.607 -32.207 1.00 95.62 395 SER A CA 1
ATOM 3119 C C . SER A 1 395 ? 13.242 -5.056 -31.255 1.00 95.62 395 SER A C 1
ATOM 3121 O O . SER A 1 395 ? 12.272 -4.445 -31.704 1.00 95.62 395 SER A O 1
ATOM 3123 N N . MET A 1 396 ? 13.430 -5.209 -29.940 1.00 97.38 396 MET A N 1
ATOM 3124 C CA . MET A 1 396 ? 12.488 -4.708 -28.936 1.00 97.38 396 MET A CA 1
ATOM 3125 C C . MET A 1 396 ? 12.391 -3.176 -28.939 1.00 97.38 396 MET A C 1
ATOM 3127 O O . MET A 1 396 ? 11.289 -2.630 -28.835 1.00 97.38 396 MET A O 1
ATOM 3131 N N . ALA A 1 397 ? 13.518 -2.475 -29.089 1.00 95.25 397 ALA A N 1
ATOM 3132 C CA . ALA A 1 397 ? 13.542 -1.016 -29.166 1.00 95.25 397 ALA A CA 1
ATOM 3133 C C . ALA A 1 397 ? 12.808 -0.506 -30.418 1.00 95.25 397 ALA A C 1
ATOM 3135 O O . ALA A 1 397 ? 12.007 0.423 -30.331 1.00 95.25 397 ALA A O 1
ATOM 3136 N N . GLN A 1 398 ? 13.012 -1.155 -31.572 1.00 94.38 398 GLN A N 1
ATOM 3137 C CA . GLN A 1 398 ? 12.289 -0.832 -32.807 1.00 94.38 398 GLN A CA 1
ATOM 3138 C C . GLN A 1 398 ? 10.781 -1.073 -32.677 1.00 94.38 398 GLN A C 1
ATOM 3140 O O . GLN A 1 398 ? 9.995 -0.237 -33.113 1.00 94.38 398 GLN A O 1
ATOM 3145 N N . GLN A 1 399 ? 10.369 -2.187 -32.067 1.00 93.81 399 GLN A N 1
ATOM 3146 C CA . GLN A 1 399 ? 8.952 -2.493 -31.847 1.00 93.81 399 GLN A CA 1
ATOM 3147 C C . GLN A 1 399 ? 8.284 -1.490 -30.901 1.00 93.81 399 GLN A C 1
ATOM 3149 O O . GLN A 1 399 ? 7.161 -1.066 -31.163 1.00 93.81 399 GLN A O 1
ATOM 3154 N N . SER A 1 400 ? 8.975 -1.081 -29.834 1.00 91.12 400 SER A N 1
ATOM 3155 C CA . SER A 1 400 ? 8.455 -0.098 -28.871 1.00 91.12 400 SER A CA 1
ATOM 3156 C C . SER A 1 400 ? 8.296 1.282 -29.520 1.00 91.12 400 SER A C 1
ATOM 3158 O O . SER A 1 400 ? 7.279 1.944 -29.347 1.00 91.12 400 SER A O 1
ATOM 3160 N N . ALA A 1 401 ? 9.245 1.682 -30.375 1.00 87.06 401 ALA A N 1
ATOM 3161 C CA . ALA A 1 401 ? 9.170 2.937 -31.127 1.00 87.06 401 ALA A CA 1
ATOM 3162 C C . ALA A 1 401 ? 8.044 2.982 -32.182 1.00 87.06 401 ALA A C 1
ATOM 3164 O O . ALA A 1 401 ? 7.741 4.055 -32.690 1.00 87.06 401 ALA A O 1
ATOM 3165 N N . GLN A 1 402 ? 7.456 1.838 -32.546 1.00 76.12 402 GLN A N 1
ATOM 3166 C CA . GLN A 1 402 ? 6.326 1.751 -33.483 1.00 76.12 402 GLN A CA 1
ATOM 3167 C C . GLN A 1 402 ? 4.960 1.703 -32.779 1.00 76.12 402 GLN A C 1
ATOM 3169 O O . GLN A 1 402 ? 3.936 1.811 -33.453 1.00 76.12 402 GLN A O 1
ATOM 3174 N N . GLN A 1 403 ? 4.935 1.475 -31.461 1.00 63.31 403 GLN A N 1
ATOM 3175 C CA . GLN A 1 403 ? 3.709 1.353 -30.659 1.00 63.31 403 GLN A CA 1
ATOM 3176 C C . GLN A 1 403 ? 3.399 2.599 -29.820 1.00 63.31 403 GLN A C 1
ATOM 3178 O O . GLN A 1 403 ? 2.248 2.756 -29.406 1.00 63.31 403 GLN A O 1
ATOM 3183 N N . GLY A 1 404 ? 4.399 3.450 -29.571 1.00 55.91 404 GLY A N 1
ATOM 3184 C CA . GLY A 1 404 ? 4.226 4.808 -29.046 1.00 55.91 404 GLY A CA 1
ATOM 3185 C C . GLY A 1 404 ? 3.958 5.805 -30.160 1.00 55.91 404 GLY A C 1
ATOM 3186 O O . GLY A 1 404 ? 3.182 6.748 -29.896 1.00 55.91 404 GLY A O 1
#

Radius of gyration: 24.86 Å; Cα contacts (8 Å, |Δi|>4): 697; chains: 1; bounding box: 61×41×74 Å

Solvent-accessible surface area (backbone atoms only — not comparable to full-atom values): 22291 Å² total; per-residue (Å²): 127,86,74,79,54,77,69,54,56,50,51,52,51,50,53,52,41,44,76,45,60,42,77,35,57,75,45,78,40,81,93,74,48,26,40,40,37,32,46,90,58,98,51,73,44,78,44,68,39,70,68,55,47,54,56,39,68,74,34,57,83,90,45,28,64,57,50,49,48,67,74,49,40,90,66,22,66,87,65,48,65,51,72,68,60,43,58,67,37,25,29,50,40,68,42,43,46,42,60,55,55,52,50,51,52,54,45,56,77,71,44,92,46,74,67,55,45,55,34,65,34,65,59,66,44,77,63,50,95,58,38,24,39,33,44,28,35,62,55,102,86,48,77,43,76,44,27,41,44,56,31,58,76,66,73,40,56,71,67,64,50,46,54,48,8,48,52,41,47,50,72,74,49,79,68,70,61,42,73,78,48,83,32,24,30,32,45,80,70,74,73,62,41,33,40,36,43,74,79,41,77,71,62,65,64,88,62,75,50,42,65,52,51,26,36,34,33,21,22,48,57,32,25,39,40,23,6,69,68,31,65,67,23,44,41,48,52,50,56,55,38,58,59,46,47,71,43,96,64,41,60,35,41,51,39,26,30,53,55,92,93,44,60,42,84,53,72,60,60,92,88,44,86,48,27,64,58,46,51,51,34,32,51,51,42,53,41,50,44,52,48,56,51,38,57,54,48,53,56,48,22,69,76,71,69,54,78,63,47,65,37,59,67,46,79,46,71,47,96,89,67,48,76,51,32,36,24,50,47,53,58,100,54,47,33,36,30,50,81,45,55,26,36,34,40,36,38,73,79,52,98,89,45,67,51,73,44,59,29,35,36,72,55,45,51,74,74,51,37,89,38,50,41,76,72,88,49,60,76,56,33,28,37,43,74,68,72,82,53,70,72,53,46,54,50,39,27,54,53,34,69,73,74,111

Secondary structure (DSSP, 8-state):
-PPP-HHHHHHHHHHHHHHTT--S-EEEETTTTEEEEE-SSS-EEEEEHHHHHHHHHHS-TTTHHHHHHHHHGGG-TTTS--HHHHHTTEEEEEEEHHHHHHHHHHHHHH--SHHHHHHH---EEESSSSEEEEEEEE-SS-EEEPPHHHHHHHT--HHHHHHHHHHHHHHT--SPPEEEETTEEE----SS-TGGGGG-GGGGTT---SSSEEEEEEETTEEEEEETT-HHHHHHHHHHHHHHTTSTTB----EEEEETTEEEE--PPTT-TTHHHHHHHHHHHHHHHHHHHHHHHHHHHHHHT---EEPPPEEEE-TTS-EEEEEEEETTS-EEEEP-SEEEEEEESSSS-EEEEEEEHHHHHHHHGGGEEE-S-SS-EEEE-S---HHHHHHHHHHHHHH-

Foldseek 3Di:
DPFDDLVVVLVVLVVLQVVLPFDFDWDADPVQSWIFGDGPDPDTDIGRCPVLRVVLRPDDPVCNSVSSCLRCLCRRPVSPQPPVRQLLQKAKAKAFQLVQVVQLLVQVVVDDDPVSSQQARQDWADQALTMIIGIWGDDPRDIGGDGPNNCVVSVHDRVRSHVSNQVSVVVLPPDAFDDPDQQKTKDPNQPLCRVVCLQPPCRCPPRRAAAFKKWDQQASRIIMIGHLPPLVNLQVRLVVSVVSNVDPRTGALFMWTDDPNGTYTDARDPPRPCRVSSVVRRVVSVQVSLVSVLVSVVVVCVVVVNFEAEWHWDWDQDPVRDIWIETEDEAPHKYWTADTQWYWYWYDPDPPDIDTAIAGVVLCCVQPVVQWDWPPGRVTITTGNHHDDPVSSVVRSVVRVVVD

pLDDT: mean 86.27, std 12.19, range [34.31, 98.44]

Sequence (404 aa):
MPGPDPSELAKVCEAHLRAHGLTGEVAFDAAKDRLRIAGAGPVVHFLSLGGLRREHDDAPEWERGRVLDRWLWSFFPEGAPSKERVLHRLLPRLRDHVYFAVLDRQMRAQLDTPEEWKAATVPFRALSDSLCVNLVFETPTSISDVTQERLDAWGLDFEDALELAKQNLGRRSQLKLQRLEPGLYTSPFEDGHDPARLLLESTTEGLELHGAPVAMVPSQAALLVAGEHDGKAVQRLLELSKALLQDARSLSGVVYRREGTAWVPWLPEPGHPAREGFFVLSLQTLGNAYAHQKDLLEAWHEVTGETFLVSRFSAYRGDDGGIFTVTQWQDGVSCLIPKADRVEFVRLLNDDEAQVWRVDWKVLEATVGQLLATIGETPVRFRTLGFPTDAQLESMAQQSAQQG